Protein AF-A0A8H7GRZ1-F1 (afdb_monomer_lite)

Foldseek 3Di:
DDDDDDDDDDDDDDDDDDDDDDDDDDDDDDDDDDDDFWFAWDFPVPDDPPVQDPDPDDDPPDQDADDDDDDDDDDDDDDDDDDDDDDDDDDDDDDDPDDPVVVVVVLVPDDPDDDDDPDDDQQADQQQRDSDHPDPVCCVQANDFAQAADRQVNHQKWKWKAFLVLQTQAISHYHRVVCSVVSVVVSVVQVCCCVVVVDGDQWDADPQKIKGWDDPPRMIMIMIGRGVCQRPQDPPVDDGLVNLLSVLLVQLVLFTQFPQRVVVQCVVDSPGHCNVRDDPLSRVLSNQSSSCCPFQWDDDPHDTDRDCPSNVCSVVVLPAAADDWDPVLQVVLQVLLVCLQVDFDPPDPDDPVNVVVCVVPDPVLPGRLPSQWAKKFKDFQRHTSYIDHDPVDDADSSQSSSVSSSVNSSVVPDPPPDFTWIWTFTARCNSHRHGTWIWTWTWDDAPQAPTTMIMIITGPDPNSSVSVVVSVVSSVVVCNPDPVNSVGRND

InterPro domains:
  IPR004353 Vacuolar fusion protein Mon1 [PR01546] (157-174)
  IPR004353 Vacuolar fusion protein Mon1 [PR01546] (175-195)
  IPR004353 Vacuolar fusion protein Mon1 [PR01546] (421-444)
  IPR004353 Vacuolar fusion protein Mon1 [PR01546] (454-480)
  IPR004353 Vacuolar fusion protein Mon1 [PTHR13027] (32-487)
  IPR043971 FUZ/MON1/HPS1, second Longin domain [PF19037] (372-475)
  IPR043972 FUZ/MON1/HPS1, first Longin domain [PF19036] (157-286)

Structure (mmCIF, N/CA/C/O backbone):
data_AF-A0A8H7GRZ1-F1
#
_entry.id   AF-A0A8H7GRZ1-F1
#
loop_
_atom_site.group_PDB
_atom_site.id
_atom_site.type_symbol
_atom_site.label_atom_id
_atom_site.label_alt_id
_atom_site.label_comp_id
_atom_site.label_asym_id
_atom_site.label_entity_id
_atom_site.label_seq_id
_atom_site.pdbx_PDB_ins_code
_atom_site.Cartn_x
_atom_site.Cartn_y
_atom_site.Cartn_z
_atom_site.occupancy
_atom_site.B_iso_or_equiv
_atom_site.auth_seq_id
_atom_site.auth_comp_id
_atom_site.auth_asym_id
_atom_site.auth_atom_id
_atom_site.pdbx_PDB_model_num
ATOM 1 N N . MET A 1 1 ? -15.202 -4.395 -78.700 1.00 39.44 1 MET A N 1
ATOM 2 C CA . MET A 1 1 ? -15.395 -5.589 -77.852 1.00 39.44 1 MET A CA 1
ATOM 3 C C . MET A 1 1 ? -14.775 -5.295 -76.503 1.00 39.44 1 MET A C 1
ATOM 5 O O . MET A 1 1 ? -13.568 -5.415 -76.379 1.00 39.44 1 MET A O 1
ATOM 9 N N . THR A 1 2 ? -15.582 -4.868 -75.538 1.00 31.09 2 THR A N 1
ATOM 10 C CA . THR A 1 2 ? -15.245 -4.878 -74.109 1.00 31.09 2 THR A CA 1
ATOM 11 C C . THR A 1 2 ? -16.559 -4.753 -73.349 1.00 31.09 2 THR A C 1
ATOM 13 O O . THR A 1 2 ? -17.397 -3.917 -73.677 1.00 31.09 2 THR A O 1
ATOM 16 N N . ILE A 1 3 ? -16.758 -5.699 -72.442 1.00 31.58 3 ILE A N 1
ATOM 17 C CA . ILE A 1 3 ? -18.006 -6.040 -71.764 1.00 31.58 3 ILE A CA 1
ATOM 18 C C . ILE A 1 3 ? -18.163 -5.160 -70.519 1.00 31.58 3 ILE A C 1
ATOM 20 O O . ILE A 1 3 ? -17.206 -4.952 -69.777 1.00 31.58 3 ILE A O 1
ATOM 24 N N . SER A 1 4 ? -19.376 -4.652 -70.334 1.00 29.25 4 SER A N 1
ATOM 25 C CA . SER A 1 4 ? -19.936 -4.067 -69.116 1.00 29.25 4 SER A CA 1
ATOM 26 C C . SER A 1 4 ? -20.280 -5.154 -68.095 1.00 29.25 4 SER A C 1
ATOM 28 O O . SER A 1 4 ? -20.847 -6.162 -68.508 1.00 29.25 4 SER A O 1
ATOM 30 N N . ASP A 1 5 ? -20.064 -4.919 -66.797 1.00 27.44 5 ASP A N 1
ATOM 31 C CA . ASP A 1 5 ? -21.145 -5.149 -65.829 1.00 27.44 5 ASP A CA 1
ATOM 32 C C . ASP A 1 5 ? -20.935 -4.460 -64.473 1.00 27.44 5 ASP A C 1
ATOM 34 O O . ASP A 1 5 ? -19.825 -4.117 -64.065 1.00 27.44 5 ASP A O 1
ATOM 38 N N . GLU A 1 6 ? -22.070 -4.221 -63.833 1.00 29.28 6 GLU A N 1
ATOM 39 C CA . GLU A 1 6 ? -22.369 -3.256 -62.783 1.00 29.28 6 GLU A CA 1
ATOM 40 C C . GLU A 1 6 ? -22.522 -3.925 -61.390 1.00 29.28 6 GLU A C 1
ATOM 42 O O . GLU A 1 6 ? -22.951 -5.072 -61.295 1.00 29.28 6 GLU A O 1
ATOM 47 N N . THR A 1 7 ? -22.316 -3.140 -60.313 1.00 29.12 7 THR A N 1
ATOM 48 C CA . THR A 1 7 ? -22.871 -3.274 -58.926 1.00 29.12 7 THR A CA 1
ATOM 49 C C . THR A 1 7 ? -22.263 -4.291 -57.920 1.00 29.12 7 THR A C 1
ATOM 51 O O . THR A 1 7 ? -21.596 -5.238 -58.317 1.00 29.12 7 THR A O 1
ATOM 54 N N . PRO A 1 8 ? -22.569 -4.205 -56.595 1.00 34.69 8 PRO A N 1
ATOM 55 C CA . PRO A 1 8 ? -22.590 -3.043 -55.682 1.00 34.69 8 PRO A CA 1
ATOM 56 C C . PRO A 1 8 ? -21.902 -3.313 -54.308 1.00 34.69 8 PRO A C 1
ATOM 58 O O . PRO A 1 8 ? -21.473 -4.417 -53.983 1.00 34.69 8 PRO A O 1
ATOM 61 N N . SER A 1 9 ? -21.836 -2.279 -53.461 1.00 28.92 9 SER A N 1
ATOM 62 C CA . SER A 1 9 ? -21.336 -2.302 -52.075 1.00 28.92 9 SER A CA 1
ATOM 63 C C . SER A 1 9 ? -22.240 -3.061 -51.082 1.00 28.92 9 SER A C 1
ATOM 65 O O . SER A 1 9 ? -23.467 -2.958 -51.174 1.00 28.92 9 SER A O 1
ATOM 67 N N . PRO A 1 10 ? -21.681 -3.723 -50.044 1.00 29.52 10 PRO A N 1
ATOM 68 C CA . PRO A 1 10 ? -22.465 -4.182 -48.906 1.00 29.52 10 PRO A CA 1
ATOM 69 C C . PRO A 1 10 ? -22.282 -3.281 -47.674 1.00 29.52 10 PRO A C 1
ATOM 71 O O . PRO A 1 10 ? -21.175 -2.982 -47.225 1.00 29.52 10 PRO A O 1
ATOM 74 N N . LYS A 1 11 ? -23.424 -2.882 -47.109 1.00 27.06 11 LYS A N 1
ATOM 75 C CA . LYS A 1 11 ? -23.592 -2.322 -45.761 1.00 27.06 11 LYS A CA 1
ATOM 76 C C . LYS A 1 11 ? -23.316 -3.407 -44.710 1.00 27.06 11 LYS A C 1
ATOM 78 O O . LYS A 1 11 ? -23.777 -4.533 -44.880 1.00 27.06 11 LYS A O 1
ATOM 83 N N . ALA A 1 12 ? -22.660 -3.057 -43.604 1.00 27.09 12 ALA A N 1
ATOM 84 C CA . ALA A 1 12 ? -22.564 -3.912 -42.415 1.00 27.09 12 ALA A CA 1
ATOM 85 C C . ALA A 1 12 ? -23.605 -3.497 -41.342 1.00 27.09 12 ALA A C 1
ATOM 87 O O . ALA A 1 12 ? -23.917 -2.307 -41.241 1.00 27.09 12 ALA A O 1
ATOM 88 N N . PRO A 1 13 ? -24.172 -4.450 -40.572 1.00 27.66 13 PRO A N 1
ATOM 89 C CA . PRO A 1 13 ? -25.360 -4.257 -39.737 1.00 27.66 13 PRO A CA 1
ATOM 90 C C . PRO A 1 13 ? -25.049 -3.874 -38.278 1.00 27.66 13 PRO A C 1
ATOM 92 O O . PRO A 1 13 ? -23.934 -4.027 -37.786 1.00 27.66 13 PRO A O 1
ATOM 95 N N . SER A 1 14 ? -26.081 -3.412 -37.568 1.00 24.38 14 SER A N 1
ATOM 96 C CA . SER A 1 14 ? -26.072 -3.054 -36.147 1.00 24.38 14 SER A CA 1
ATOM 97 C C . SER A 1 14 ? -26.458 -4.209 -35.204 1.00 24.38 14 SER A C 1
ATOM 99 O O . SER A 1 14 ? -27.425 -4.913 -35.477 1.00 24.38 14 SER A O 1
ATOM 101 N N . LEU A 1 15 ? -25.811 -4.218 -34.027 1.00 25.67 15 LEU A N 1
ATOM 102 C CA . LEU A 1 15 ? -26.241 -4.694 -32.693 1.00 25.67 15 LEU A CA 1
ATOM 103 C C . LEU A 1 15 ? -26.447 -6.205 -32.398 1.00 25.67 15 LEU A C 1
ATOM 105 O O . LEU A 1 15 ? -27.285 -6.872 -32.989 1.00 25.67 15 LEU A O 1
ATOM 109 N N . ARG A 1 16 ? -25.831 -6.599 -31.261 1.00 23.64 16 ARG A N 1
ATOM 110 C CA . ARG A 1 16 ? -26.192 -7.646 -30.268 1.00 23.64 16 ARG A CA 1
ATOM 111 C C . ARG A 1 16 ? -25.650 -9.088 -30.422 1.00 23.64 16 ARG A C 1
ATOM 113 O O . ARG A 1 16 ? -26.017 -9.830 -31.318 1.00 23.64 16 ARG A O 1
ATOM 120 N N . THR A 1 17 ? -24.920 -9.478 -29.365 1.00 25.34 17 THR A N 1
ATOM 121 C CA . THR A 1 17 ? -24.848 -10.807 -28.713 1.00 25.34 17 THR A CA 1
ATOM 122 C C . THR A 1 17 ? -24.074 -11.950 -29.391 1.00 25.34 17 THR A C 1
ATOM 124 O O . THR A 1 17 ? -24.615 -12.651 -30.233 1.00 25.34 17 THR A O 1
ATOM 127 N N . ALA A 1 18 ? -22.874 -12.248 -28.871 1.00 24.03 18 ALA A N 1
ATOM 128 C CA . ALA A 1 18 ? -22.251 -13.588 -28.785 1.00 24.03 18 ALA A CA 1
ATOM 129 C C . ALA A 1 18 ? -21.009 -13.454 -27.870 1.00 24.03 18 ALA A C 1
ATOM 131 O O . ALA A 1 18 ? -20.105 -12.701 -28.197 1.00 24.03 18 ALA A O 1
ATOM 132 N N . ARG A 1 19 ? -20.962 -13.916 -26.609 1.00 26.14 19 ARG A N 1
ATOM 133 C CA . ARG A 1 19 ? -20.811 -15.307 -26.125 1.00 26.14 19 ARG A CA 1
ATOM 134 C C . ARG A 1 19 ? -19.959 -16.200 -27.043 1.00 26.14 19 ARG A C 1
ATOM 136 O O . ARG A 1 19 ? -20.485 -16.791 -27.976 1.00 26.14 19 ARG A O 1
ATOM 143 N N . SER A 1 20 ? -18.683 -16.374 -26.693 1.00 25.20 20 SER A N 1
ATOM 144 C CA . SER A 1 20 ? -17.828 -17.497 -27.116 1.00 25.20 20 SER A CA 1
ATOM 145 C C . SER A 1 20 ? -17.111 -18.040 -25.873 1.00 25.20 20 SER A C 1
ATOM 147 O O . SER A 1 20 ? -16.237 -17.382 -25.321 1.00 25.20 20 SER A O 1
ATOM 149 N N . PHE A 1 21 ? -17.689 -19.030 -25.195 1.00 24.17 21 PHE A N 1
ATOM 150 C CA . PHE A 1 21 ? -17.457 -20.468 -25.396 1.00 24.17 21 PHE A CA 1
ATOM 151 C C . PHE A 1 21 ? -16.029 -20.909 -25.050 1.00 24.17 21 PHE A C 1
ATOM 153 O O . PHE A 1 21 ? -15.115 -20.897 -25.866 1.00 24.17 21 PHE A O 1
ATOM 160 N N . ILE A 1 22 ? -15.917 -21.321 -23.787 1.00 24.23 22 ILE A N 1
ATOM 161 C CA . ILE A 1 22 ? -14.850 -22.106 -23.173 1.00 24.23 22 ILE A CA 1
ATOM 162 C C . ILE A 1 22 ? -14.864 -23.504 -23.803 1.00 24.23 22 ILE A C 1
ATOM 164 O O . ILE A 1 22 ? -15.886 -24.191 -23.765 1.00 24.23 22 ILE A O 1
ATOM 168 N N . SER A 1 23 ? -13.736 -23.941 -24.360 1.00 25.61 23 SER A N 1
ATOM 169 C CA . SER A 1 23 ? -13.524 -25.338 -24.737 1.00 25.61 23 SER A CA 1
ATOM 170 C C . SER A 1 23 ? -13.097 -26.140 -23.506 1.00 25.61 23 SER A C 1
ATOM 172 O O . SER A 1 23 ? -11.990 -25.974 -22.994 1.00 25.61 23 SER A O 1
ATOM 174 N N . HIS A 1 24 ? -13.983 -27.018 -23.042 1.00 24.20 24 HIS A N 1
ATOM 175 C CA . HIS A 1 24 ? -13.659 -28.087 -22.105 1.00 24.20 24 HIS A CA 1
ATOM 176 C C . HIS A 1 24 ? -12.861 -29.188 -22.815 1.00 24.20 24 HIS A C 1
ATOM 178 O O . HIS A 1 24 ? -13.354 -29.810 -23.752 1.00 24.20 24 HIS A O 1
ATOM 184 N N . SER A 1 25 ? -11.680 -29.503 -22.295 1.00 24.47 25 SER A N 1
ATOM 185 C CA . SER A 1 25 ? -11.101 -30.845 -22.383 1.00 24.47 25 SER A CA 1
ATOM 186 C C . SER A 1 25 ? -10.641 -31.230 -20.983 1.00 24.47 25 SER A C 1
ATOM 188 O O . SER A 1 25 ? -9.669 -30.682 -20.465 1.00 24.47 25 SER A O 1
ATOM 190 N N . GLY A 1 26 ? -11.415 -32.105 -20.342 1.00 21.44 26 GLY A N 1
ATOM 191 C CA . GLY A 1 26 ? -11.150 -32.604 -19.002 1.00 21.44 26 GLY A CA 1
ATOM 192 C C . GLY A 1 26 ? -10.045 -33.655 -18.994 1.00 21.44 26 GLY A C 1
ATOM 193 O O . GLY A 1 26 ? -10.084 -34.605 -19.771 1.00 21.44 26 GLY A O 1
ATOM 194 N N . ILE A 1 27 ? -9.111 -33.493 -18.061 1.00 23.84 27 ILE A N 1
ATOM 195 C CA . ILE A 1 27 ? -8.325 -34.568 -17.454 1.00 23.84 27 ILE A CA 1
ATOM 196 C C . ILE A 1 27 ? -8.340 -34.282 -15.941 1.00 23.84 27 ILE A C 1
ATOM 198 O O . ILE A 1 27 ? -8.232 -33.131 -15.523 1.00 23.84 27 ILE A O 1
ATOM 202 N N . LEU A 1 28 ? -8.609 -35.329 -15.161 1.00 25.62 28 LEU A N 1
ATOM 203 C CA . LEU A 1 28 ? -8.894 -35.365 -13.718 1.00 25.62 28 LEU A CA 1
ATOM 204 C C . LEU A 1 28 ? -7.887 -34.571 -12.850 1.00 25.62 28 LEU A C 1
ATOM 206 O O . LEU A 1 28 ? -6.703 -34.555 -13.185 1.00 25.62 28 LEU A O 1
ATOM 210 N N . PRO A 1 29 ? -8.306 -33.959 -11.720 1.00 24.98 29 PRO A N 1
ATOM 211 C CA . PRO A 1 29 ? -7.385 -33.271 -10.824 1.00 24.98 29 PRO A CA 1
ATOM 212 C C . PRO A 1 29 ? -6.717 -34.255 -9.854 1.00 24.98 29 PRO A C 1
ATOM 214 O O . PRO A 1 29 ? -7.392 -34.923 -9.070 1.00 24.98 29 PRO A O 1
ATOM 217 N N . ASP A 1 30 ? -5.385 -34.288 -9.873 1.00 22.78 30 ASP A N 1
ATOM 218 C CA . ASP A 1 30 ? -4.588 -34.843 -8.782 1.00 22.78 30 ASP A CA 1
ATOM 219 C C . ASP A 1 30 ? -4.773 -33.980 -7.528 1.00 22.78 30 ASP A C 1
ATOM 221 O O . ASP A 1 30 ? -4.467 -32.785 -7.484 1.00 22.78 30 ASP A O 1
ATOM 225 N N . THR A 1 31 ? -5.294 -34.610 -6.482 1.00 27.02 31 THR A N 1
ATOM 226 C CA . THR A 1 31 ? -5.424 -34.055 -5.141 1.00 27.02 31 THR A CA 1
ATOM 227 C C . THR A 1 31 ? -4.053 -33.992 -4.469 1.00 27.02 31 THR A C 1
ATOM 229 O O . THR A 1 31 ? -3.626 -34.957 -3.835 1.00 27.02 31 THR A O 1
ATOM 232 N N . SER A 1 32 ? -3.363 -32.853 -4.554 1.00 23.22 32 SER A N 1
ATOM 233 C CA . SER A 1 32 ? -2.242 -32.557 -3.652 1.00 23.22 32 SER A CA 1
ATOM 234 C C . SER A 1 32 ? -2.032 -31.055 -3.425 1.00 23.22 32 SER A C 1
ATOM 236 O O . SER A 1 32 ? -1.647 -30.315 -4.326 1.00 23.22 32 SER A O 1
ATOM 238 N N . SER A 1 33 ? -2.225 -30.647 -2.167 1.00 25.53 33 SER A N 1
ATOM 239 C CA . SER A 1 33 ? -1.719 -29.428 -1.517 1.00 25.53 33 SER A CA 1
ATOM 240 C C . SER A 1 33 ? -2.093 -28.068 -2.128 1.00 25.53 33 SER A C 1
ATOM 242 O O . SER A 1 33 ? -1.277 -27.419 -2.782 1.00 25.53 33 SER A O 1
ATOM 244 N N . HIS A 1 34 ? -3.272 -27.548 -1.778 1.00 26.73 34 HIS A N 1
ATOM 245 C CA . HIS A 1 34 ? -3.481 -26.099 -1.782 1.00 26.73 34 HIS A CA 1
ATOM 246 C C . HIS A 1 34 ? -2.808 -25.496 -0.542 1.00 26.73 34 HIS A C 1
ATOM 248 O O . HIS A 1 34 ? -3.313 -25.564 0.575 1.00 26.73 34 HIS A O 1
ATOM 254 N N . ALA A 1 35 ? -1.604 -24.958 -0.748 1.00 29.56 35 ALA A N 1
ATOM 255 C CA . ALA A 1 35 ? -0.945 -24.063 0.192 1.00 29.56 35 ALA A CA 1
ATOM 256 C C . ALA A 1 35 ? -1.805 -22.804 0.397 1.00 29.56 35 ALA A C 1
ATOM 258 O O . ALA A 1 35 ? -2.451 -22.356 -0.547 1.00 29.56 35 ALA A O 1
ATOM 259 N N . ALA A 1 36 ? -1.792 -22.253 1.616 1.00 32.97 36 ALA A N 1
ATOM 260 C CA . ALA A 1 36 ? -2.460 -21.006 1.994 1.00 32.97 36 ALA A CA 1
ATOM 261 C C . ALA A 1 36 ? -2.359 -19.950 0.874 1.00 32.97 36 ALA A C 1
ATOM 263 O O . ALA A 1 36 ? -1.261 -19.495 0.550 1.00 32.97 36 ALA A O 1
ATOM 264 N N . GLY A 1 37 ? -3.501 -19.660 0.244 1.00 40.12 37 GLY A N 1
ATOM 265 C CA . GLY A 1 37 ? -3.616 -18.766 -0.906 1.00 40.12 37 GLY A CA 1
ATOM 266 C C . GLY A 1 37 ? -3.451 -17.289 -0.544 1.00 40.12 37 GLY A C 1
ATOM 267 O O . GLY A 1 37 ? -3.333 -16.938 0.630 1.00 40.12 37 GLY A O 1
ATOM 268 N N . ALA A 1 38 ? -3.430 -16.454 -1.587 1.00 45.31 38 ALA A N 1
ATOM 269 C CA . ALA A 1 38 ? -3.331 -14.995 -1.548 1.00 45.31 38 ALA A CA 1
ATOM 270 C C . ALA A 1 38 ? -4.252 -14.345 -0.502 1.00 45.31 38 ALA A C 1
ATOM 272 O O . ALA A 1 38 ? -5.302 -14.900 -0.174 1.00 45.31 38 ALA A O 1
ATOM 273 N N . THR A 1 39 ? -3.885 -13.149 -0.029 1.00 52.19 39 THR A N 1
ATOM 274 C CA . THR A 1 39 ? -4.663 -12.269 0.867 1.00 52.19 39 THR A CA 1
ATOM 275 C C . THR A 1 39 ? -6.010 -11.845 0.264 1.00 52.19 39 THR A C 1
ATOM 277 O O . THR A 1 39 ? -6.251 -10.681 -0.019 1.00 52.19 39 THR A O 1
ATOM 280 N N . THR A 1 40 ? -6.917 -12.798 0.071 1.00 56.41 40 THR A N 1
ATOM 281 C CA . THR A 1 40 ? -8.304 -12.543 -0.314 1.00 56.41 40 THR A CA 1
ATOM 282 C C . THR A 1 40 ? -9.112 -12.372 0.964 1.00 56.41 40 THR A C 1
ATOM 284 O O . THR A 1 40 ? -9.070 -13.228 1.851 1.00 56.41 40 THR A O 1
ATOM 287 N N . ALA A 1 41 ? -9.826 -11.255 1.085 1.00 56.84 41 ALA A N 1
ATOM 288 C CA . ALA A 1 41 ? -10.724 -11.033 2.207 1.00 56.84 41 ALA A CA 1
ATOM 289 C C . ALA A 1 41 ? -11.835 -12.095 2.207 1.00 56.84 41 ALA A C 1
ATOM 291 O O . ALA A 1 41 ? -12.564 -12.239 1.228 1.00 56.84 41 ALA A O 1
ATOM 292 N N . VAL A 1 42 ? -11.973 -12.835 3.309 1.00 65.56 42 VAL A N 1
ATOM 293 C CA . VAL A 1 42 ? -13.021 -13.856 3.440 1.00 65.56 42 VAL A CA 1
ATOM 294 C C . VAL A 1 42 ? -14.197 -13.271 4.213 1.00 65.56 42 VAL A C 1
ATOM 296 O O . VAL A 1 42 ? -14.034 -12.804 5.345 1.00 65.56 42 VAL A O 1
ATOM 299 N N . THR A 1 43 ? -15.387 -13.311 3.610 1.00 57.25 43 THR A N 1
ATOM 300 C CA . THR A 1 43 ? -16.661 -13.057 4.294 1.00 57.25 43 THR A CA 1
ATOM 301 C C . THR A 1 43 ? -17.198 -14.380 4.833 1.00 57.25 43 THR A C 1
ATOM 303 O O . THR A 1 43 ? -17.132 -15.411 4.162 1.00 57.25 43 THR A O 1
ATOM 306 N N . LEU A 1 44 ? -17.743 -14.382 6.053 1.00 46.78 44 LEU A N 1
ATOM 307 C CA . LEU A 1 44 ? -18.203 -15.617 6.706 1.00 46.78 44 LEU A CA 1
ATOM 308 C C . LEU A 1 44 ? -19.293 -16.359 5.901 1.00 46.78 44 LEU A C 1
ATOM 310 O O . LEU A 1 44 ? -19.426 -17.567 6.034 1.00 46.78 44 LEU A O 1
ATOM 314 N N . GLU A 1 45 ? -20.038 -15.661 5.039 1.00 40.59 45 GLU A N 1
ATOM 315 C CA . GLU A 1 45 ? -21.065 -16.260 4.170 1.00 40.59 45 GLU A CA 1
ATOM 316 C C . GLU A 1 45 ? -20.480 -17.174 3.074 1.00 40.59 45 GLU A C 1
ATOM 318 O O . GLU A 1 45 ? -21.188 -18.028 2.548 1.00 40.59 45 GLU A O 1
ATOM 323 N N . SER A 1 46 ? -19.183 -17.045 2.770 1.00 36.72 46 SER A N 1
ATOM 324 C CA . SER A 1 46 ? -18.460 -17.873 1.789 1.00 36.72 46 SER A CA 1
ATOM 325 C C . SER A 1 46 ? -17.600 -18.981 2.417 1.00 36.72 46 SER A C 1
ATOM 327 O O . SER A 1 46 ? -17.147 -19.885 1.716 1.00 36.72 46 SER A O 1
ATOM 329 N N . ALA A 1 47 ? -17.404 -18.955 3.740 1.00 33.38 47 ALA A N 1
ATOM 330 C CA . ALA A 1 47 ? -16.562 -19.910 4.453 1.00 33.38 47 ALA A CA 1
ATOM 331 C C . ALA A 1 47 ? -17.378 -21.144 4.871 1.00 33.38 47 ALA A C 1
ATOM 333 O O . ALA A 1 47 ? -18.102 -21.128 5.868 1.00 33.38 47 ALA A O 1
ATOM 334 N N . THR A 1 48 ? -17.267 -22.247 4.125 1.00 26.38 48 THR A N 1
ATOM 335 C CA . THR A 1 48 ? -17.847 -23.522 4.575 1.00 26.38 48 THR A CA 1
ATOM 336 C C . THR A 1 48 ? -17.098 -24.035 5.810 1.00 26.38 48 THR A C 1
ATOM 338 O O . THR A 1 48 ? -15.873 -23.967 5.901 1.00 26.38 48 THR A O 1
ATOM 341 N N . HIS A 1 49 ? -17.843 -24.580 6.778 1.00 32.41 49 HIS A N 1
ATOM 342 C CA . HIS A 1 49 ? -17.355 -25.054 8.084 1.00 32.41 49 HIS A CA 1
ATOM 343 C C . HIS A 1 49 ? -16.215 -26.103 8.038 1.00 32.41 49 HIS A C 1
ATOM 345 O O . HIS A 1 49 ? -15.674 -26.452 9.086 1.00 32.41 49 HIS A O 1
ATOM 351 N N . ALA A 1 50 ? -15.823 -26.591 6.857 1.00 29.16 50 ALA A N 1
ATOM 352 C CA . ALA A 1 50 ? -14.728 -27.540 6.667 1.00 29.16 50 ALA A CA 1
ATOM 353 C C . ALA A 1 50 ? -13.330 -26.884 6.588 1.00 29.16 50 ALA A C 1
ATOM 355 O O . ALA A 1 50 ? -12.347 -27.534 6.934 1.00 29.16 50 ALA A O 1
ATOM 356 N N . GLU A 1 51 ? -13.209 -25.602 6.216 1.00 32.62 51 GLU A N 1
ATOM 357 C CA . GLU A 1 51 ? -11.898 -24.927 6.068 1.00 32.62 51 GLU A CA 1
ATOM 358 C C . GLU A 1 51 ? -11.292 -24.421 7.394 1.00 32.62 51 GLU A C 1
ATOM 360 O O . GLU A 1 51 ? -10.125 -24.022 7.458 1.00 32.62 51 GLU A O 1
ATOM 365 N N . LEU A 1 52 ? -12.075 -24.452 8.477 1.00 34.94 52 LEU A N 1
ATOM 366 C CA . LEU A 1 52 ? -11.687 -23.959 9.803 1.00 34.94 52 LEU A CA 1
ATOM 367 C C . LEU A 1 52 ? -11.142 -25.052 10.740 1.00 34.94 52 LEU A C 1
ATOM 369 O O . LEU A 1 52 ? -10.661 -24.718 11.821 1.00 34.94 52 LEU A O 1
ATOM 373 N N . ALA A 1 53 ? -11.204 -26.333 10.356 1.00 26.80 53 ALA A N 1
ATOM 374 C CA . ALA A 1 53 ? -11.005 -27.445 11.293 1.00 26.80 53 ALA A CA 1
ATOM 375 C C . ALA A 1 53 ? -9.947 -28.498 10.903 1.00 26.80 53 ALA A C 1
ATOM 377 O O . ALA A 1 53 ? -9.791 -29.473 11.637 1.00 26.80 53 ALA A O 1
ATOM 378 N N . SER A 1 54 ? -9.186 -28.338 9.815 1.00 27.48 54 SER A N 1
ATOM 379 C CA . SER A 1 54 ? -8.106 -29.283 9.481 1.00 27.48 54 SER A CA 1
ATOM 380 C C . SER A 1 54 ? -6.716 -28.711 9.775 1.00 27.48 54 SER A C 1
ATOM 382 O O . SER A 1 54 ? -6.391 -27.616 9.328 1.00 27.48 54 SER A O 1
ATOM 384 N N . GLU A 1 55 ? -5.901 -29.521 10.461 1.00 29.11 55 GLU A N 1
ATOM 385 C CA . GLU A 1 55 ? -4.502 -29.311 10.890 1.00 29.11 55 GLU A CA 1
ATOM 386 C C . GLU A 1 55 ? -4.285 -28.700 12.287 1.00 29.11 55 GLU A C 1
ATOM 388 O O . GLU A 1 55 ? -3.547 -27.737 12.491 1.00 29.11 55 GLU A O 1
ATOM 393 N N . ALA A 1 56 ? -4.840 -29.362 13.306 1.00 25.80 56 ALA A N 1
ATOM 394 C CA . ALA A 1 56 ? -4.254 -29.343 14.643 1.00 25.80 56 ALA A CA 1
ATOM 395 C C . ALA A 1 56 ? -3.042 -30.298 14.698 1.00 25.80 56 ALA A C 1
ATOM 397 O O . ALA A 1 56 ? -3.153 -31.448 15.112 1.00 25.80 56 ALA A O 1
ATOM 398 N N . THR A 1 57 ? -1.863 -29.815 14.304 1.00 24.55 57 THR A N 1
ATOM 399 C CA . THR A 1 57 ? -0.588 -30.392 14.761 1.00 24.55 57 THR A CA 1
ATOM 400 C C . THR A 1 57 ? 0.187 -29.325 15.515 1.00 24.55 57 THR A C 1
ATOM 402 O O . THR A 1 57 ? 0.596 -28.316 14.943 1.00 24.55 57 THR A O 1
ATOM 405 N N . HIS A 1 58 ? 0.359 -29.540 16.820 1.00 26.45 58 HIS A N 1
ATOM 406 C CA . HIS A 1 58 ? 1.094 -28.670 17.733 1.00 26.45 58 HIS A CA 1
ATOM 407 C C . HIS A 1 58 ? 2.507 -28.353 17.211 1.00 26.45 58 HIS A C 1
ATOM 409 O O . HIS A 1 58 ? 3.434 -29.145 17.365 1.00 26.45 58 HIS A O 1
ATOM 415 N N . ARG A 1 59 ? 2.697 -27.148 16.668 1.00 23.69 59 ARG A N 1
ATOM 416 C CA . ARG A 1 59 ? 3.985 -26.445 16.678 1.00 23.69 59 ARG A CA 1
ATOM 417 C C . ARG A 1 59 ? 3.736 -25.013 17.139 1.00 23.69 59 ARG A C 1
ATOM 419 O O . ARG A 1 59 ? 3.087 -24.235 16.448 1.00 23.69 59 ARG A O 1
ATOM 426 N N . ARG A 1 60 ? 4.221 -24.681 18.340 1.00 24.64 60 ARG A N 1
ATOM 427 C CA . ARG A 1 60 ? 4.332 -23.294 18.814 1.00 24.64 60 ARG A CA 1
ATOM 428 C C . ARG A 1 60 ? 5.270 -22.556 17.854 1.00 24.64 60 ARG A C 1
ATOM 430 O O . ARG A 1 60 ? 6.467 -22.815 17.867 1.00 24.64 60 ARG A O 1
ATOM 437 N N . ASN A 1 61 ? 4.729 -21.673 17.017 1.00 29.02 61 ASN A N 1
ATOM 438 C CA . ASN A 1 61 ? 5.529 -20.681 16.303 1.00 29.02 61 ASN A CA 1
ATOM 439 C C . ASN A 1 61 ? 5.810 -19.535 17.274 1.00 29.02 61 ASN A C 1
ATOM 441 O O . ASN A 1 61 ? 4.957 -18.679 17.503 1.00 29.02 61 ASN A O 1
ATOM 445 N N . GLU A 1 62 ? 6.992 -19.546 17.879 1.00 29.05 62 GLU A N 1
ATOM 446 C CA . GLU A 1 62 ? 7.493 -18.404 18.635 1.00 29.05 62 GLU A CA 1
ATOM 447 C C . GLU A 1 62 ? 7.768 -17.247 17.660 1.00 29.05 62 GLU A C 1
ATOM 449 O O . GLU A 1 62 ? 8.587 -17.352 16.746 1.00 29.05 62 GLU A O 1
ATOM 454 N N . LEU A 1 63 ? 7.033 -16.145 17.829 1.00 33.91 63 LEU A N 1
ATOM 455 C CA . LEU A 1 63 ? 7.245 -14.885 17.118 1.00 33.91 63 LEU A CA 1
ATOM 456 C C . LEU A 1 63 ? 8.540 -14.243 17.641 1.00 33.91 63 LEU A C 1
ATOM 458 O O . LEU A 1 63 ? 8.511 -13.474 18.600 1.00 33.91 63 LEU A O 1
ATOM 462 N N . ALA A 1 64 ? 9.683 -14.573 17.042 1.00 28.55 64 ALA A N 1
ATOM 463 C CA . ALA A 1 64 ? 10.955 -13.926 17.357 1.00 28.55 64 ALA A CA 1
ATOM 464 C C . ALA A 1 64 ? 11.184 -12.708 16.432 1.00 28.55 64 ALA A C 1
ATOM 466 O O . ALA A 1 64 ? 11.181 -12.868 15.208 1.00 28.55 64 ALA A O 1
ATOM 467 N N . PRO A 1 65 ? 11.382 -11.490 16.972 1.00 29.42 65 PRO A N 1
ATOM 468 C CA . PRO A 1 65 ? 11.639 -10.298 16.170 1.00 29.42 65 PRO A CA 1
ATOM 469 C C . PRO A 1 65 ? 13.046 -10.313 15.557 1.00 29.42 65 PRO A C 1
ATOM 471 O O . PRO A 1 65 ? 14.016 -10.745 16.180 1.00 29.42 65 PRO A O 1
ATOM 474 N N . VAL A 1 66 ? 13.171 -9.759 14.350 1.00 29.30 66 VAL A N 1
ATOM 475 C CA . VAL A 1 66 ? 14.470 -9.458 13.735 1.00 29.30 66 VAL A CA 1
ATOM 476 C C . VAL A 1 66 ? 15.017 -8.181 14.380 1.00 29.30 66 VAL A C 1
ATOM 478 O O . VAL A 1 66 ? 14.461 -7.099 14.207 1.00 29.30 66 VAL A O 1
ATOM 481 N N . SER A 1 67 ? 16.100 -8.302 15.149 1.00 22.41 67 SER A N 1
ATOM 482 C CA . SER A 1 67 ? 16.801 -7.153 15.733 1.00 22.41 67 SER A CA 1
ATOM 483 C C . SER A 1 67 ? 17.641 -6.457 14.660 1.00 22.41 67 SER A C 1
ATOM 485 O O . SER A 1 67 ? 18.648 -7.000 14.206 1.00 22.41 67 SER A O 1
ATOM 487 N N . LEU A 1 68 ? 17.235 -5.253 14.255 1.00 26.42 68 LEU A N 1
ATOM 488 C CA . LEU A 1 68 ? 18.079 -4.334 13.496 1.00 26.42 68 LEU A CA 1
ATOM 489 C C . LEU A 1 68 ? 18.497 -3.188 14.418 1.00 26.42 68 LEU A C 1
ATOM 491 O O . LEU A 1 68 ? 17.671 -2.430 14.924 1.00 26.42 68 LEU A O 1
ATOM 495 N N . ARG A 1 69 ? 19.808 -3.098 14.649 1.00 21.84 69 ARG A N 1
ATOM 496 C CA . ARG A 1 69 ? 20.471 -2.017 15.383 1.00 21.84 69 ARG A CA 1
ATOM 497 C C . ARG A 1 69 ? 20.266 -0.712 14.606 1.00 21.84 69 ARG A C 1
ATOM 499 O O . ARG A 1 69 ? 20.843 -0.544 13.537 1.00 21.84 69 ARG A O 1
ATOM 506 N N . ALA A 1 70 ? 19.452 0.195 15.135 1.00 23.89 70 ALA A N 1
ATOM 507 C CA . ALA A 1 70 ? 19.409 1.578 14.669 1.00 23.89 70 ALA A CA 1
ATOM 508 C C . ALA A 1 70 ? 20.539 2.375 15.350 1.00 23.89 70 ALA A C 1
ATOM 510 O O . ALA A 1 70 ? 20.749 2.190 16.554 1.00 23.89 70 ALA A O 1
ATOM 511 N N . PRO A 1 71 ? 21.272 3.247 14.636 1.00 24.80 71 PRO A N 1
ATOM 512 C CA . PRO A 1 71 ? 22.166 4.200 15.276 1.00 24.80 71 PRO A CA 1
ATOM 513 C C . PRO A 1 71 ? 21.337 5.243 16.037 1.00 24.80 71 PRO A C 1
ATOM 515 O O . PRO A 1 71 ? 20.396 5.831 15.507 1.00 24.80 71 PRO A O 1
ATOM 518 N N . SER A 1 72 ? 21.673 5.435 17.308 1.00 23.11 72 SER A N 1
ATOM 519 C CA . SER A 1 72 ? 21.121 6.468 18.178 1.00 23.11 72 SER A CA 1
ATOM 520 C C . SER A 1 72 ? 21.713 7.829 17.814 1.00 23.11 72 SER A C 1
ATOM 522 O O . SER A 1 72 ? 22.919 8.016 17.967 1.00 23.11 72 SER A O 1
ATOM 524 N N . PHE A 1 73 ? 20.877 8.780 17.404 1.00 25.42 73 PHE A N 1
ATOM 525 C CA . PHE A 1 73 ? 21.240 10.195 17.389 1.00 25.42 73 PHE A CA 1
ATOM 526 C C . PHE A 1 73 ? 20.476 10.902 18.505 1.00 25.42 73 PHE A C 1
ATOM 528 O O . PHE A 1 73 ? 19.251 10.836 18.579 1.00 25.42 73 PHE A O 1
ATOM 535 N N . LEU A 1 74 ? 21.255 11.463 19.426 1.00 25.25 74 LEU A N 1
ATOM 536 C CA . LEU A 1 74 ? 20.826 12.236 20.581 1.00 25.25 74 LEU A CA 1
ATOM 537 C C . LEU A 1 74 ? 20.289 13.600 20.146 1.00 25.25 74 LEU A C 1
ATOM 539 O O . LEU A 1 74 ? 20.856 14.249 19.268 1.00 25.25 74 LEU A O 1
ATOM 543 N N . ASP A 1 75 ? 19.226 14.011 20.831 1.00 24.50 75 ASP A N 1
ATOM 544 C CA . ASP A 1 75 ? 18.679 15.360 20.860 1.00 24.50 75 ASP A CA 1
ATOM 545 C C . ASP A 1 75 ? 19.744 16.405 21.198 1.00 24.50 75 ASP A C 1
ATOM 547 O O . ASP A 1 75 ? 20.472 16.260 22.182 1.00 24.50 75 ASP A O 1
ATOM 551 N N . SER A 1 76 ? 19.753 17.497 20.437 1.00 23.81 76 SER A N 1
ATOM 552 C CA . SER A 1 76 ? 19.849 18.892 20.898 1.00 23.81 76 SER A CA 1
ATOM 553 C C . SER A 1 76 ? 19.964 19.770 19.660 1.00 23.81 76 SER A C 1
ATOM 555 O O . SER A 1 76 ? 20.781 19.456 18.814 1.00 23.81 76 SER A O 1
ATOM 557 N N . PHE A 1 77 ? 19.151 20.820 19.536 1.00 24.92 77 PHE A N 1
ATOM 558 C CA . PHE A 1 77 ? 19.584 22.188 19.206 1.00 24.92 77 PHE A CA 1
ATOM 559 C C . PHE A 1 77 ? 18.343 23.091 19.100 1.00 24.92 77 PHE A C 1
ATOM 561 O O . PHE A 1 77 ? 17.522 22.967 18.194 1.00 24.92 77 PHE A O 1
ATOM 568 N N . SER A 1 78 ? 18.213 23.988 20.082 1.00 26.38 78 SER A N 1
ATOM 569 C CA . SER A 1 78 ? 17.386 25.198 20.009 1.00 26.38 78 SER A CA 1
ATOM 570 C C . SER A 1 78 ? 18.034 26.229 19.074 1.00 26.38 78 SER A C 1
ATOM 572 O O . SER A 1 78 ? 19.257 26.205 18.914 1.00 26.38 78 SER A O 1
ATOM 574 N N . PRO A 1 79 ? 17.261 27.167 18.497 1.00 28.41 79 PRO A N 1
ATOM 575 C CA . PRO A 1 79 ? 17.779 28.152 17.562 1.00 28.41 79 PRO A CA 1
ATOM 576 C C . PRO A 1 79 ? 18.354 29.349 18.328 1.00 28.41 79 PRO A C 1
ATOM 578 O O . PRO A 1 79 ? 17.642 29.989 19.101 1.00 28.41 79 PRO A O 1
ATOM 581 N N . HIS A 1 80 ? 19.623 29.677 18.099 1.00 24.38 80 HIS A N 1
ATOM 582 C CA . HIS A 1 80 ? 20.169 30.986 18.447 1.00 24.38 80 HIS A CA 1
ATOM 583 C C . HIS A 1 80 ? 20.689 31.667 17.184 1.00 24.38 80 HIS A C 1
ATOM 585 O O . HIS A 1 80 ? 21.574 31.166 16.496 1.00 24.38 80 HIS A O 1
ATOM 591 N N . LEU A 1 81 ? 20.047 32.794 16.889 1.00 31.08 81 LEU A N 1
ATOM 592 C CA . LEU A 1 81 ? 20.420 33.794 15.903 1.00 31.08 81 LEU A CA 1
ATOM 593 C C . LEU A 1 81 ? 21.676 34.512 16.421 1.00 31.08 81 LEU A C 1
ATOM 595 O O . LEU A 1 81 ? 21.590 35.170 17.456 1.00 31.08 81 LEU A O 1
ATOM 599 N N . GLU A 1 82 ? 22.797 34.430 15.710 1.00 24.03 82 GLU A N 1
ATOM 600 C CA . GLU A 1 82 ? 23.885 35.401 15.847 1.00 24.03 82 GLU A CA 1
ATOM 601 C C . GLU A 1 82 ? 24.389 35.833 14.469 1.00 24.03 82 GLU A C 1
ATOM 603 O O . GLU A 1 82 ? 24.684 35.037 13.580 1.00 24.03 82 GLU A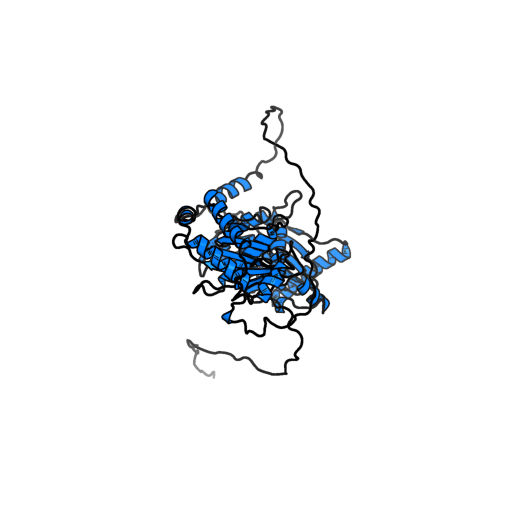 O 1
ATOM 608 N N . SER A 1 83 ? 24.401 37.151 14.328 1.00 26.61 83 SER A N 1
ATOM 609 C CA . SER A 1 83 ? 24.867 37.983 13.232 1.00 26.61 83 SER A CA 1
ATOM 610 C C . SER A 1 83 ? 26.382 37.920 13.057 1.00 26.61 83 SER A C 1
ATOM 612 O O . SER A 1 83 ? 27.105 38.144 14.028 1.00 26.61 83 SER A O 1
ATOM 614 N N . ILE A 1 84 ? 26.857 37.763 11.819 1.00 26.67 84 ILE A N 1
ATOM 615 C CA . ILE A 1 84 ? 28.213 38.161 11.420 1.00 26.67 84 ILE A CA 1
ATOM 616 C C . ILE A 1 84 ? 28.134 38.875 10.066 1.00 26.67 84 ILE A C 1
ATOM 618 O O . ILE A 1 84 ? 27.624 38.329 9.089 1.00 26.67 84 ILE A O 1
ATOM 622 N N . GLU A 1 85 ? 28.622 40.114 10.046 1.00 25.59 85 GLU A N 1
ATOM 623 C CA . GLU A 1 85 ? 28.808 40.955 8.865 1.00 25.59 85 GLU A CA 1
ATOM 624 C C . GLU A 1 85 ? 30.148 40.678 8.152 1.00 25.59 85 GLU A C 1
ATOM 626 O O . GLU A 1 85 ? 31.164 40.396 8.787 1.00 25.59 85 GLU A O 1
ATOM 631 N N . SER A 1 86 ? 30.129 40.949 6.840 1.00 26.41 86 SER A N 1
ATOM 632 C CA . SER A 1 86 ? 31.223 41.368 5.938 1.00 26.41 86 SER A CA 1
ATOM 633 C C . SER A 1 86 ? 32.205 40.328 5.366 1.00 26.41 86 SER A C 1
ATOM 635 O O . SER A 1 86 ? 33.022 39.744 6.070 1.00 26.41 86 SER A O 1
ATOM 637 N N . SER A 1 87 ? 32.193 40.179 4.033 1.00 27.28 87 SER A N 1
ATOM 638 C CA . SER A 1 87 ? 33.230 40.717 3.125 1.00 27.28 87 SER A CA 1
ATOM 639 C C . SER A 1 87 ? 32.976 40.267 1.674 1.00 27.28 87 SER A C 1
ATOM 641 O O . SER A 1 87 ? 32.568 39.138 1.425 1.00 27.28 87 SER A O 1
ATOM 643 N N . ASP A 1 88 ? 33.239 41.179 0.741 1.00 28.36 88 ASP A N 1
ATOM 644 C CA . ASP A 1 88 ? 32.893 41.190 -0.686 1.00 28.36 88 ASP A CA 1
ATOM 645 C C . ASP A 1 88 ? 33.484 40.075 -1.578 1.00 28.36 88 ASP A C 1
ATOM 647 O O . ASP A 1 88 ? 34.602 39.615 -1.346 1.00 28.36 88 ASP A O 1
ATOM 651 N N . GLY A 1 89 ? 32.793 39.786 -2.699 1.00 26.25 89 GLY A N 1
ATOM 652 C CA . GLY A 1 89 ? 33.448 39.486 -3.986 1.00 26.25 89 GLY A CA 1
ATOM 653 C C . GLY A 1 89 ? 32.964 38.278 -4.809 1.00 26.25 89 GLY A C 1
ATOM 654 O O . GLY A 1 89 ? 33.395 37.161 -4.567 1.0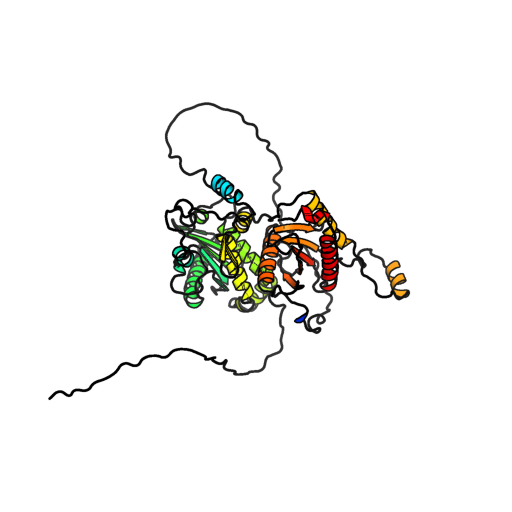0 26.25 89 GLY A O 1
ATOM 655 N N . GLU A 1 90 ? 32.213 38.576 -5.879 1.00 26.45 90 GLU A N 1
ATOM 656 C CA . GLU A 1 90 ? 32.120 37.861 -7.178 1.00 26.45 90 GLU A CA 1
ATOM 657 C C . GLU A 1 90 ? 31.110 36.702 -7.397 1.00 26.45 90 GLU A C 1
ATOM 659 O O . GLU A 1 90 ? 31.336 35.533 -7.109 1.00 26.45 90 GLU A O 1
ATOM 664 N N . ALA A 1 91 ? 29.997 37.102 -8.033 1.00 31.08 91 ALA A N 1
ATOM 665 C CA . ALA A 1 91 ? 29.147 36.434 -9.028 1.00 31.08 91 ALA A CA 1
ATOM 666 C C . ALA A 1 91 ? 29.164 34.893 -9.157 1.00 31.08 91 ALA A C 1
ATOM 668 O O . ALA A 1 91 ? 30.003 34.311 -9.846 1.00 31.08 91 ALA A O 1
ATOM 669 N N . CYS A 1 92 ? 28.078 34.259 -8.703 1.00 23.41 92 CYS A N 1
ATOM 670 C CA . CYS A 1 92 ? 27.557 33.044 -9.328 1.00 23.41 92 CYS A CA 1
ATOM 671 C C . CYS A 1 92 ? 26.023 33.042 -9.282 1.00 23.41 92 CYS A C 1
ATOM 673 O O . CYS A 1 92 ? 25.422 33.562 -8.351 1.00 23.41 92 CYS A O 1
ATOM 675 N N . SER A 1 93 ? 25.404 32.532 -10.342 1.00 27.92 93 SER A N 1
ATOM 676 C CA . SER A 1 93 ? 23.974 32.619 -10.641 1.00 27.92 93 SER A CA 1
ATOM 677 C C . SER A 1 93 ? 23.087 31.920 -9.604 1.00 27.92 93 SER A C 1
ATOM 679 O O . SER A 1 93 ? 23.034 30.690 -9.562 1.00 27.92 93 SER A O 1
ATOM 681 N N . ASP A 1 94 ? 22.335 32.709 -8.843 1.00 29.09 94 ASP A N 1
ATOM 682 C CA . ASP A 1 94 ? 21.208 32.259 -8.028 1.00 29.09 94 ASP A CA 1
ATOM 683 C C . ASP A 1 94 ? 20.028 31.887 -8.926 1.00 29.09 94 ASP A C 1
ATOM 685 O O . ASP A 1 94 ? 19.492 32.767 -9.584 1.00 29.09 94 ASP A O 1
ATOM 689 N N . HIS A 1 95 ? 19.628 30.612 -8.946 1.00 34.72 95 HIS A N 1
ATOM 690 C CA . HIS A 1 95 ? 18.239 30.144 -9.113 1.00 34.72 95 HIS A CA 1
ATOM 691 C C . HIS A 1 95 ? 18.201 28.611 -8.961 1.00 34.72 95 HIS A C 1
ATOM 693 O O . HIS A 1 95 ? 18.120 27.890 -9.952 1.00 34.72 95 HIS A O 1
ATOM 699 N N . ALA A 1 96 ? 18.278 28.084 -7.732 1.00 37.88 96 ALA A N 1
ATOM 700 C CA . ALA A 1 96 ? 17.985 26.659 -7.488 1.00 37.88 96 ALA A CA 1
ATOM 701 C C . ALA A 1 96 ? 17.561 26.296 -6.054 1.00 37.88 96 ALA A C 1
ATOM 703 O O . ALA A 1 96 ? 17.300 25.128 -5.776 1.00 37.88 96 ALA A O 1
ATOM 704 N N . GLU A 1 97 ? 17.440 27.249 -5.136 1.00 42.50 97 GLU A N 1
ATOM 705 C CA . GLU A 1 97 ? 16.947 26.973 -3.789 1.00 42.50 97 GLU A CA 1
ATOM 706 C C . GLU A 1 97 ? 15.722 27.845 -3.563 1.00 42.50 97 GLU A C 1
ATOM 708 O O . GLU A 1 97 ? 15.851 29.059 -3.649 1.00 42.50 97 GLU A O 1
ATOM 713 N N . LEU A 1 98 ? 14.546 27.217 -3.381 1.00 39.28 98 LEU A N 1
ATOM 714 C CA . LEU A 1 98 ? 13.358 27.698 -2.630 1.00 39.28 98 LEU A CA 1
ATOM 715 C C . LEU A 1 98 ? 12.006 27.074 -3.063 1.00 39.28 98 LEU A C 1
ATOM 717 O O . LEU A 1 98 ? 10.982 27.407 -2.481 1.00 39.28 98 LEU A O 1
ATOM 721 N N . GLN A 1 99 ? 11.947 26.106 -3.987 1.00 49.25 99 GLN A N 1
ATOM 722 C CA . GLN A 1 99 ? 10.643 25.606 -4.481 1.00 49.25 99 GLN A CA 1
ATOM 723 C C . GLN A 1 99 ? 9.935 24.559 -3.594 1.00 49.25 99 GLN A C 1
ATOM 725 O O . GLN A 1 99 ? 8.713 24.429 -3.650 1.00 49.25 99 GLN A O 1
ATOM 730 N N . LEU A 1 100 ? 10.651 23.808 -2.750 1.00 42.72 100 LEU A N 1
ATOM 731 C CA . LEU A 1 100 ? 10.027 22.756 -1.929 1.00 42.72 100 LEU A CA 1
ATOM 732 C C . LEU A 1 100 ? 9.153 23.304 -0.779 1.00 42.72 100 LEU A C 1
ATOM 734 O O . LEU A 1 100 ? 8.069 22.761 -0.563 1.00 42.72 100 LEU A O 1
ATOM 738 N N . PRO A 1 101 ? 9.569 24.354 -0.038 1.00 42.28 101 PRO A N 1
ATOM 739 C CA . PRO A 1 101 ? 8.760 24.921 1.043 1.00 42.28 101 PRO A CA 1
ATOM 740 C C . PRO A 1 101 ? 7.487 25.616 0.548 1.00 42.28 101 PRO A C 1
ATOM 742 O O . PRO A 1 101 ? 6.456 25.513 1.207 1.00 42.28 101 PRO A O 1
ATOM 745 N N . GLU A 1 102 ? 7.540 26.280 -0.610 1.00 42.00 102 GLU A N 1
ATOM 746 C CA . GLU A 1 102 ? 6.383 26.942 -1.230 1.00 42.00 102 GLU A CA 1
ATOM 747 C C . GLU A 1 102 ? 5.357 25.917 -1.723 1.00 42.00 102 GLU A C 1
ATOM 749 O O . GLU A 1 102 ? 4.186 26.003 -1.355 1.00 42.00 102 GLU A O 1
ATOM 754 N N . LEU A 1 103 ? 5.813 24.866 -2.415 1.00 45.88 103 LEU A N 1
ATOM 755 C CA . LEU A 1 103 ? 4.964 23.754 -2.850 1.00 45.88 103 LEU A CA 1
ATOM 756 C C . LEU A 1 103 ? 4.318 23.022 -1.658 1.00 45.88 103 LEU A C 1
ATOM 758 O O . LEU A 1 103 ? 3.138 22.677 -1.695 1.00 45.88 103 LEU A O 1
ATOM 762 N N . LEU A 1 104 ? 5.072 22.796 -0.574 1.00 44.12 104 LEU A N 1
ATOM 763 C CA . LEU A 1 104 ? 4.545 22.204 0.662 1.00 44.12 104 LEU A CA 1
ATOM 764 C C . LEU A 1 104 ? 3.537 23.123 1.352 1.00 44.12 104 LEU A C 1
ATOM 766 O O . LEU A 1 104 ? 2.515 22.634 1.824 1.00 44.12 104 LEU A O 1
ATOM 770 N N . SER A 1 105 ? 3.804 24.430 1.406 1.00 42.81 105 SER A N 1
ATOM 771 C CA . SER A 1 105 ? 2.887 25.430 1.963 1.00 42.81 105 SER A CA 1
ATOM 772 C C . SER A 1 105 ? 1.567 25.453 1.191 1.00 42.81 105 SER A C 1
ATOM 774 O O . SER A 1 105 ? 0.494 25.415 1.790 1.00 42.81 105 SER A O 1
ATOM 776 N N . GLU A 1 106 ? 1.634 25.406 -0.137 1.00 48.28 106 GLU A N 1
ATOM 777 C CA . GLU A 1 106 ? 0.469 25.439 -1.018 1.00 48.28 106 GLU A CA 1
ATOM 778 C C . GLU A 1 106 ? -0.346 24.133 -0.957 1.00 48.28 106 GLU A C 1
ATOM 780 O O . GLU A 1 106 ? -1.571 24.166 -0.835 1.00 48.28 106 GLU A O 1
ATOM 785 N N . LEU A 1 107 ? 0.321 22.974 -0.892 1.00 42.09 107 LEU A N 1
ATOM 786 C CA . LEU A 1 107 ? -0.324 21.672 -0.667 1.00 42.09 107 LEU A CA 1
ATOM 787 C C . LEU A 1 107 ? -0.940 21.539 0.735 1.00 42.09 107 LEU A C 1
ATOM 789 O O . LEU A 1 107 ? -1.950 20.856 0.907 1.00 42.09 107 LEU A O 1
ATOM 793 N N . MET A 1 108 ? -0.359 22.196 1.741 1.00 41.47 108 MET A N 1
ATOM 794 C CA . MET A 1 108 ? -0.876 22.230 3.115 1.00 41.47 108 MET A CA 1
ATOM 795 C C . MET A 1 108 ? -2.070 23.185 3.289 1.00 41.47 108 MET A C 1
ATOM 797 O O . MET A 1 108 ? -2.751 23.116 4.316 1.00 41.47 108 MET A O 1
ATOM 801 N N . LEU A 1 109 ? -2.340 24.059 2.311 1.00 43.81 109 LEU A N 1
ATOM 802 C CA . LEU A 1 109 ? -3.448 25.021 2.322 1.00 43.81 109 LEU A CA 1
ATOM 803 C C . LEU A 1 109 ? -4.742 24.491 1.680 1.00 43.81 109 LEU A C 1
ATOM 805 O O . LEU A 1 109 ? -5.763 25.177 1.754 1.00 43.81 109 LEU A O 1
ATOM 809 N N . ALA A 1 110 ? -4.753 23.278 1.112 1.00 35.94 110 ALA A N 1
ATOM 810 C CA . ALA A 1 110 ? -5.976 22.649 0.609 1.00 35.94 110 ALA A CA 1
ATOM 811 C C . ALA A 1 110 ? -6.958 22.354 1.772 1.00 35.94 110 ALA A C 1
ATOM 813 O O . ALA A 1 110 ? -6.657 21.520 2.634 1.00 35.94 110 ALA A O 1
ATOM 814 N N . PRO A 1 111 ? -8.139 23.004 1.847 1.00 36.44 111 PRO A N 1
ATOM 815 C CA . PRO A 1 111 ? -9.067 22.777 2.944 1.00 36.44 111 PRO A CA 1
ATOM 816 C C . PRO A 1 111 ? -9.890 21.506 2.720 1.00 36.44 111 PRO A C 1
ATOM 818 O O . PRO A 1 111 ? -10.461 21.281 1.655 1.00 36.44 111 PRO A O 1
ATOM 821 N N . SER A 1 112 ? -10.055 20.739 3.794 1.00 40.56 112 SER A N 1
ATOM 822 C CA . SER A 1 112 ? -11.192 19.842 4.001 1.00 40.56 112 SER A CA 1
ATOM 823 C C . SER A 1 112 ? -12.466 20.680 4.149 1.00 40.56 112 SER A C 1
ATOM 825 O O . SER A 1 112 ? -12.810 21.118 5.241 1.00 40.56 112 SER A O 1
ATOM 827 N N . SER A 1 113 ? -13.101 21.028 3.031 1.00 37.94 113 SER A N 1
ATOM 828 C CA . SER A 1 113 ? -14.534 21.355 2.886 1.00 37.94 113 SER A CA 1
ATOM 829 C C . SER A 1 113 ? -14.766 22.055 1.546 1.00 37.94 113 SER A C 1
ATOM 831 O O . SER A 1 113 ? -14.009 22.936 1.143 1.00 37.94 113 SER A O 1
ATOM 833 N N . GLY A 1 114 ? -15.824 21.642 0.846 1.00 40.19 114 GLY A N 1
ATOM 834 C CA . GLY A 1 114 ? -16.128 22.043 -0.524 1.00 40.19 114 GLY A CA 1
ATOM 835 C C . GLY A 1 114 ? -16.099 23.553 -0.777 1.00 40.19 114 GLY A C 1
ATOM 836 O O . GLY A 1 114 ? -17.030 24.281 -0.433 1.00 40.19 114 GLY A O 1
ATOM 837 N N . ARG A 1 115 ? -15.074 24.001 -1.504 1.00 29.09 115 ARG A N 1
ATOM 838 C CA . ARG A 1 115 ? -15.135 25.197 -2.346 1.00 29.09 115 ARG A CA 1
ATOM 839 C C . ARG A 1 115 ? -14.867 24.778 -3.783 1.00 29.09 115 ARG A C 1
ATOM 841 O O . ARG A 1 115 ? -13.820 24.216 -4.083 1.00 29.09 115 ARG A O 1
ATOM 848 N N . LYS A 1 116 ? -15.827 25.063 -4.667 1.00 40.22 116 LYS A N 1
ATOM 849 C CA . LYS A 1 116 ? -15.608 25.058 -6.115 1.00 40.22 116 LYS A CA 1
ATOM 850 C C . LYS A 1 116 ? -14.523 26.098 -6.407 1.00 40.22 116 LYS A C 1
ATOM 852 O O . LYS A 1 116 ? -14.776 27.288 -6.247 1.00 40.22 116 LYS A O 1
ATOM 857 N N . SER A 1 117 ? -13.320 25.648 -6.745 1.00 36.19 117 SER A N 1
ATOM 858 C CA . SER A 1 117 ? -12.252 26.522 -7.226 1.00 36.19 117 SER A CA 1
ATOM 859 C C . SER A 1 117 ? -12.509 26.811 -8.702 1.00 36.19 117 SER A C 1
ATOM 861 O O . SER A 1 117 ? -12.285 25.950 -9.549 1.00 36.19 117 SER A O 1
ATOM 863 N N . GLU A 1 118 ? -13.034 27.996 -9.005 1.00 37.72 118 GLU A N 1
ATOM 864 C CA . GLU A 1 118 ? -13.001 28.559 -10.355 1.00 37.72 118 GLU A CA 1
ATOM 865 C C . GLU A 1 118 ? -11.633 29.221 -10.584 1.00 37.72 118 GLU A C 1
ATOM 867 O O . GLU A 1 118 ? -11.237 30.102 -9.822 1.00 37.72 118 GLU A O 1
ATOM 872 N N . GLY A 1 119 ? -10.927 28.787 -11.634 1.00 38.00 119 GLY A N 1
ATOM 873 C CA . GLY A 1 119 ? -9.674 29.369 -12.127 1.00 38.00 119 GLY A CA 1
ATOM 874 C C . GLY A 1 119 ? -8.599 28.309 -12.410 1.00 38.00 119 GLY A C 1
ATOM 875 O O . GLY A 1 119 ? -8.204 27.614 -11.474 1.00 38.00 119 GLY A O 1
ATOM 876 N N . PRO A 1 120 ? -8.107 28.155 -13.659 1.00 40.94 120 PRO A N 1
ATOM 877 C CA . PRO A 1 120 ? -6.947 27.318 -13.933 1.00 40.94 120 PRO A CA 1
ATOM 878 C C . PRO A 1 120 ? -5.745 27.921 -13.213 1.00 40.94 120 PRO A C 1
ATOM 880 O O . PRO A 1 120 ? -5.471 29.115 -13.359 1.00 40.94 120 PRO A O 1
ATOM 883 N N . LEU A 1 121 ? -5.026 27.093 -12.458 1.00 47.59 121 LEU A N 1
ATOM 884 C CA . LEU A 1 121 ? -3.660 27.398 -12.051 1.00 47.59 121 LEU A CA 1
ATOM 885 C C . LEU A 1 121 ? -2.914 27.884 -13.303 1.00 47.59 121 LEU A C 1
ATOM 887 O O . LEU A 1 121 ? -3.067 27.305 -14.382 1.00 47.59 121 LEU A O 1
ATOM 891 N N . THR A 1 122 ? -2.190 28.995 -13.174 1.00 54.97 122 THR A N 1
ATOM 892 C CA . THR A 1 122 ? -1.273 29.532 -14.191 1.00 54.97 122 THR A CA 1
ATOM 893 C C . THR A 1 122 ? -0.597 28.380 -14.928 1.00 54.97 122 THR A C 1
ATOM 895 O O . THR A 1 122 ? -0.159 27.467 -14.240 1.00 54.97 122 THR A O 1
ATOM 898 N N . GLY A 1 123 ? -0.545 28.402 -16.268 1.00 63.69 123 GLY A N 1
ATOM 899 C CA . GLY A 1 123 ? -0.306 27.256 -17.171 1.00 63.69 123 GLY A CA 1
ATOM 900 C C . GLY A 1 123 ? 0.975 26.416 -17.021 1.00 63.69 123 GLY A C 1
ATOM 901 O O . GLY A 1 123 ? 1.351 25.749 -17.974 1.00 63.69 123 GLY A O 1
ATOM 902 N N . TYR A 1 124 ? 1.626 26.441 -15.865 1.00 77.12 124 TYR A N 1
ATOM 903 C CA . TYR A 1 124 ? 2.708 25.586 -15.420 1.00 77.12 124 TYR A CA 1
ATOM 904 C C . TYR A 1 124 ? 2.220 24.180 -15.047 1.00 77.12 124 TYR A C 1
ATOM 906 O O . TYR A 1 124 ? 1.276 23.998 -14.274 1.00 77.12 124 TYR A O 1
ATOM 914 N N . ASN A 1 125 ? 2.916 23.175 -15.562 1.00 83.06 125 ASN A N 1
ATOM 915 C CA . ASN A 1 125 ? 2.654 21.771 -15.319 1.00 83.06 125 ASN A CA 1
ATOM 916 C C . ASN A 1 125 ? 3.715 21.181 -14.382 1.00 83.06 125 ASN A C 1
ATOM 918 O O . ASN A 1 125 ? 4.838 20.933 -14.816 1.00 83.06 125 ASN A O 1
ATOM 922 N N . PRO A 1 126 ? 3.386 20.875 -13.116 1.00 81.25 126 PRO A N 1
ATOM 923 C CA . PRO A 1 126 ? 4.348 20.333 -12.155 1.00 81.25 126 PRO A CA 1
ATOM 924 C C . PRO A 1 126 ?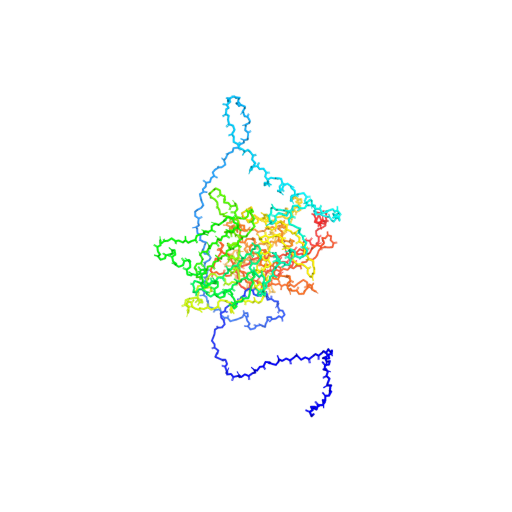 4.865 18.923 -12.497 1.00 81.25 126 PRO A C 1
ATOM 926 O O . PRO A 1 126 ? 5.818 18.455 -11.876 1.00 81.25 126 PRO A O 1
ATOM 929 N N . LEU A 1 127 ? 4.247 18.212 -13.451 1.00 85.62 127 LEU A N 1
ATOM 930 C CA . LEU A 1 127 ? 4.691 16.878 -13.874 1.00 85.62 127 LEU A CA 1
ATOM 931 C C . LEU A 1 127 ? 5.757 16.922 -14.974 1.00 85.62 127 LEU A C 1
ATOM 933 O O . LEU A 1 127 ? 6.438 15.918 -15.194 1.00 85.62 127 LEU A O 1
ATOM 937 N N . THR A 1 128 ? 5.883 18.056 -15.662 1.00 85.88 128 THR A N 1
ATOM 938 C CA . THR A 1 128 ? 6.835 18.284 -16.760 1.00 85.88 128 THR A CA 1
ATOM 939 C C . THR A 1 128 ? 7.703 19.529 -16.567 1.00 85.88 128 THR A C 1
ATOM 941 O O . THR A 1 128 ? 8.650 19.699 -17.323 1.00 85.88 128 THR A O 1
ATOM 944 N N . GLU A 1 129 ? 7.420 20.348 -15.548 1.00 84.81 129 GLU A N 1
ATOM 945 C CA . GLU A 1 129 ? 8.078 21.630 -15.240 1.00 84.81 129 GLU A CA 1
ATOM 946 C C . GLU A 1 129 ? 8.100 22.604 -16.432 1.00 84.81 129 GLU A C 1
ATOM 948 O O . GLU A 1 129 ? 9.042 23.365 -16.640 1.00 84.81 129 GLU A O 1
ATOM 953 N N . ASP A 1 130 ? 7.037 22.583 -17.235 1.00 85.19 130 ASP A N 1
ATOM 954 C CA . ASP A 1 130 ? 6.881 23.399 -18.438 1.00 85.19 130 ASP A CA 1
ATOM 955 C C . ASP A 1 130 ? 5.447 23.941 -18.568 1.00 85.19 130 ASP A C 1
ATOM 957 O O . ASP A 1 130 ? 4.615 23.764 -17.681 1.00 85.19 130 ASP A O 1
ATOM 961 N N . ASN A 1 131 ? 5.139 24.605 -19.687 1.00 85.94 131 ASN A N 1
ATOM 962 C CA . ASN A 1 131 ? 3.802 25.144 -19.954 1.00 85.94 131 ASN A CA 1
ATOM 963 C C . ASN A 1 131 ? 2.852 24.137 -20.643 1.00 85.94 131 ASN A C 1
ATOM 965 O O . ASN A 1 131 ? 1.906 24.537 -21.327 1.00 85.94 131 ASN A O 1
ATOM 969 N N . THR A 1 132 ? 3.123 22.828 -20.552 1.00 86.81 132 THR A N 1
ATOM 970 C CA . THR A 1 132 ? 2.276 21.806 -21.182 1.00 86.81 132 THR A CA 1
ATOM 971 C C . THR A 1 132 ? 0.923 21.741 -20.480 1.00 86.81 132 THR A C 1
ATOM 973 O O . THR A 1 132 ? 0.856 21.448 -19.293 1.00 86.81 132 THR A O 1
ATOM 976 N N . ALA A 1 133 ? -0.180 21.939 -21.204 1.00 85.62 133 ALA A N 1
ATOM 977 C CA . ALA A 1 133 ? -1.514 21.901 -20.606 1.00 85.62 133 ALA A CA 1
ATOM 978 C C . ALA A 1 133 ? -1.798 20.566 -19.881 1.00 85.62 133 ALA A C 1
ATOM 980 O O . ALA A 1 133 ? -1.628 19.487 -20.448 1.00 85.62 133 ALA A O 1
ATOM 981 N N . LEU A 1 134 ? -2.266 20.650 -18.631 1.00 82.81 134 LEU A N 1
ATOM 982 C CA . LEU A 1 134 ? -2.793 19.522 -17.855 1.00 82.81 134 LEU A CA 1
ATOM 983 C C . LEU A 1 134 ? -4.249 19.229 -18.252 1.00 82.81 134 LEU A C 1
ATOM 985 O O . LEU A 1 134 ? -5.167 19.370 -17.447 1.00 82.81 134 LEU A O 1
ATOM 989 N N . ASP A 1 135 ? -4.469 18.873 -19.515 1.00 84.38 135 ASP A N 1
ATOM 990 C CA . ASP A 1 135 ? -5.786 18.515 -20.038 1.00 84.38 135 ASP A CA 1
ATOM 991 C C . ASP A 1 135 ? -6.031 16.993 -20.022 1.00 84.38 135 ASP A C 1
ATOM 993 O O . ASP A 1 135 ? -5.138 16.181 -19.759 1.00 84.38 135 ASP A O 1
ATOM 997 N N . ASP A 1 136 ? -7.264 16.579 -20.325 1.00 84.38 136 ASP A N 1
ATOM 998 C CA . ASP A 1 136 ? -7.639 15.160 -20.386 1.00 84.38 136 ASP A CA 1
ATOM 999 C C . ASP A 1 136 ? -6.780 14.369 -21.385 1.00 84.38 136 ASP A C 1
ATOM 1001 O O . ASP A 1 136 ? -6.503 13.184 -21.177 1.00 84.38 136 ASP A O 1
ATOM 1005 N N . GLY A 1 137 ? -6.346 15.019 -22.471 1.00 86.81 137 GLY A N 1
ATOM 1006 C CA . GLY A 1 137 ? -5.455 14.434 -23.467 1.00 86.81 137 GLY A CA 1
ATOM 1007 C C . GLY A 1 137 ? -4.091 14.096 -22.871 1.00 86.81 137 GLY A C 1
ATOM 1008 O O . GLY A 1 137 ? -3.619 12.961 -23.002 1.00 86.81 137 GLY A O 1
ATOM 1009 N N . PHE A 1 138 ? -3.487 15.046 -22.156 1.00 88.94 138 PHE A N 1
ATOM 1010 C CA . PHE A 1 138 ? -2.248 14.853 -21.419 1.00 88.94 138 PHE A CA 1
ATOM 1011 C C . PHE A 1 138 ? -2.396 13.755 -20.369 1.00 88.94 138 PHE A C 1
ATOM 1013 O O . PHE A 1 138 ? -1.579 12.832 -20.339 1.00 88.94 138 PHE A O 1
ATOM 1020 N N . LEU A 1 139 ? -3.448 13.798 -19.544 1.00 87.12 139 LEU A N 1
ATOM 1021 C CA . LEU A 1 139 ? -3.666 12.801 -18.496 1.00 87.12 139 LEU A CA 1
ATOM 1022 C C . LEU A 1 139 ? -3.779 11.391 -19.086 1.00 87.12 139 LEU A C 1
ATOM 1024 O O . LEU A 1 139 ? -3.066 10.485 -18.650 1.00 87.12 139 LEU A O 1
ATOM 1028 N N . ARG A 1 140 ? -4.587 11.200 -20.135 1.00 87.44 140 ARG A N 1
ATOM 1029 C CA . ARG A 1 140 ? -4.720 9.904 -20.823 1.00 87.44 140 ARG A CA 1
ATOM 1030 C C . ARG A 1 140 ? -3.408 9.435 -21.437 1.00 87.44 140 ARG A C 1
ATOM 1032 O O . ARG A 1 140 ? -3.050 8.269 -21.288 1.00 87.44 140 ARG A O 1
ATOM 1039 N N . LEU A 1 141 ? -2.659 10.319 -22.089 1.00 89.19 141 LEU A N 1
ATOM 1040 C CA . LEU A 1 141 ? -1.438 9.943 -22.800 1.00 89.19 141 LEU A CA 1
ATOM 1041 C C . LEU A 1 141 ? -0.246 9.698 -21.862 1.00 89.19 141 LEU A C 1
ATOM 1043 O O . LEU A 1 141 ? 0.575 8.819 -22.121 1.00 89.19 141 LEU A O 1
ATOM 1047 N N . ARG A 1 142 ? -0.125 10.479 -20.784 1.00 90.38 142 ARG A N 1
ATOM 1048 C CA . ARG A 1 142 ? 1.110 10.606 -19.993 1.00 90.38 142 ARG A CA 1
ATOM 1049 C C . ARG A 1 142 ? 1.006 10.056 -18.572 1.00 90.38 142 ARG A C 1
ATOM 1051 O O . ARG A 1 142 ? 2.044 9.696 -18.019 1.00 90.38 142 ARG A O 1
ATOM 1058 N N . VAL A 1 143 ? -0.196 9.981 -18.003 1.00 89.31 143 VAL A N 1
ATOM 1059 C CA . VAL A 1 143 ? -0.400 9.773 -16.560 1.00 89.31 143 VAL A CA 1
ATOM 1060 C C . VAL A 1 143 ? -1.245 8.537 -16.259 1.00 89.31 143 VAL A C 1
ATOM 1062 O O . VAL A 1 143 ? -0.783 7.661 -15.537 1.00 89.31 143 VAL A O 1
ATOM 1065 N N . LEU A 1 144 ? -2.464 8.456 -16.801 1.00 88.44 144 LEU A N 1
ATOM 1066 C CA . LEU A 1 144 ? -3.409 7.378 -16.505 1.00 88.44 144 LEU A CA 1
ATOM 1067 C C . LEU A 1 144 ? -2.842 6.016 -16.902 1.00 88.44 144 LEU A C 1
ATOM 1069 O O . LEU A 1 144 ? -2.111 5.906 -17.888 1.00 88.44 144 LEU A O 1
ATOM 1073 N N . VAL A 1 145 ? -3.208 4.984 -16.146 1.00 89.25 145 VAL A N 1
ATOM 1074 C CA . VAL A 1 145 ? -2.774 3.609 -16.398 1.00 89.25 145 VAL A CA 1
ATOM 1075 C C . VAL A 1 145 ? -3.237 3.162 -17.780 1.00 89.25 145 VAL A C 1
ATOM 1077 O O . VAL A 1 145 ? -4.408 3.293 -18.126 1.00 89.25 145 VAL A O 1
ATOM 1080 N N . ASP A 1 146 ? -2.312 2.624 -18.568 1.00 87.25 146 ASP A N 1
ATOM 1081 C CA . ASP A 1 146 ? -2.614 2.045 -19.874 1.00 87.25 146 ASP A CA 1
ATOM 1082 C C . ASP A 1 146 ? -1.947 0.680 -20.005 1.00 87.25 146 ASP A C 1
ATOM 1084 O O . ASP A 1 146 ? -0.723 0.577 -20.102 1.00 87.25 146 ASP A O 1
ATOM 1088 N N . LYS A 1 147 ? -2.759 -0.379 -19.991 1.00 86.88 147 LYS A N 1
ATOM 1089 C CA . LYS A 1 147 ? -2.303 -1.763 -20.178 1.00 86.88 147 LYS A CA 1
ATOM 1090 C C . LYS A 1 147 ? -2.204 -2.161 -21.657 1.00 86.88 147 LYS A C 1
ATOM 1092 O O . LYS A 1 147 ? -1.874 -3.307 -21.944 1.00 86.88 147 LYS A O 1
ATOM 1097 N N . LEU A 1 148 ? -2.500 -1.254 -22.591 1.00 79.62 148 LEU A N 1
ATOM 1098 C CA . LEU A 1 148 ? -2.447 -1.498 -24.030 1.00 79.62 148 LEU A CA 1
ATOM 1099 C C . LEU A 1 148 ? -1.118 -1.023 -24.642 1.00 79.62 148 LEU A C 1
ATOM 1101 O O . LEU A 1 148 ? -0.304 -0.338 -24.023 1.00 79.62 148 LEU A O 1
ATOM 1105 N N . GLU A 1 149 ? -0.876 -1.458 -25.878 1.00 68.06 149 GLU A N 1
ATOM 1106 C CA . GLU A 1 149 ? 0.427 -1.378 -26.546 1.00 68.06 149 GLU A CA 1
ATOM 1107 C C . GLU A 1 149 ? 0.804 0.024 -27.058 1.00 68.06 149 GLU A C 1
ATOM 1109 O O . GLU A 1 149 ? 1.977 0.400 -27.000 1.00 68.06 149 GLU A O 1
ATOM 1114 N N . LEU A 1 150 ? -0.159 0.795 -27.576 1.00 65.81 150 LEU A N 1
ATOM 1115 C CA . LEU A 1 150 ? 0.141 1.838 -28.568 1.00 65.81 150 LEU A CA 1
ATOM 1116 C C . LEU A 1 150 ? 1.010 2.989 -28.032 1.00 65.81 150 LEU A C 1
ATOM 1118 O O . LEU A 1 150 ? 1.831 3.511 -28.783 1.00 65.81 150 LEU A O 1
ATOM 1122 N N . ASP A 1 151 ? 0.903 3.343 -26.744 1.00 75.81 151 ASP A N 1
ATOM 1123 C CA . ASP A 1 151 ? 1.534 4.558 -26.211 1.00 75.81 151 ASP A CA 1
ATOM 1124 C C . ASP A 1 151 ? 2.186 4.422 -24.826 1.00 75.81 151 ASP A C 1
ATOM 1126 O O . ASP A 1 151 ? 2.617 5.427 -24.251 1.00 75.81 151 ASP A O 1
ATOM 1130 N N . PHE A 1 152 ? 2.366 3.207 -24.286 1.00 83.88 152 PHE A N 1
ATOM 1131 C CA . PHE A 1 152 ? 2.924 3.048 -22.931 1.00 83.88 152 PHE A CA 1
ATOM 1132 C C . PHE A 1 152 ? 4.298 3.734 -22.776 1.00 83.88 152 PHE A C 1
ATOM 1134 O O . PHE A 1 152 ? 4.598 4.321 -21.738 1.00 83.88 152 PHE A O 1
ATOM 1141 N N . LYS A 1 153 ? 5.116 3.775 -23.838 1.00 86.25 153 LYS A N 1
ATOM 1142 C CA . LYS A 1 153 ? 6.431 4.445 -23.846 1.00 86.25 153 LYS A CA 1
ATOM 1143 C C . LYS A 1 153 ? 6.354 5.954 -23.634 1.00 86.25 153 LYS A C 1
ATOM 1145 O O . LYS A 1 153 ? 7.379 6.543 -23.295 1.00 86.25 153 LYS A O 1
ATOM 1150 N N . LYS A 1 154 ? 5.196 6.586 -23.848 1.00 89.88 154 LYS A N 1
ATOM 1151 C CA . LYS A 1 154 ? 4.975 8.026 -23.646 1.00 89.88 154 LYS A CA 1
ATOM 1152 C C . LYS A 1 154 ? 4.615 8.367 -22.200 1.00 89.88 154 LYS A C 1
ATOM 1154 O O . LYS A 1 154 ? 4.723 9.531 -21.832 1.00 89.88 154 LYS A O 1
ATOM 1159 N N . LYS A 1 155 ? 4.259 7.387 -21.363 1.00 92.38 155 LYS A N 1
ATOM 1160 C CA . LYS A 1 155 ? 3.940 7.623 -19.946 1.00 92.38 155 LYS A CA 1
ATOM 1161 C C . LYS A 1 155 ? 5.125 8.240 -19.202 1.00 92.38 155 LYS A C 1
ATOM 1163 O O . LYS A 1 155 ? 6.288 7.974 -19.521 1.00 92.38 155 LYS A O 1
ATOM 1168 N N . LEU A 1 156 ? 4.828 9.078 -18.211 1.00 94.25 156 LEU A N 1
ATOM 1169 C CA . LEU A 1 156 ? 5.840 9.726 -17.373 1.00 94.25 156 LEU A CA 1
ATOM 1170 C C . LEU A 1 156 ? 6.450 8.767 -16.353 1.00 94.25 156 LEU A C 1
ATOM 1172 O O . LEU A 1 156 ? 7.598 8.958 -15.963 1.00 94.25 156 LEU A O 1
ATOM 1176 N N . LYS A 1 157 ? 5.705 7.733 -15.954 1.00 95.50 157 LYS A N 1
ATOM 1177 C CA . LYS A 1 157 ? 6.125 6.759 -14.952 1.00 95.50 157 LYS A CA 1
ATOM 1178 C C . LYS A 1 157 ? 5.922 5.334 -15.441 1.00 95.50 157 LYS A C 1
ATOM 1180 O O . LYS A 1 157 ? 4.892 5.010 -16.025 1.00 95.50 157 LYS A O 1
ATOM 1185 N N . GLN A 1 158 ? 6.895 4.477 -15.153 1.00 95.38 158 GLN A N 1
ATOM 1186 C CA . GLN A 1 158 ? 6.777 3.029 -15.256 1.00 95.38 158 GLN A CA 1
ATOM 1187 C C . GLN A 1 158 ? 7.204 2.380 -13.950 1.00 95.38 158 GLN A C 1
ATOM 1189 O O . GLN A 1 158 ? 8.209 2.773 -13.354 1.00 95.38 158 GLN A O 1
ATOM 1194 N N . PHE A 1 159 ? 6.478 1.336 -13.568 1.00 97.12 159 PHE A N 1
ATOM 1195 C CA . PHE A 1 159 ? 6.920 0.372 -12.574 1.00 97.12 159 PHE A CA 1
ATOM 1196 C C . PHE A 1 159 ? 6.884 -1.015 -13.182 1.00 97.12 159 PHE A C 1
ATOM 1198 O O . PHE A 1 159 ? 5.907 -1.376 -13.837 1.00 97.12 159 PHE A O 1
ATOM 1205 N N . PHE A 1 160 ? 7.929 -1.786 -12.917 1.00 96.12 160 PHE A N 1
ATOM 1206 C CA . PHE A 1 160 ? 8.030 -3.183 -13.290 1.00 96.12 160 PHE A CA 1
ATOM 1207 C C . PHE A 1 160 ? 8.443 -4.006 -12.075 1.00 96.12 160 PHE A C 1
ATOM 1209 O O . PHE A 1 160 ? 9.335 -3.620 -11.319 1.00 96.12 160 PHE A O 1
ATOM 1216 N N . ILE A 1 161 ? 7.807 -5.158 -11.905 1.00 96.38 161 ILE A N 1
ATOM 1217 C CA . ILE A 1 161 ? 8.253 -6.217 -11.005 1.00 96.38 161 ILE A CA 1
ATOM 1218 C C . ILE A 1 161 ? 8.464 -7.439 -11.880 1.00 96.38 161 ILE A C 1
ATOM 1220 O O . ILE A 1 161 ? 7.569 -7.842 -12.622 1.00 96.38 161 ILE A O 1
ATOM 1224 N N . LEU A 1 162 ? 9.647 -8.023 -11.796 1.00 94.50 162 LEU A N 1
ATOM 1225 C CA . LEU A 1 162 ? 10.031 -9.194 -12.562 1.00 94.50 162 LEU A CA 1
ATOM 1226 C C . LEU A 1 162 ? 10.811 -10.158 -11.671 1.00 94.50 162 LEU A C 1
ATOM 1228 O O . LEU A 1 162 ? 11.382 -9.783 -10.647 1.00 94.50 162 LEU A O 1
ATOM 1232 N N . SER A 1 163 ? 10.815 -11.428 -12.046 1.00 93.06 163 SER A N 1
ATOM 1233 C CA . SER A 1 163 ? 11.726 -12.398 -11.436 1.00 93.06 163 SER A CA 1
ATOM 1234 C C . SER A 1 163 ? 13.162 -12.148 -11.902 1.00 93.06 163 SER A C 1
ATOM 1236 O O . SER A 1 163 ? 13.386 -11.594 -12.977 1.00 93.06 163 SER A O 1
ATOM 1238 N N . VAL A 1 164 ? 14.143 -12.650 -11.151 1.00 89.94 164 VAL A N 1
ATOM 1239 C CA . VAL A 1 164 ? 15.552 -12.677 -11.598 1.00 89.94 164 VAL A CA 1
ATOM 1240 C C . VAL A 1 164 ? 15.771 -13.445 -12.911 1.00 89.94 164 VAL A C 1
ATOM 1242 O O . VAL A 1 164 ? 16.779 -13.239 -13.572 1.00 89.94 164 VAL A O 1
ATOM 1245 N N . ALA A 1 165 ? 14.828 -14.305 -13.314 1.00 88.12 165 ALA A N 1
ATOM 1246 C CA . ALA A 1 165 ? 14.842 -14.996 -14.605 1.00 88.12 165 ALA A CA 1
ATOM 1247 C C . ALA A 1 165 ? 14.282 -14.141 -15.763 1.00 88.12 165 ALA A C 1
ATOM 1249 O O . ALA A 1 165 ? 14.114 -14.641 -16.872 1.00 88.12 165 ALA A O 1
ATOM 1250 N N . GLY A 1 166 ? 13.923 -12.878 -15.513 1.00 89.38 166 GLY A N 1
ATOM 1251 C CA . GLY A 1 166 ? 13.386 -11.966 -16.522 1.00 89.38 166 GLY A CA 1
ATOM 1252 C C . GLY A 1 166 ? 11.889 -12.098 -16.791 1.00 89.38 166 GLY A C 1
ATOM 1253 O O . GLY A 1 166 ? 11.361 -11.408 -17.659 1.00 89.38 166 GLY A O 1
ATOM 1254 N N . LYS A 1 167 ? 11.1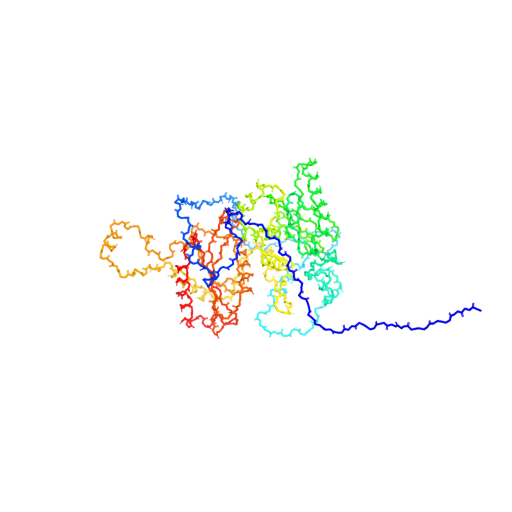68 -12.961 -16.061 1.00 90.19 167 LYS A N 1
ATOM 1255 C CA . LYS A 1 167 ? 9.713 -13.099 -16.240 1.00 90.19 167 LYS A CA 1
ATOM 1256 C C . LYS A 1 167 ? 8.966 -11.908 -15.633 1.00 90.19 167 LYS A C 1
ATOM 1258 O O . LYS A 1 167 ? 9.186 -11.661 -14.442 1.00 90.19 167 LYS A O 1
ATOM 1263 N N . PRO A 1 168 ? 8.078 -11.227 -16.384 1.00 92.19 168 PRO A N 1
ATOM 1264 C CA . PRO A 1 168 ? 7.250 -10.157 -15.839 1.00 92.19 168 PRO A CA 1
ATOM 1265 C C . PRO A 1 168 ? 6.280 -10.710 -14.791 1.00 92.19 168 PRO A C 1
ATOM 1267 O O . PRO A 1 168 ? 5.682 -11.769 -14.974 1.00 92.19 168 PRO A O 1
ATOM 1270 N N . ILE A 1 169 ? 6.145 -9.987 -13.682 1.00 93.81 169 ILE A N 1
ATOM 1271 C CA . ILE A 1 169 ? 5.186 -10.263 -12.605 1.00 93.81 169 ILE A CA 1
ATOM 1272 C C . ILE A 1 169 ? 4.152 -9.142 -12.541 1.00 93.81 169 ILE A C 1
ATOM 1274 O O . ILE A 1 169 ? 2.971 -9.421 -12.399 1.00 93.81 169 ILE A O 1
ATOM 1278 N N . TYR A 1 170 ? 4.580 -7.886 -12.665 1.00 95.31 170 TYR A N 1
ATOM 1279 C CA . TYR A 1 170 ? 3.695 -6.726 -12.706 1.00 95.31 170 TYR A CA 1
ATOM 1280 C C . TYR A 1 170 ? 4.302 -5.624 -13.574 1.00 95.31 170 TYR A C 1
ATOM 1282 O O . TYR A 1 170 ? 5.517 -5.406 -13.556 1.00 95.31 170 TYR A O 1
ATOM 1290 N N . SER A 1 171 ? 3.447 -4.902 -14.287 1.00 94.50 171 SER A N 1
ATOM 1291 C CA . SER A 1 171 ? 3.768 -3.668 -14.992 1.00 94.50 171 SER A CA 1
ATOM 1292 C C . SER A 1 171 ? 2.685 -2.636 -14.715 1.00 94.50 171 SER A C 1
ATOM 1294 O O . SER A 1 171 ? 1.503 -2.970 -14.752 1.00 94.50 171 SER A O 1
ATOM 1296 N N . LEU A 1 172 ? 3.061 -1.379 -14.457 1.00 94.25 172 LEU A N 1
ATOM 1297 C CA . LEU A 1 172 ? 2.072 -0.301 -14.353 1.00 94.25 172 LEU A CA 1
ATOM 1298 C C . LEU A 1 172 ? 1.425 -0.043 -15.718 1.00 94.25 172 LEU A C 1
ATOM 1300 O O . LEU A 1 172 ? 0.206 0.021 -15.801 1.00 94.25 172 LEU A O 1
ATOM 1304 N N . ASN A 1 173 ? 2.221 0.048 -16.787 1.00 92.88 173 ASN A N 1
ATOM 1305 C CA . ASN A 1 173 ? 1.725 0.251 -18.148 1.00 92.88 173 ASN A CA 1
ATOM 1306 C C . ASN A 1 173 ? 2.319 -0.770 -19.122 1.00 92.88 173 ASN A C 1
ATOM 1308 O O . ASN A 1 173 ? 3.413 -1.290 -18.893 1.00 92.88 173 ASN A O 1
ATOM 1312 N N . GLY A 1 174 ? 1.629 -0.968 -20.245 1.00 89.25 174 GLY A N 1
ATOM 1313 C CA . GLY A 1 174 ? 1.980 -1.914 -21.300 1.00 89.25 174 GLY A CA 1
ATOM 1314 C C . GLY A 1 174 ? 1.480 -3.334 -21.025 1.00 89.25 174 GLY A C 1
ATOM 1315 O O . GLY A 1 174 ? 1.267 -3.725 -19.875 1.00 89.25 174 GLY A O 1
ATOM 1316 N N . ASN A 1 175 ? 1.305 -4.102 -22.101 1.00 85.25 175 ASN A N 1
ATOM 1317 C CA . ASN A 1 175 ? 0.914 -5.509 -22.060 1.00 85.25 175 ASN A CA 1
ATOM 1318 C C . ASN A 1 175 ? 2.136 -6.436 -21.960 1.00 85.25 175 ASN A C 1
ATOM 1320 O O . ASN A 1 175 ? 3.262 -6.062 -22.288 1.00 85.25 175 ASN A O 1
ATOM 1324 N N . ASP A 1 176 ? 1.906 -7.679 -21.547 1.00 80.50 176 ASP A N 1
ATOM 1325 C CA . ASP A 1 176 ? 2.988 -8.636 -21.307 1.00 80.50 176 ASP A CA 1
ATOM 1326 C C . ASP A 1 176 ? 3.818 -8.946 -22.563 1.00 80.50 176 ASP A C 1
ATOM 1328 O O . ASP A 1 176 ? 5.042 -9.031 -22.465 1.00 80.50 176 ASP A O 1
ATOM 1332 N N . ASP A 1 177 ? 3.192 -9.050 -23.740 1.00 80.44 177 ASP A N 1
ATOM 1333 C CA . ASP A 1 177 ? 3.858 -9.487 -24.977 1.00 80.44 177 ASP A CA 1
ATOM 1334 C C . ASP A 1 177 ? 5.013 -8.565 -25.388 1.00 80.44 177 ASP A C 1
ATOM 1336 O O . ASP A 1 177 ? 6.127 -9.019 -25.659 1.00 80.44 177 ASP A O 1
ATOM 1340 N N . VAL A 1 178 ? 4.778 -7.249 -25.380 1.00 78.12 178 VAL A N 1
ATOM 1341 C CA . VAL A 1 178 ? 5.814 -6.262 -25.710 1.00 78.12 178 VAL A CA 1
ATOM 1342 C C . VAL A 1 178 ? 6.803 -6.122 -24.558 1.00 78.12 178 VAL A C 1
ATOM 1344 O O . VAL A 1 178 ? 8.013 -5.994 -24.776 1.00 78.12 178 VAL A O 1
ATOM 1347 N N . LEU A 1 179 ? 6.311 -6.173 -23.319 1.00 84.44 179 LEU A N 1
ATOM 1348 C CA . LEU A 1 179 ? 7.143 -6.010 -22.135 1.00 84.44 179 LEU A CA 1
ATOM 1349 C C . LEU A 1 179 ? 8.137 -7.154 -21.944 1.00 84.44 179 LEU A C 1
ATOM 1351 O O . LEU A 1 179 ? 9.221 -6.894 -21.431 1.00 84.44 179 LEU A O 1
ATOM 1355 N N . MET A 1 180 ? 7.850 -8.376 -22.402 1.00 85.44 180 MET A N 1
ATOM 1356 C CA . MET A 1 180 ? 8.788 -9.503 -22.315 1.00 85.44 180 MET A CA 1
ATOM 1357 C C . MET A 1 180 ? 10.168 -9.174 -22.906 1.00 85.44 180 MET A C 1
ATOM 1359 O O . MET A 1 180 ? 11.187 -9.493 -22.290 1.00 85.44 180 MET A O 1
ATOM 1363 N N . GLY A 1 181 ? 10.220 -8.475 -24.046 1.00 87.50 181 GLY A N 1
ATOM 1364 C CA . GLY A 1 181 ? 11.484 -8.022 -24.639 1.00 87.50 181 GLY A CA 1
ATOM 1365 C C . GLY A 1 181 ? 12.221 -7.004 -23.760 1.00 87.50 181 GLY A C 1
ATOM 1366 O O . GLY A 1 181 ? 13.429 -7.117 -23.546 1.00 87.50 181 GLY A O 1
ATOM 1367 N N . TYR A 1 182 ? 11.489 -6.045 -23.185 1.00 89.19 182 TYR A N 1
ATOM 1368 C CA . TYR A 1 182 ? 12.042 -5.050 -22.261 1.00 89.19 182 TYR A CA 1
ATOM 1369 C C . TYR A 1 182 ? 12.546 -5.677 -20.958 1.00 89.19 182 TYR A C 1
ATOM 1371 O O . TYR A 1 182 ? 13.625 -5.314 -20.494 1.00 89.19 182 TYR A O 1
ATOM 1379 N N . MET A 1 183 ? 11.820 -6.641 -20.386 1.00 90.06 183 MET A N 1
ATOM 1380 C CA . MET A 1 183 ? 12.251 -7.356 -19.181 1.00 90.06 183 MET A CA 1
ATOM 1381 C C . MET A 1 183 ? 13.525 -8.153 -19.437 1.00 90.06 183 MET A C 1
ATOM 1383 O O . MET A 1 183 ? 14.427 -8.137 -18.599 1.00 90.06 183 MET A O 1
ATOM 1387 N N . GLY A 1 184 ? 13.634 -8.792 -20.607 1.00 90.00 184 GLY A N 1
ATOM 1388 C CA . GLY A 1 184 ? 14.863 -9.450 -21.044 1.00 90.00 184 GLY A CA 1
ATOM 1389 C C . GLY A 1 184 ? 16.042 -8.478 -21.093 1.00 90.00 184 GLY A C 1
ATOM 1390 O O . GLY A 1 184 ? 17.079 -8.749 -20.496 1.00 90.00 184 GLY A O 1
ATOM 1391 N N . LEU A 1 185 ? 15.867 -7.307 -21.715 1.00 90.94 185 LEU A N 1
ATOM 1392 C CA . LEU A 1 185 ? 16.903 -6.267 -21.770 1.00 90.94 185 LEU A CA 1
ATOM 1393 C C . LEU A 1 185 ? 17.301 -5.753 -20.382 1.00 90.94 185 LEU A C 1
ATOM 1395 O O . LEU A 1 185 ? 18.488 -5.690 -20.075 1.00 90.94 185 LEU A O 1
ATOM 1399 N N . ILE A 1 186 ? 16.326 -5.419 -19.534 1.00 91.62 186 ILE A N 1
ATOM 1400 C CA . ILE A 1 186 ? 16.563 -4.965 -18.157 1.00 91.62 186 ILE A CA 1
ATOM 1401 C C . ILE A 1 186 ? 17.341 -6.027 -17.374 1.00 91.62 186 ILE A C 1
ATOM 1403 O O . ILE A 1 186 ? 18.318 -5.703 -16.702 1.00 91.62 186 ILE A O 1
ATOM 1407 N N . THR A 1 187 ? 16.948 -7.296 -17.496 1.00 91.06 187 THR A N 1
ATOM 1408 C CA . THR A 1 187 ? 17.616 -8.416 -16.821 1.00 91.06 187 THR A CA 1
ATOM 1409 C C . THR A 1 187 ? 19.053 -8.566 -17.304 1.00 91.06 187 THR A C 1
ATOM 1411 O O . THR A 1 187 ? 19.953 -8.677 -16.478 1.00 91.06 187 THR A O 1
ATOM 1414 N N . THR A 1 188 ? 19.292 -8.489 -18.616 1.00 91.94 188 THR A N 1
ATOM 1415 C CA . THR A 1 188 ? 20.641 -8.538 -19.197 1.00 91.94 188 THR A CA 1
ATOM 1416 C C . THR A 1 188 ? 21.513 -7.386 -18.707 1.00 91.94 188 THR A C 1
ATOM 1418 O O . THR A 1 188 ? 22.664 -7.609 -18.337 1.00 91.94 188 THR A O 1
ATOM 1421 N N . ILE A 1 189 ? 20.977 -6.162 -18.651 1.00 89.75 189 ILE A N 1
ATOM 1422 C CA . ILE A 1 189 ? 21.700 -5.002 -18.114 1.00 89.75 189 ILE A CA 1
ATOM 1423 C C . ILE A 1 189 ? 22.083 -5.272 -16.655 1.00 89.75 189 ILE A C 1
ATOM 1425 O O . ILE A 1 189 ? 23.257 -5.180 -16.312 1.00 89.75 189 ILE A O 1
ATOM 1429 N N . ILE A 1 190 ? 21.139 -5.682 -15.807 1.00 88.56 190 ILE A N 1
ATOM 1430 C CA . ILE A 1 190 ? 21.407 -5.948 -14.385 1.00 88.56 190 ILE A CA 1
ATOM 1431 C C . ILE A 1 190 ? 22.444 -7.069 -14.220 1.00 88.56 190 ILE A C 1
ATOM 1433 O O . ILE A 1 190 ? 23.419 -6.896 -13.486 1.00 88.56 190 ILE A O 1
ATOM 1437 N N . ALA A 1 191 ? 22.279 -8.178 -14.944 1.00 87.50 191 ALA A N 1
ATOM 1438 C CA . ALA A 1 191 ? 23.193 -9.315 -14.905 1.00 87.50 191 ALA A CA 1
ATOM 1439 C C . ALA A 1 191 ? 24.610 -8.929 -15.355 1.00 87.50 191 ALA A C 1
ATOM 1441 O O . ALA A 1 191 ? 25.578 -9.283 -14.686 1.00 87.50 191 ALA A O 1
ATOM 1442 N N . SER A 1 192 ? 24.752 -8.126 -16.417 1.00 87.56 192 SER A N 1
ATOM 1443 C CA . SER A 1 192 ? 26.074 -7.708 -16.900 1.00 87.56 192 SER A CA 1
ATOM 1444 C C . SER A 1 192 ? 26.865 -6.890 -15.872 1.00 87.56 192 SER A C 1
ATOM 1446 O O . SER A 1 192 ? 28.086 -7.016 -15.787 1.00 87.56 192 SER A O 1
ATOM 1448 N N . PHE A 1 193 ? 26.187 -6.087 -15.045 1.00 85.56 193 PHE A N 1
ATOM 1449 C CA . PHE A 1 193 ? 26.833 -5.316 -13.981 1.00 85.56 193 PHE A CA 1
ATOM 1450 C C . PHE A 1 193 ? 27.214 -6.221 -12.802 1.00 85.56 193 PHE A C 1
ATOM 1452 O O . PHE A 1 193 ? 28.305 -6.081 -12.241 1.00 85.56 193 PHE A O 1
ATOM 1459 N N . GLN A 1 194 ? 26.352 -7.181 -12.459 1.00 85.06 194 GLN A N 1
ATOM 1460 C CA . GLN A 1 194 ? 26.619 -8.147 -11.394 1.00 85.06 194 GLN A CA 1
ATOM 1461 C C . GLN A 1 194 ? 27.798 -9.064 -11.737 1.00 85.06 194 GLN A C 1
ATOM 1463 O O . GLN A 1 194 ? 28.685 -9.251 -10.905 1.00 85.06 194 GLN A O 1
ATOM 1468 N N . GLU A 1 195 ? 27.853 -9.588 -12.961 1.00 82.75 195 GLU A N 1
ATOM 1469 C CA . GLU A 1 195 ? 28.936 -10.463 -13.420 1.00 82.75 195 GLU A CA 1
ATOM 1470 C C . GLU A 1 195 ? 30.233 -9.688 -13.674 1.00 82.75 195 GLU A C 1
ATOM 1472 O O . GLU A 1 195 ? 31.299 -10.090 -13.204 1.00 82.75 195 GLU A O 1
ATOM 1477 N N . GLY A 1 196 ? 30.149 -8.556 -14.381 1.00 78.12 196 GLY A N 1
ATOM 1478 C CA . GLY A 1 196 ? 31.320 -7.789 -14.800 1.00 78.12 196 GLY A CA 1
ATOM 1479 C C . GLY A 1 196 ? 31.970 -6.980 -13.677 1.00 78.12 196 GLY A C 1
ATOM 1480 O O . GLY A 1 196 ? 33.194 -6.901 -13.604 1.00 78.12 196 GLY A O 1
ATOM 1481 N N . MET A 1 197 ? 31.172 -6.381 -12.785 1.00 78.69 197 MET A N 1
ATOM 1482 C CA . MET A 1 197 ? 31.663 -5.454 -11.755 1.00 78.69 197 MET A CA 1
ATOM 1483 C C . MET A 1 197 ? 31.471 -5.946 -10.320 1.00 78.69 197 MET A C 1
ATOM 1485 O O . MET A 1 197 ? 31.936 -5.276 -9.395 1.00 78.69 197 MET A O 1
ATOM 1489 N N . LYS A 1 198 ? 30.807 -7.095 -10.109 1.00 78.69 198 LYS A N 1
ATOM 1490 C CA . LYS A 1 198 ? 30.450 -7.620 -8.774 1.00 78.69 198 LYS A CA 1
ATOM 1491 C C . LYS A 1 198 ? 29.704 -6.594 -7.912 1.00 78.69 198 LYS A C 1
ATOM 1493 O O . LYS A 1 198 ? 29.861 -6.564 -6.692 1.00 78.69 198 LYS A O 1
ATOM 1498 N N . LYS A 1 199 ? 28.923 -5.724 -8.556 1.00 79.94 199 LYS A N 1
ATOM 1499 C CA . LYS A 1 199 ? 28.129 -4.665 -7.927 1.00 79.94 199 LYS A CA 1
ATOM 1500 C C . LYS A 1 199 ? 26.702 -4.718 -8.450 1.00 79.94 199 LYS A C 1
ATOM 1502 O O . LYS A 1 199 ? 26.482 -5.002 -9.624 1.00 79.94 199 LYS A O 1
ATOM 1507 N N . ASP A 1 200 ? 25.750 -4.399 -7.582 1.00 78.62 200 ASP A N 1
ATOM 1508 C CA . ASP A 1 200 ? 24.363 -4.199 -7.986 1.00 78.62 200 ASP A CA 1
ATOM 1509 C C . ASP A 1 200 ? 24.185 -2.846 -8.689 1.00 78.62 200 ASP A C 1
ATOM 1511 O O . ASP A 1 200 ? 24.818 -1.846 -8.334 1.00 78.62 200 ASP A O 1
ATOM 1515 N N . VAL A 1 201 ? 23.293 -2.815 -9.681 1.00 80.00 201 VAL A N 1
ATOM 1516 C CA . VAL A 1 201 ? 22.802 -1.568 -10.276 1.00 80.00 201 VAL A CA 1
ATOM 1517 C C . VAL A 1 201 ? 21.720 -1.009 -9.370 1.00 80.00 201 VAL A C 1
ATOM 1519 O O . VAL A 1 201 ? 20.700 -1.661 -9.163 1.00 80.00 201 VAL A O 1
ATOM 1522 N N . TYR A 1 202 ? 21.930 0.205 -8.872 1.00 84.19 202 TYR A N 1
ATOM 1523 C CA . TYR A 1 202 ? 20.944 0.908 -8.046 1.00 84.19 202 TYR A CA 1
ATOM 1524 C C . TYR A 1 202 ? 20.167 1.946 -8.855 1.00 84.19 202 TYR A C 1
ATOM 1526 O O . TYR A 1 202 ? 18.944 2.028 -8.767 1.00 84.19 202 TYR A O 1
ATOM 1534 N N . SER A 1 203 ? 20.859 2.726 -9.690 1.00 89.56 203 SER A N 1
ATOM 1535 C CA . SER A 1 203 ? 20.208 3.685 -10.579 1.00 89.56 203 SER A CA 1
ATOM 1536 C C . SER A 1 203 ? 21.039 4.003 -11.819 1.00 89.56 203 SER A C 1
ATOM 1538 O O . SER A 1 203 ? 22.261 3.865 -11.813 1.00 89.56 203 SER A O 1
ATOM 1540 N N . ILE A 1 204 ? 20.349 4.418 -12.878 1.00 89.75 204 ILE A N 1
ATOM 1541 C CA . ILE A 1 204 ? 20.901 4.954 -14.120 1.00 89.75 204 ILE A CA 1
ATOM 1542 C C . ILE A 1 204 ? 20.176 6.278 -14.366 1.00 89.75 204 ILE A C 1
ATOM 1544 O O . ILE A 1 204 ? 18.951 6.292 -14.510 1.00 89.75 204 ILE A O 1
ATOM 1548 N N . SER A 1 205 ? 20.918 7.380 -14.404 1.00 89.06 205 SER A N 1
ATOM 1549 C CA . SER A 1 205 ? 20.365 8.719 -14.622 1.00 89.06 205 SER A CA 1
ATOM 1550 C C . SER A 1 205 ? 20.809 9.254 -15.979 1.00 89.06 205 SER A C 1
ATOM 1552 O O . SER A 1 205 ? 21.997 9.252 -16.295 1.00 89.06 205 SER A O 1
ATOM 1554 N N . LEU A 1 206 ? 19.840 9.703 -16.768 1.00 88.31 206 LEU A N 1
ATOM 1555 C CA . LEU A 1 206 ? 20.005 10.480 -17.990 1.00 88.31 206 LEU A CA 1
ATOM 1556 C C . LEU A 1 206 ? 19.345 11.851 -17.775 1.00 88.31 206 LEU A C 1
ATOM 1558 O O . LEU A 1 206 ? 18.597 12.033 -16.819 1.00 88.31 206 LEU A O 1
ATOM 1562 N N . GLU A 1 207 ? 19.577 12.794 -18.687 1.00 84.44 207 GLU A N 1
ATOM 1563 C CA . GLU A 1 207 ? 19.086 14.178 -18.579 1.00 84.44 207 GLU A CA 1
ATOM 1564 C C . GLU A 1 207 ? 17.566 14.284 -18.348 1.00 84.44 207 GLU A C 1
ATOM 1566 O O . GLU A 1 207 ? 17.120 15.051 -17.506 1.00 84.44 207 GLU A O 1
ATOM 1571 N N . LEU A 1 208 ? 16.767 13.465 -19.042 1.00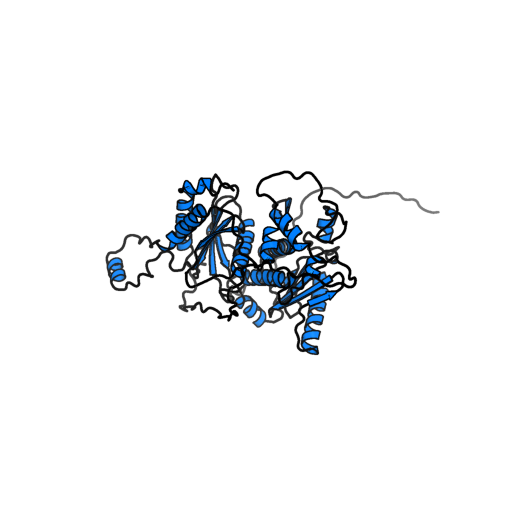 88.50 208 LEU A N 1
ATOM 1572 C CA . LEU A 1 208 ? 15.294 13.516 -19.001 1.00 88.50 208 LEU A CA 1
ATOM 1573 C C . LEU A 1 208 ? 14.651 12.221 -18.483 1.00 88.50 208 LEU A C 1
ATOM 1575 O O . LEU A 1 208 ? 13.449 11.994 -18.651 1.00 88.50 208 LEU A O 1
ATOM 1579 N N . LEU A 1 209 ? 15.454 11.305 -17.943 1.00 91.44 209 LEU A N 1
ATOM 1580 C CA . LEU A 1 209 ? 15.001 9.969 -17.573 1.00 91.44 209 LEU A CA 1
ATOM 1581 C C . LEU A 1 209 ? 15.847 9.422 -16.434 1.00 91.44 209 LEU A C 1
ATOM 1583 O O . LEU A 1 209 ? 17.070 9.371 -16.531 1.00 91.44 209 LEU A O 1
ATOM 1587 N N . ARG A 1 210 ? 15.194 8.886 -15.408 1.00 92.75 210 ARG A N 1
ATOM 1588 C CA . ARG A 1 210 ? 15.866 8.137 -14.350 1.00 92.75 210 ARG A CA 1
ATOM 1589 C C . ARG A 1 210 ? 15.311 6.728 -14.254 1.00 92.75 210 ARG A C 1
ATOM 1591 O O . ARG A 1 210 ? 14.098 6.528 -14.252 1.00 92.75 210 ARG A O 1
ATOM 1598 N N . ILE A 1 211 ? 16.210 5.757 -14.164 1.00 93.88 211 ILE A N 1
ATOM 1599 C CA . ILE A 1 211 ? 15.907 4.349 -13.923 1.00 93.88 211 ILE A CA 1
ATOM 1600 C C . ILE A 1 211 ? 16.454 4.006 -12.544 1.00 93.88 211 ILE A C 1
ATOM 1602 O O . ILE A 1 211 ? 17.625 4.237 -12.263 1.00 93.88 211 ILE A O 1
ATOM 1606 N N . VAL A 1 212 ? 15.617 3.442 -11.686 1.00 94.31 212 VAL A N 1
ATOM 1607 C CA . VAL A 1 212 ? 16.002 2.944 -10.365 1.00 94.31 212 VAL A CA 1
ATOM 1608 C C . VAL A 1 212 ? 15.678 1.465 -10.310 1.00 94.31 212 VAL A C 1
ATOM 1610 O O . VAL A 1 212 ? 14.577 1.052 -10.674 1.00 94.31 212 VAL A O 1
ATOM 1613 N N . VAL A 1 213 ? 16.644 0.672 -9.862 1.00 94.69 213 VAL A N 1
ATOM 1614 C CA . VAL A 1 213 ? 16.542 -0.780 -9.764 1.00 94.69 213 VAL A CA 1
ATOM 1615 C C . VAL A 1 213 ? 16.722 -1.180 -8.310 1.00 94.69 213 VAL A C 1
ATOM 1617 O O . VAL A 1 213 ? 17.643 -0.741 -7.627 1.00 94.69 213 VAL A O 1
ATOM 1620 N N . LYS A 1 214 ? 15.833 -2.047 -7.835 1.00 93.00 214 LYS A N 1
ATOM 1621 C CA . LYS A 1 214 ? 15.865 -2.591 -6.487 1.00 93.00 214 LYS A CA 1
ATOM 1622 C C . LYS A 1 214 ? 15.827 -4.107 -6.540 1.00 93.00 214 LYS A C 1
ATOM 1624 O O . LYS A 1 214 ? 14.795 -4.715 -6.823 1.00 93.00 214 LYS A O 1
ATOM 1629 N N . ASN A 1 215 ? 16.973 -4.714 -6.255 1.00 92.12 215 ASN A N 1
ATOM 1630 C CA . ASN A 1 215 ? 17.115 -6.160 -6.197 1.00 92.12 215 ASN A CA 1
ATOM 1631 C C . ASN A 1 215 ? 16.637 -6.684 -4.829 1.00 92.12 215 ASN A C 1
ATOM 1633 O O . ASN A 1 215 ? 17.241 -6.412 -3.791 1.00 92.12 215 ASN A O 1
ATOM 1637 N N . LYS A 1 216 ? 15.522 -7.418 -4.821 1.00 92.00 216 LYS A N 1
ATOM 1638 C CA . LYS A 1 216 ? 14.917 -8.072 -3.651 1.00 92.00 216 LYS A CA 1
ATOM 1639 C C . LYS A 1 216 ? 14.748 -9.553 -3.969 1.00 92.00 216 LYS A C 1
ATOM 1641 O O . LYS A 1 216 ? 13.627 -10.038 -4.117 1.00 92.00 216 LYS A O 1
ATOM 1646 N N . TYR A 1 217 ? 15.874 -10.258 -4.111 1.00 89.88 217 TYR A N 1
ATOM 1647 C CA . TYR A 1 217 ? 15.910 -11.665 -4.519 1.00 89.88 217 TYR A CA 1
ATOM 1648 C C . TYR A 1 217 ? 14.787 -12.501 -3.864 1.00 89.88 217 TYR A C 1
ATOM 1650 O O . TYR A 1 217 ? 14.649 -12.471 -2.634 1.00 89.88 217 TYR A O 1
ATOM 1658 N N . PRO A 1 218 ? 13.997 -13.267 -4.646 1.00 92.69 218 PRO A N 1
ATOM 1659 C CA . PRO A 1 218 ? 14.156 -13.586 -6.077 1.00 92.69 218 PRO A CA 1
ATOM 1660 C C . PRO A 1 218 ? 13.487 -12.588 -7.048 1.00 92.69 218 PRO A C 1
ATOM 1662 O O . PRO A 1 218 ? 13.267 -12.914 -8.217 1.00 92.69 218 PRO A O 1
ATOM 1665 N N . LEU A 1 219 ? 13.141 -11.390 -6.576 1.00 94.25 219 LEU A N 1
ATOM 1666 C CA . LEU A 1 219 ? 12.463 -10.351 -7.345 1.00 94.25 219 LEU A CA 1
ATOM 1667 C C . LEU A 1 219 ? 13.407 -9.200 -7.687 1.00 94.25 219 LEU A C 1
ATOM 1669 O O . LEU A 1 219 ? 14.269 -8.816 -6.899 1.00 94.25 219 LEU A O 1
ATOM 1673 N N . ILE A 1 220 ? 13.182 -8.602 -8.844 1.00 94.94 220 ILE A N 1
ATOM 1674 C CA . ILE A 1 220 ? 13.780 -7.342 -9.261 1.00 94.94 220 ILE A CA 1
ATOM 1675 C C . ILE A 1 220 ? 12.624 -6.366 -9.447 1.00 94.94 220 ILE A C 1
ATOM 1677 O O . ILE A 1 220 ? 11.638 -6.677 -10.114 1.00 94.94 220 ILE A O 1
ATOM 1681 N N . LEU A 1 221 ? 12.734 -5.193 -8.834 1.00 97.56 221 LEU A N 1
ATOM 1682 C CA . LEU A 1 221 ? 11.782 -4.109 -9.009 1.00 97.56 221 LEU A CA 1
ATOM 1683 C C . LEU A 1 221 ? 12.468 -2.954 -9.726 1.00 97.56 221 LEU A C 1
ATOM 1685 O O . LEU A 1 221 ? 13.612 -2.625 -9.415 1.00 97.56 221 LEU A O 1
ATOM 1689 N N . VAL A 1 222 ? 11.774 -2.339 -10.676 1.00 96.94 222 VAL A N 1
ATOM 1690 C CA . VAL A 1 222 ? 12.318 -1.264 -11.505 1.00 96.94 222 VAL A CA 1
ATOM 1691 C C . VAL A 1 222 ? 11.315 -0.129 -11.588 1.00 96.94 222 VAL A C 1
ATOM 1693 O O . VAL A 1 222 ? 10.141 -0.349 -11.877 1.00 96.94 222 VAL A O 1
ATOM 1696 N N . ALA A 1 223 ? 11.785 1.089 -11.348 1.00 97.00 223 ALA A N 1
ATOM 1697 C CA . ALA A 1 223 ? 11.042 2.312 -11.593 1.00 97.00 223 ALA A CA 1
ATOM 1698 C C . ALA A 1 223 ? 11.747 3.097 -12.698 1.00 97.00 223 ALA A C 1
ATOM 1700 O O . ALA A 1 223 ? 12.959 3.293 -12.641 1.00 97.00 223 ALA A O 1
ATOM 1701 N N . ILE A 1 224 ? 10.988 3.572 -13.681 1.00 95.44 224 ILE A N 1
ATOM 1702 C CA . ILE A 1 224 ? 11.478 4.481 -14.718 1.00 95.44 224 ILE A CA 1
ATOM 1703 C C . ILE A 1 224 ? 10.634 5.746 -14.648 1.00 95.44 224 ILE A C 1
ATOM 1705 O O . ILE A 1 224 ? 9.408 5.659 -14.692 1.00 95.44 224 ILE A O 1
ATOM 1709 N N . SER A 1 225 ? 11.271 6.907 -14.527 1.00 95.25 225 SER A N 1
ATOM 1710 C CA . SER A 1 225 ? 10.572 8.185 -14.411 1.00 95.25 225 SER A CA 1
ATOM 1711 C C . SER A 1 225 ? 11.129 9.243 -15.347 1.00 95.25 225 SER A C 1
ATOM 1713 O O . SER A 1 225 ? 12.341 9.344 -15.536 1.00 95.25 225 SER A O 1
ATOM 1715 N N . ARG A 1 226 ? 10.212 10.034 -15.907 1.00 94.44 226 ARG A N 1
ATOM 1716 C CA . ARG A 1 226 ? 10.460 11.296 -16.615 1.00 94.44 226 ARG A CA 1
ATOM 1717 C C . ARG A 1 226 ? 9.978 12.513 -15.820 1.00 94.44 226 ARG A C 1
ATOM 1719 O O . ARG A 1 226 ? 9.881 13.596 -16.380 1.00 94.44 226 ARG A O 1
ATOM 1726 N N . ILE A 1 227 ? 9.593 12.317 -14.560 1.00 92.12 227 ILE A N 1
ATOM 1727 C CA . ILE A 1 227 ? 9.066 13.377 -13.703 1.00 92.12 227 ILE A CA 1
ATOM 1728 C C . ILE A 1 227 ? 10.260 14.139 -13.107 1.00 92.12 227 ILE A C 1
ATOM 1730 O O . ILE A 1 227 ? 11.048 13.516 -12.387 1.00 92.12 227 ILE A O 1
ATOM 1734 N N . PRO A 1 228 ? 10.415 15.449 -13.371 1.00 89.19 228 PRO A N 1
ATOM 1735 C CA . PRO A 1 228 ? 11.635 16.187 -13.029 1.00 89.19 228 PRO A CA 1
ATOM 1736 C C . PRO A 1 228 ? 12.041 16.111 -11.552 1.00 89.19 228 PRO A C 1
ATOM 1738 O O . PRO A 1 228 ? 13.166 15.720 -11.240 1.00 89.19 228 PRO A O 1
ATOM 1741 N N . HIS A 1 229 ? 11.111 16.340 -10.621 1.00 85.38 229 HIS A N 1
ATOM 1742 C CA . HIS A 1 229 ? 11.413 16.262 -9.189 1.00 85.38 229 HIS A CA 1
ATOM 1743 C C . HIS A 1 229 ? 11.810 14.850 -8.716 1.00 85.38 229 HIS A C 1
ATOM 1745 O O . HIS A 1 229 ? 12.539 14.720 -7.738 1.00 85.38 229 HIS A O 1
ATOM 1751 N N . GLU A 1 230 ? 11.401 13.772 -9.397 1.00 89.44 230 GLU A N 1
ATOM 1752 C CA . GLU A 1 230 ? 11.884 12.416 -9.091 1.00 89.44 230 GLU A CA 1
ATOM 1753 C C . GLU A 1 230 ? 13.262 12.130 -9.706 1.00 89.44 230 GLU A C 1
ATOM 1755 O O . GLU A 1 230 ? 14.042 11.358 -9.141 1.00 89.44 230 GLU A O 1
ATOM 1760 N N . ILE A 1 231 ? 13.577 12.756 -10.846 1.00 88.56 231 ILE A N 1
ATOM 1761 C CA . ILE A 1 231 ? 14.898 12.680 -11.483 1.00 88.56 231 ILE A CA 1
ATOM 1762 C C . ILE A 1 231 ? 15.928 13.374 -10.587 1.00 88.56 231 ILE A C 1
ATOM 1764 O O . ILE A 1 231 ? 16.927 12.751 -10.220 1.00 88.56 231 ILE A O 1
ATOM 1768 N N . THR A 1 232 ? 15.643 14.612 -10.179 1.00 81.00 232 THR A N 1
ATOM 1769 C CA . THR A 1 232 ? 16.549 15.476 -9.407 1.00 81.00 232 THR A CA 1
ATOM 1770 C C . THR A 1 232 ? 16.606 15.112 -7.923 1.00 81.00 232 THR A C 1
ATOM 1772 O O . THR A 1 232 ? 17.586 15.434 -7.256 1.00 81.00 232 THR A O 1
ATOM 1775 N N . SER A 1 233 ? 15.609 14.392 -7.387 1.00 68.19 233 SER A N 1
ATOM 1776 C CA . SER A 1 233 ? 15.616 13.935 -5.991 1.00 68.19 233 SER A CA 1
ATOM 1777 C C . SER A 1 233 ? 16.722 12.898 -5.748 1.00 68.19 233 SER A C 1
ATOM 1779 O O . SER A 1 233 ? 16.546 11.679 -5.848 1.00 68.19 233 SER A O 1
ATOM 1781 N N . VAL A 1 234 ? 17.914 13.394 -5.437 1.00 61.78 234 VAL A N 1
ATOM 1782 C CA . VAL A 1 234 ? 19.004 12.658 -4.806 1.00 61.78 234 VAL A CA 1
ATOM 1783 C C . VAL A 1 234 ? 19.172 13.293 -3.435 1.00 61.78 234 VAL A C 1
ATOM 1785 O O . VAL A 1 234 ? 19.772 14.353 -3.299 1.00 61.78 234 VAL A O 1
ATOM 1788 N N . HIS A 1 235 ? 18.578 12.685 -2.410 1.00 52.12 235 HIS A N 1
ATOM 1789 C CA . HIS A 1 235 ? 18.767 13.168 -1.048 1.00 52.12 235 HIS A CA 1
ATOM 1790 C C . HIS A 1 235 ? 20.239 12.949 -0.652 1.00 52.12 235 HIS A C 1
ATOM 1792 O O . HIS A 1 235 ? 20.729 11.825 -0.822 1.00 52.12 235 HIS A O 1
ATOM 1798 N N . PRO A 1 236 ? 20.962 13.950 -0.118 1.00 42.56 236 PRO A N 1
ATOM 1799 C CA . PRO A 1 236 ? 22.321 13.743 0.371 1.00 42.56 236 PRO A CA 1
ATOM 1800 C C . PRO A 1 236 ? 22.287 12.729 1.528 1.00 42.56 236 PRO A C 1
ATOM 1802 O O . PRO A 1 236 ? 21.800 13.026 2.614 1.00 42.56 236 PRO A O 1
ATOM 1805 N N . GLY A 1 237 ? 22.735 11.494 1.278 1.00 54.06 237 GLY A N 1
ATOM 1806 C CA . GLY A 1 237 ? 22.780 10.415 2.276 1.00 54.06 237 GLY A CA 1
ATOM 1807 C C . GLY A 1 237 ? 21.466 9.657 2.538 1.00 54.06 237 GLY A C 1
ATOM 1808 O O . GLY A 1 237 ? 21.410 8.897 3.504 1.00 54.06 237 GLY A O 1
ATOM 1809 N N . GLY A 1 238 ? 20.425 9.832 1.710 1.00 67.19 238 GLY A N 1
ATOM 1810 C CA . GLY A 1 238 ? 19.098 9.227 1.919 1.00 67.19 238 GLY A CA 1
ATOM 1811 C C . GLY A 1 238 ? 18.597 8.329 0.779 1.00 67.19 238 GLY A C 1
ATOM 1812 O O . GLY A 1 238 ? 19.148 8.311 -0.317 1.00 67.19 238 GLY A O 1
ATOM 1813 N N . VAL A 1 239 ? 17.517 7.590 1.056 1.00 77.62 239 VAL A N 1
ATOM 1814 C CA . VAL A 1 239 ? 16.768 6.786 0.072 1.00 77.62 239 VAL A CA 1
ATOM 1815 C C . VAL A 1 239 ? 16.003 7.731 -0.859 1.00 77.62 239 VAL A C 1
ATOM 1817 O O . VAL A 1 239 ? 15.280 8.607 -0.387 1.00 77.62 239 VAL A O 1
ATOM 1820 N N . SER A 1 240 ? 16.149 7.568 -2.174 1.00 88.19 240 SER A N 1
ATOM 1821 C CA . SER A 1 240 ? 15.429 8.393 -3.155 1.00 88.19 240 SER A CA 1
ATOM 1822 C C . SER A 1 240 ? 13.918 8.124 -3.139 1.00 88.19 240 SER A C 1
ATOM 1824 O O . SER A 1 240 ? 13.465 7.043 -2.751 1.00 88.19 240 SER A O 1
ATOM 1826 N N . ILE A 1 241 ? 13.122 9.083 -3.631 1.00 90.25 241 ILE A N 1
ATOM 1827 C CA . ILE A 1 241 ? 11.658 8.935 -3.742 1.00 90.25 241 ILE A CA 1
ATOM 1828 C C . ILE A 1 241 ? 11.306 7.649 -4.502 1.00 90.25 241 ILE A C 1
ATOM 1830 O O . ILE A 1 241 ? 10.485 6.859 -4.041 1.00 90.25 241 ILE A O 1
ATOM 1834 N N . MET A 1 242 ? 11.981 7.387 -5.624 1.00 93.31 242 MET A N 1
ATOM 1835 C CA . MET A 1 242 ? 11.737 6.200 -6.446 1.00 93.31 242 MET A CA 1
ATOM 1836 C C . MET A 1 242 ? 12.097 4.894 -5.726 1.00 93.31 242 MET A C 1
ATOM 1838 O O . MET A 1 242 ? 11.351 3.921 -5.814 1.00 93.31 242 MET A O 1
ATOM 1842 N N . GLU A 1 243 ? 13.199 4.852 -4.973 1.00 92.12 243 GLU A N 1
ATOM 1843 C CA . GLU A 1 243 ? 13.558 3.672 -4.170 1.00 92.12 243 GLU A CA 1
ATOM 1844 C C . GLU A 1 243 ? 12.548 3.393 -3.055 1.00 92.12 243 GLU A C 1
ATOM 1846 O O . GLU A 1 243 ? 12.305 2.224 -2.729 1.00 92.12 243 GLU A O 1
ATOM 1851 N N . ASN A 1 244 ? 11.969 4.449 -2.477 1.00 91.88 244 ASN A N 1
ATOM 1852 C CA . ASN A 1 244 ? 10.903 4.336 -1.494 1.00 91.88 244 ASN A CA 1
ATOM 1853 C C . ASN A 1 244 ? 9.615 3.796 -2.130 1.00 91.88 244 ASN A C 1
ATOM 1855 O O . ASN A 1 244 ? 9.025 2.857 -1.608 1.00 91.88 244 ASN A O 1
ATOM 1859 N N . GLN A 1 245 ? 9.223 4.303 -3.303 1.00 95.06 245 GLN A N 1
ATOM 1860 C CA . GLN A 1 245 ? 8.072 3.779 -4.047 1.00 95.06 245 GLN A CA 1
ATOM 1861 C C . GLN A 1 245 ? 8.240 2.285 -4.369 1.00 95.06 245 GLN A C 1
ATOM 1863 O O . GLN A 1 245 ? 7.310 1.504 -4.169 1.00 95.06 245 GLN A O 1
ATOM 1868 N N . LEU A 1 246 ? 9.438 1.866 -4.798 1.00 96.06 246 LEU A N 1
ATOM 1869 C CA . LEU A 1 246 ? 9.746 0.450 -5.021 1.00 96.06 246 LEU A CA 1
ATOM 1870 C C . LEU A 1 246 ? 9.672 -0.375 -3.730 1.00 96.06 246 LEU A C 1
ATOM 1872 O O . LEU A 1 246 ? 9.187 -1.504 -3.757 1.00 96.06 246 LEU A O 1
ATOM 1876 N N . GLU A 1 247 ? 10.122 0.165 -2.594 1.00 94.50 247 GLU A N 1
ATOM 1877 C CA . GLU A 1 247 ? 9.973 -0.508 -1.296 1.00 94.50 247 GLU A CA 1
ATOM 1878 C C . GLU A 1 247 ? 8.495 -0.652 -0.903 1.00 94.50 247 GLU A C 1
ATOM 1880 O O . GLU A 1 247 ? 8.096 -1.721 -0.450 1.00 94.50 247 GLU A O 1
ATOM 1885 N N . CYS A 1 248 ? 7.661 0.367 -1.131 1.00 94.62 248 CYS A N 1
ATOM 1886 C CA . CYS A 1 248 ? 6.221 0.304 -0.875 1.00 94.62 248 CYS A CA 1
ATOM 1887 C C . CYS A 1 248 ? 5.529 -0.780 -1.715 1.00 94.62 248 CYS A C 1
ATOM 1889 O O . CYS A 1 248 ? 4.773 -1.582 -1.168 1.00 94.62 248 CYS A O 1
ATOM 1891 N N . LEU A 1 249 ? 5.819 -0.850 -3.020 1.00 96.31 249 LEU A N 1
ATOM 1892 C CA . LEU A 1 249 ? 5.268 -1.883 -3.910 1.00 96.31 249 LEU A CA 1
ATOM 1893 C C . LEU A 1 249 ? 5.734 -3.290 -3.506 1.00 96.31 249 LEU A C 1
ATOM 1895 O O . LEU A 1 249 ? 4.937 -4.228 -3.469 1.00 96.31 249 LEU A O 1
ATOM 1899 N N . HIS A 1 250 ? 7.011 -3.439 -3.142 1.00 96.12 250 HIS A N 1
ATOM 1900 C CA . HIS A 1 250 ? 7.541 -4.699 -2.623 1.00 96.12 250 HIS A CA 1
ATOM 1901 C C . HIS A 1 250 ? 6.860 -5.114 -1.311 1.00 96.12 250 HIS A C 1
ATOM 1903 O O . HIS A 1 250 ? 6.496 -6.277 -1.145 1.00 96.12 250 HIS A O 1
ATOM 1909 N N . ASN A 1 251 ? 6.657 -4.175 -0.385 1.00 95.06 251 ASN A N 1
ATOM 1910 C CA . ASN A 1 251 ? 6.002 -4.450 0.891 1.00 95.06 251 ASN A CA 1
ATOM 1911 C C . ASN A 1 251 ? 4.533 -4.824 0.716 1.00 95.06 251 ASN A C 1
ATOM 1913 O O . ASN A 1 251 ? 4.063 -5.705 1.430 1.00 95.06 251 ASN A O 1
ATOM 1917 N N . TYR A 1 252 ? 3.835 -4.240 -0.261 1.00 94.94 252 TYR A N 1
ATOM 1918 C CA . TYR A 1 252 ? 2.494 -4.690 -0.627 1.00 94.94 252 TYR A CA 1
ATOM 1919 C C . TYR A 1 252 ? 2.503 -6.140 -1.136 1.00 94.94 252 TYR A C 1
ATOM 1921 O O . TYR A 1 252 ? 1.729 -6.964 -0.658 1.00 94.94 252 TYR A O 1
ATOM 1929 N N . LEU A 1 253 ? 3.436 -6.505 -2.023 1.00 94.50 253 LEU A N 1
ATOM 1930 C CA . LEU A 1 253 ? 3.552 -7.889 -2.496 1.00 94.50 253 LEU A CA 1
ATOM 1931 C C . LEU A 1 253 ? 3.876 -8.871 -1.355 1.00 94.50 253 LEU A C 1
ATOM 1933 O O . LEU A 1 253 ? 3.333 -9.975 -1.300 1.00 94.50 253 LEU A O 1
ATOM 1937 N N . LEU A 1 254 ? 4.734 -8.461 -0.415 1.00 94.12 254 LEU A N 1
ATOM 1938 C CA . LEU A 1 254 ? 4.976 -9.220 0.808 1.00 94.12 254 LEU A CA 1
ATOM 1939 C C . LEU A 1 254 ? 3.730 -9.310 1.680 1.00 94.12 254 LEU A C 1
ATOM 1941 O O . LEU A 1 254 ? 3.533 -10.355 2.283 1.00 94.12 254 LEU A O 1
ATOM 1945 N N . ALA A 1 255 ? 2.901 -8.274 1.747 1.00 93.44 255 ALA A N 1
ATOM 1946 C CA . ALA A 1 255 ? 1.662 -8.305 2.508 1.00 93.44 255 ALA A CA 1
ATOM 1947 C C . ALA A 1 255 ? 0.677 -9.344 1.973 1.00 93.44 255 ALA A C 1
ATOM 1949 O O . ALA A 1 255 ? 0.066 -10.043 2.784 1.00 93.44 255 ALA A O 1
ATOM 1950 N N . VAL A 1 256 ? 0.617 -9.492 0.645 1.00 91.81 256 VAL A N 1
ATOM 1951 C CA . VAL A 1 256 ? -0.248 -10.451 -0.053 1.00 91.81 256 VAL A CA 1
ATOM 1952 C C . VAL A 1 256 ? 0.279 -11.889 0.009 1.00 91.81 256 VAL A C 1
ATOM 1954 O O . VAL A 1 256 ? -0.478 -12.826 0.247 1.00 91.81 256 VAL A O 1
ATOM 1957 N N . LEU A 1 257 ? 1.580 -12.095 -0.229 1.00 90.94 257 LEU A N 1
ATOM 1958 C CA . LEU A 1 257 ? 2.142 -13.444 -0.393 1.00 90.94 257 LEU A CA 1
ATOM 1959 C C . LEU A 1 257 ? 3.009 -13.906 0.778 1.00 90.94 257 LEU A C 1
ATOM 1961 O O . LEU A 1 257 ? 3.080 -15.099 1.036 1.00 90.94 257 LEU A O 1
ATOM 1965 N N . SER A 1 258 ? 3.647 -13.012 1.527 1.00 92.12 258 SER A N 1
ATOM 1966 C CA . SER A 1 258 ? 4.765 -13.273 2.452 1.00 92.12 258 SER A CA 1
ATOM 1967 C C . SER A 1 258 ? 6.072 -13.706 1.776 1.00 92.12 258 SER A C 1
ATOM 1969 O O . SER A 1 258 ? 6.108 -14.315 0.702 1.00 92.12 258 SER A O 1
ATOM 1971 N N . LYS A 1 259 ? 7.194 -13.454 2.460 1.00 91.94 259 LYS A N 1
ATOM 1972 C CA . LYS A 1 259 ? 8.530 -13.827 1.972 1.00 91.94 259 LYS A CA 1
ATOM 1973 C C . LYS A 1 259 ? 8.696 -15.341 1.860 1.00 91.94 259 LYS A C 1
ATOM 1975 O O . LYS A 1 259 ? 9.373 -15.823 0.948 1.00 91.94 259 LYS A O 1
ATOM 1980 N N . ALA A 1 260 ? 8.098 -16.093 2.784 1.00 89.94 260 ALA A N 1
ATOM 1981 C CA . ALA A 1 260 ? 8.211 -17.546 2.838 1.00 89.94 260 ALA A CA 1
ATOM 1982 C C . ALA A 1 260 ? 7.558 -18.209 1.616 1.00 89.94 260 ALA A C 1
ATOM 1984 O O . ALA A 1 260 ? 8.171 -19.084 1.002 1.00 89.94 260 ALA A O 1
ATOM 1985 N N . VAL A 1 261 ? 6.365 -17.754 1.219 1.00 89.62 261 VAL A N 1
ATOM 1986 C CA . VAL A 1 261 ? 5.657 -18.261 0.031 1.00 89.62 261 VAL A CA 1
ATOM 1987 C C . VAL A 1 261 ? 6.413 -17.906 -1.242 1.00 89.62 261 VAL A C 1
ATOM 1989 O O . VAL A 1 261 ? 6.636 -18.792 -2.066 1.00 89.62 261 VAL A O 1
ATOM 1992 N N . ILE A 1 262 ? 6.870 -16.656 -1.389 1.00 91.19 262 ILE A N 1
ATOM 1993 C CA . ILE A 1 262 ? 7.676 -16.243 -2.549 1.00 91.19 262 ILE A CA 1
ATOM 1994 C C . ILE A 1 262 ? 8.916 -17.141 -2.655 1.00 91.19 262 ILE A C 1
ATOM 1996 O O . ILE A 1 262 ? 9.130 -17.801 -3.670 1.00 91.19 262 ILE A O 1
ATOM 2000 N N . THR A 1 263 ? 9.690 -17.256 -1.574 1.00 90.19 263 THR A N 1
ATOM 2001 C CA . THR A 1 263 ? 10.920 -18.063 -1.554 1.00 90.19 263 THR A CA 1
ATOM 2002 C C . THR A 1 263 ? 10.645 -19.539 -1.864 1.00 90.19 263 THR A C 1
ATOM 2004 O O . THR A 1 263 ? 11.381 -20.154 -2.632 1.00 90.19 263 THR A O 1
ATOM 2007 N N . LYS A 1 264 ? 9.586 -20.127 -1.291 1.00 89.38 264 LYS A N 1
ATOM 2008 C CA . LYS A 1 264 ? 9.213 -21.533 -1.518 1.00 89.38 264 LYS A CA 1
ATOM 2009 C C . LYS A 1 264 ? 8.879 -21.808 -2.987 1.00 89.38 264 LYS A C 1
ATOM 2011 O O . LYS A 1 264 ? 9.317 -22.824 -3.526 1.00 89.38 264 LYS A O 1
ATOM 2016 N N . ASN A 1 265 ? 8.138 -20.912 -3.635 1.00 86.38 265 ASN A N 1
ATOM 2017 C CA . ASN A 1 265 ? 7.747 -21.088 -5.032 1.00 86.38 265 ASN A CA 1
ATOM 2018 C C . ASN A 1 265 ? 8.953 -20.997 -5.979 1.00 86.38 265 ASN A C 1
ATOM 2020 O O . ASN A 1 265 ? 9.118 -21.864 -6.833 1.00 86.38 265 ASN A O 1
ATOM 2024 N N . PHE A 1 266 ? 9.867 -20.046 -5.762 1.00 87.81 266 PHE A N 1
ATOM 2025 C CA . PHE A 1 266 ? 11.085 -19.945 -6.577 1.00 87.81 266 PHE A CA 1
ATOM 2026 C C . PHE A 1 266 ? 12.105 -21.068 -6.317 1.00 87.81 266 PHE A C 1
ATOM 2028 O O . PHE A 1 266 ? 12.860 -21.419 -7.219 1.00 87.81 266 PHE A O 1
ATOM 2035 N N . ARG A 1 267 ? 12.095 -21.710 -5.136 1.00 81.69 267 ARG A N 1
ATOM 2036 C CA . ARG A 1 267 ? 12.895 -22.929 -4.878 1.00 81.69 267 ARG A CA 1
ATOM 2037 C C . ARG A 1 267 ? 12.454 -24.128 -5.716 1.00 81.69 267 ARG A C 1
ATOM 2039 O O . ARG A 1 267 ? 13.286 -24.964 -6.045 1.00 81.69 267 ARG A O 1
ATOM 2046 N N . SER A 1 268 ? 11.165 -24.213 -6.044 1.00 72.31 268 SER A N 1
ATOM 2047 C CA . SER A 1 268 ? 10.614 -25.304 -6.864 1.00 72.31 268 SER A CA 1
ATOM 2048 C C . SER A 1 268 ? 10.970 -25.143 -8.351 1.00 72.31 268 SER A C 1
ATOM 2050 O O . SER A 1 268 ? 10.864 -26.087 -9.126 1.00 72.31 268 SER A O 1
ATOM 2052 N N . GLY A 1 269 ? 11.438 -23.953 -8.739 1.00 73.12 269 GLY A N 1
ATOM 2053 C CA . GLY A 1 269 ? 12.016 -23.651 -10.040 1.00 73.12 269 GLY A CA 1
ATOM 2054 C C . GLY A 1 269 ? 12.177 -22.143 -10.215 1.00 73.12 269 GLY A C 1
ATOM 2055 O O . GLY A 1 269 ? 11.218 -21.391 -10.056 1.00 73.12 269 GLY A O 1
ATOM 2056 N N . MET A 1 270 ? 13.368 -21.688 -10.615 1.00 73.75 270 MET A N 1
ATOM 2057 C CA . MET A 1 270 ? 13.647 -20.257 -10.840 1.00 73.75 270 MET A CA 1
ATOM 2058 C C . MET A 1 270 ? 12.784 -19.640 -11.956 1.00 73.75 270 MET A C 1
ATOM 2060 O O . MET A 1 270 ? 12.623 -18.426 -12.022 1.00 73.75 270 MET A O 1
ATOM 2064 N N . ASN A 1 271 ? 12.182 -20.491 -12.792 1.00 76.94 271 ASN A N 1
ATOM 2065 C CA . ASN A 1 271 ? 11.245 -20.136 -13.854 1.00 76.94 271 ASN A CA 1
ATOM 2066 C C . ASN A 1 271 ? 9.776 -20.120 -13.394 1.00 76.94 271 ASN A C 1
ATOM 2068 O O . ASN A 1 271 ? 8.879 -20.139 -14.239 1.00 76.94 271 ASN A O 1
ATOM 2072 N N . TYR A 1 272 ? 9.494 -20.130 -12.093 1.00 84.44 272 TYR A N 1
ATOM 2073 C CA . TYR A 1 272 ? 8.125 -20.044 -11.595 1.00 84.44 272 TYR A CA 1
ATOM 2074 C C . TYR A 1 272 ? 7.463 -18.711 -11.985 1.00 84.44 272 TYR A C 1
ATOM 2076 O O . TYR A 1 272 ? 8.101 -17.659 -11.987 1.00 84.44 272 TYR A O 1
ATOM 2084 N N . ASP A 1 273 ? 6.173 -18.758 -12.320 1.00 85.81 273 ASP A N 1
ATOM 2085 C CA . ASP A 1 273 ? 5.381 -17.577 -12.663 1.00 85.81 273 ASP A CA 1
ATOM 2086 C C . ASP A 1 273 ? 4.541 -17.135 -11.459 1.00 85.81 273 ASP A C 1
ATOM 2088 O O . ASP A 1 273 ? 3.486 -17.708 -11.178 1.00 85.81 273 ASP A O 1
ATOM 2092 N N . LEU A 1 274 ? 5.029 -16.118 -10.740 1.00 90.50 274 LEU A N 1
ATOM 2093 C CA . LEU A 1 274 ? 4.401 -15.627 -9.511 1.00 90.50 274 LEU A CA 1
ATOM 2094 C C . LEU A 1 274 ? 3.011 -15.021 -9.745 1.00 90.50 274 LEU A C 1
ATOM 2096 O O . LEU A 1 274 ? 2.211 -14.991 -8.813 1.00 90.50 274 LEU A O 1
ATOM 2100 N N . ARG A 1 275 ? 2.682 -14.613 -10.980 1.00 91.19 275 ARG A N 1
ATOM 2101 C CA . ARG A 1 275 ? 1.359 -14.065 -11.330 1.00 91.19 275 ARG A CA 1
ATOM 2102 C C . ARG A 1 275 ? 0.231 -15.038 -11.011 1.00 91.19 275 ARG A C 1
ATOM 2104 O O . ARG A 1 275 ? -0.858 -14.617 -10.660 1.00 91.19 275 ARG A O 1
ATOM 2111 N N . ARG A 1 276 ? 0.512 -16.344 -11.056 1.00 90.00 276 ARG A N 1
ATOM 2112 C CA . ARG A 1 276 ? -0.455 -17.407 -10.735 1.00 90.00 276 ARG A CA 1
ATOM 2113 C C . ARG A 1 276 ? -0.933 -17.382 -9.284 1.00 90.00 276 ARG A C 1
ATOM 2115 O O . ARG A 1 276 ? -1.941 -18.007 -8.981 1.00 90.00 276 ARG A O 1
ATOM 2122 N N . MET A 1 277 ? -0.191 -16.721 -8.397 1.00 89.31 277 MET A N 1
ATOM 2123 C CA . MET A 1 277 ? -0.526 -16.581 -6.979 1.00 89.31 277 MET A CA 1
ATOM 2124 C C . MET A 1 277 ? -1.189 -15.237 -6.663 1.00 89.31 277 MET A C 1
ATOM 2126 O O . MET A 1 277 ? -1.549 -15.020 -5.515 1.00 89.31 277 MET A O 1
ATOM 2130 N N . LEU A 1 278 ? -1.315 -14.336 -7.639 1.00 91.56 278 LEU A N 1
ATOM 2131 C CA . LEU A 1 278 ? -1.914 -13.017 -7.466 1.00 91.56 278 LEU A CA 1
ATOM 2132 C C . LEU A 1 278 ? -3.285 -12.988 -8.135 1.00 91.56 278 LEU A C 1
ATOM 2134 O O . LEU A 1 278 ? -3.464 -13.468 -9.254 1.00 91.56 278 LEU A O 1
ATOM 2138 N N . SER A 1 279 ? -4.260 -12.427 -7.435 1.00 90.25 279 SER A N 1
ATOM 2139 C CA . SER A 1 279 ? -5.601 -12.200 -7.953 1.00 90.25 279 SER A CA 1
ATOM 2140 C C . SER A 1 279 ? -5.656 -10.924 -8.802 1.00 90.25 279 SER A C 1
ATOM 2142 O O . SER A 1 279 ? -4.787 -10.055 -8.727 1.00 90.25 279 SER A O 1
ATOM 2144 N N . VAL A 1 280 ? -6.727 -10.768 -9.586 1.00 89.19 280 VAL A N 1
ATOM 2145 C CA . VAL A 1 280 ? -7.005 -9.524 -10.334 1.00 89.19 280 VAL A CA 1
ATOM 2146 C C . VAL A 1 280 ? -7.058 -8.313 -9.395 1.00 89.19 280 VAL A C 1
ATOM 2148 O O . VAL A 1 280 ? -6.602 -7.226 -9.747 1.00 89.19 280 VAL A O 1
ATOM 2151 N N . GLN A 1 281 ? -7.564 -8.513 -8.179 1.00 86.81 281 GLN A N 1
ATOM 2152 C CA . GLN A 1 281 ? -7.644 -7.476 -7.161 1.00 86.81 281 GLN A CA 1
ATOM 2153 C C . GLN A 1 281 ? -6.263 -7.025 -6.675 1.00 86.81 281 GLN A C 1
ATOM 2155 O O . GLN A 1 281 ? -6.054 -5.828 -6.489 1.00 86.81 281 GLN A O 1
ATOM 2160 N N . ASP A 1 282 ? -5.307 -7.947 -6.535 1.00 90.88 282 ASP A N 1
ATOM 2161 C CA . ASP A 1 282 ? -3.935 -7.610 -6.136 1.00 90.88 282 ASP A CA 1
ATOM 2162 C C . ASP A 1 282 ? -3.247 -6.732 -7.192 1.00 90.88 282 ASP A C 1
ATOM 2164 O O . ASP A 1 282 ? -2.527 -5.789 -6.859 1.00 90.88 282 ASP A O 1
ATOM 2168 N N . PHE A 1 283 ? -3.507 -6.992 -8.478 1.00 91.94 283 PHE A N 1
ATOM 2169 C CA . PHE A 1 283 ? -3.000 -6.158 -9.571 1.00 91.94 283 PHE A CA 1
ATOM 2170 C C . PHE A 1 283 ? -3.644 -4.769 -9.593 1.00 91.94 283 PHE A C 1
ATOM 2172 O O . PHE A 1 283 ? -2.932 -3.773 -9.703 1.00 91.94 283 PHE A O 1
ATOM 2179 N N . HIS A 1 284 ? -4.963 -4.681 -9.408 1.00 89.69 284 HIS A N 1
ATOM 2180 C CA . HIS A 1 284 ? -5.657 -3.394 -9.294 1.00 89.69 284 HIS A CA 1
ATOM 2181 C C . HIS A 1 284 ? -5.163 -2.575 -8.088 1.00 89.69 284 HIS A C 1
ATOM 2183 O O . HIS A 1 284 ? -5.002 -1.352 -8.151 1.00 89.69 284 HIS A O 1
ATOM 2189 N N . ALA A 1 285 ? -4.886 -3.251 -6.975 1.00 89.81 285 ALA A N 1
ATOM 2190 C CA . ALA A 1 285 ? -4.324 -2.639 -5.786 1.00 89.81 285 ALA A CA 1
ATOM 2191 C C . ALA A 1 285 ? -2.895 -2.121 -6.022 1.00 89.81 285 ALA A C 1
ATOM 2193 O O . ALA A 1 285 ? -2.580 -1.011 -5.590 1.00 89.81 285 ALA A O 1
ATOM 2194 N N . LEU A 1 286 ? -2.055 -2.866 -6.749 1.00 93.69 286 LEU A N 1
ATOM 2195 C CA . LEU A 1 286 ? -0.731 -2.404 -7.181 1.00 93.69 286 LEU A CA 1
ATOM 2196 C C . LEU A 1 286 ? -0.816 -1.177 -8.099 1.00 93.69 286 LEU A C 1
ATOM 2198 O O . LEU A 1 286 ? -0.061 -0.227 -7.886 1.00 93.69 286 LEU A O 1
ATOM 2202 N N . ASP A 1 287 ? -1.747 -1.166 -9.058 1.00 92.56 287 ASP A N 1
ATOM 2203 C CA . ASP A 1 287 ? -1.990 -0.020 -9.944 1.00 92.56 287 ASP A CA 1
ATOM 2204 C C . ASP A 1 287 ? -2.381 1.218 -9.131 1.00 92.56 287 ASP A C 1
ATOM 2206 O O . ASP A 1 287 ? -1.750 2.272 -9.233 1.00 92.56 287 ASP A O 1
ATOM 2210 N N . THR A 1 288 ? -3.370 1.071 -8.246 1.00 90.19 288 THR A N 1
ATOM 2211 C CA . THR A 1 288 ? -3.836 2.160 -7.378 1.00 90.19 288 THR A CA 1
ATOM 2212 C C . THR A 1 288 ? -2.718 2.662 -6.464 1.00 90.19 288 THR A C 1
ATOM 2214 O O . THR A 1 288 ? -2.522 3.869 -6.321 1.00 90.19 288 THR A O 1
ATOM 2217 N N . LEU A 1 289 ? -1.952 1.754 -5.852 1.00 92.12 289 LEU A N 1
ATOM 2218 C CA . LEU A 1 289 ? -0.836 2.102 -4.976 1.00 92.12 289 LEU A CA 1
ATOM 2219 C C . LEU A 1 289 ? 0.263 2.849 -5.741 1.00 92.12 289 LEU A C 1
ATOM 2221 O O . LEU A 1 289 ? 0.746 3.868 -5.254 1.00 92.12 289 LEU A O 1
ATOM 2225 N N . ALA A 1 290 ? 0.630 2.390 -6.938 1.00 94.06 290 ALA A N 1
ATOM 2226 C CA . ALA A 1 290 ? 1.602 3.060 -7.797 1.00 94.06 290 ALA A CA 1
ATOM 2227 C C . ALA A 1 290 ? 1.145 4.476 -8.182 1.00 94.06 290 ALA A C 1
ATOM 2229 O O . ALA A 1 290 ? 1.923 5.424 -8.071 1.00 94.06 290 ALA A O 1
ATOM 2230 N N . MET A 1 291 ? -0.127 4.642 -8.553 1.00 91.69 291 MET A N 1
ATOM 2231 C CA . MET A 1 291 ? -0.697 5.949 -8.891 1.00 91.69 291 MET A CA 1
ATOM 2232 C C . MET A 1 291 ? -0.736 6.897 -7.684 1.00 91.69 291 MET A C 1
ATOM 2234 O O . MET A 1 291 ? -0.323 8.052 -7.806 1.00 91.69 291 MET A O 1
ATOM 2238 N N . LYS A 1 292 ? -1.134 6.412 -6.500 1.00 89.31 292 LYS A N 1
ATOM 2239 C CA . LYS A 1 292 ? -1.084 7.181 -5.243 1.00 89.31 292 LYS A CA 1
ATOM 2240 C C . LYS A 1 292 ? 0.339 7.606 -4.877 1.00 89.31 292 LYS A C 1
ATOM 2242 O O . LYS A 1 292 ? 0.553 8.733 -4.444 1.00 89.31 292 LYS A O 1
ATOM 2247 N N . LEU A 1 293 ? 1.306 6.705 -5.046 1.00 90.88 293 LEU A N 1
ATOM 2248 C CA . LEU A 1 293 ? 2.717 6.920 -4.718 1.00 90.88 293 LEU A CA 1
ATOM 2249 C C . LEU A 1 293 ? 3.431 7.899 -5.655 1.00 90.88 293 LEU A C 1
ATOM 2251 O O . LEU A 1 293 ? 4.452 8.454 -5.256 1.00 90.88 293 LEU A O 1
ATOM 2255 N N . THR A 1 294 ? 2.955 8.065 -6.891 1.00 91.31 294 THR A N 1
ATOM 2256 C CA . THR A 1 294 ? 3.590 8.935 -7.895 1.00 91.31 294 THR A CA 1
ATOM 2257 C C . THR A 1 294 ? 2.850 10.252 -8.082 1.00 91.31 294 THR A C 1
ATOM 2259 O O . THR A 1 294 ? 3.489 11.294 -8.143 1.00 91.31 294 THR A O 1
ATOM 2262 N N . TYR A 1 295 ? 1.523 10.217 -8.166 1.00 87.06 295 TYR A N 1
ATOM 2263 C CA . TYR A 1 295 ? 0.725 11.383 -8.546 1.00 87.06 295 TYR A CA 1
ATOM 2264 C C . TYR A 1 295 ? -0.267 11.830 -7.468 1.00 87.06 295 TYR A C 1
ATOM 2266 O O . TYR A 1 295 ? -0.878 12.885 -7.600 1.00 87.06 295 TYR A O 1
ATOM 2274 N N . GLY A 1 296 ? -0.484 11.017 -6.428 1.00 81.81 296 GLY A N 1
ATOM 2275 C CA . GLY A 1 296 ? -1.551 11.258 -5.458 1.00 81.81 296 GLY A CA 1
ATOM 2276 C C . GLY A 1 296 ? -2.957 11.081 -6.041 1.00 81.81 296 GLY A C 1
ATOM 2277 O O . GLY A 1 296 ? -3.910 11.598 -5.476 1.00 81.81 296 GLY A O 1
ATOM 2278 N N . PHE A 1 297 ? -3.130 10.383 -7.169 1.00 72.62 297 PHE A N 1
ATOM 2279 C CA . PHE A 1 297 ? -4.469 10.167 -7.725 1.00 72.62 297 PHE A CA 1
ATOM 2280 C C . PHE A 1 297 ? -5.254 9.107 -6.946 1.00 72.62 297 PHE A C 1
ATOM 2282 O O . PHE A 1 297 ? -4.740 8.036 -6.612 1.00 72.62 297 PHE A O 1
ATOM 2289 N N . LEU A 1 298 ? -6.533 9.403 -6.735 1.00 63.22 298 LEU A N 1
ATOM 2290 C CA . LEU A 1 298 ? -7.584 8.470 -6.359 1.00 63.22 298 LEU A CA 1
ATOM 2291 C C . LEU A 1 298 ? -8.556 8.342 -7.532 1.00 63.22 298 LEU A C 1
ATOM 2293 O O . LEU A 1 298 ? -8.944 9.346 -8.134 1.00 63.22 298 LEU A O 1
ATOM 2297 N N . HIS A 1 299 ? -8.955 7.110 -7.832 1.00 53.97 299 HIS A N 1
ATOM 2298 C CA . HIS A 1 299 ? -10.029 6.837 -8.776 1.00 53.97 299 HIS A CA 1
ATOM 2299 C C . HIS A 1 299 ? -11.266 6.405 -7.989 1.00 53.97 299 HIS A C 1
ATOM 2301 O O . HIS A 1 299 ? -11.192 5.435 -7.235 1.00 53.97 299 HIS A O 1
ATOM 2307 N N . ASP A 1 300 ? -12.365 7.146 -8.128 1.00 54.31 300 ASP A N 1
ATOM 2308 C CA . ASP A 1 300 ? -13.665 6.787 -7.555 1.00 54.31 300 ASP A CA 1
ATOM 2309 C C . ASP A 1 300 ? -14.725 6.850 -8.655 1.00 54.31 300 ASP A C 1
ATOM 2311 O O . ASP A 1 300 ? -15.021 7.946 -9.131 1.00 54.31 300 ASP A O 1
ATOM 2315 N N . GLU A 1 301 ? -15.206 5.668 -9.060 1.00 52.59 301 GLU A N 1
ATOM 2316 C CA . GLU A 1 301 ? -16.328 5.303 -9.954 1.00 52.59 301 GLU A CA 1
ATOM 2317 C C . GLU A 1 301 ? -16.497 6.021 -11.311 1.00 52.59 301 GLU A C 1
ATOM 2319 O O . GLU A 1 301 ? -17.105 5.425 -12.181 1.00 52.59 301 GLU A O 1
ATOM 2324 N N . ASP A 1 302 ? -15.954 7.223 -11.530 1.00 51.50 302 ASP A N 1
ATOM 2325 C CA . ASP A 1 302 ? -15.865 7.972 -12.801 1.00 51.50 302 ASP A CA 1
ATOM 2326 C C . ASP A 1 302 ? -15.069 9.296 -12.667 1.00 51.50 302 ASP A C 1
ATOM 2328 O O . ASP A 1 302 ? -14.802 9.981 -13.657 1.00 51.50 302 ASP A O 1
ATOM 2332 N N . ALA A 1 303 ? -14.663 9.686 -11.452 1.00 56.41 303 ALA A N 1
ATOM 2333 C CA . ALA A 1 303 ? -13.927 10.917 -11.192 1.00 56.41 303 ALA A CA 1
ATOM 2334 C C . ALA A 1 303 ? -12.476 10.637 -10.772 1.00 56.41 303 ALA A C 1
ATOM 2336 O O . ALA A 1 303 ? -12.167 9.689 -10.041 1.00 56.41 303 ALA A O 1
ATOM 2337 N N . VAL A 1 304 ? -11.569 11.483 -11.262 1.00 61.59 304 VAL A N 1
ATOM 2338 C CA . VAL A 1 304 ? -10.157 11.500 -10.870 1.00 61.59 304 VAL A CA 1
ATOM 2339 C C . VAL A 1 304 ? -9.976 12.635 -9.873 1.00 61.59 304 VAL A C 1
ATOM 2341 O O . VAL A 1 304 ? -10.126 13.805 -10.225 1.00 61.59 304 VAL A O 1
ATOM 2344 N N . PHE A 1 305 ? -9.652 12.292 -8.630 1.00 67.31 305 PHE A N 1
ATOM 2345 C CA . PHE A 1 305 ? -9.341 13.270 -7.590 1.00 67.31 305 PHE A CA 1
ATOM 2346 C C . PHE A 1 305 ? -7.860 13.197 -7.232 1.00 67.31 305 PHE A C 1
ATOM 2348 O O . PHE A 1 305 ? -7.269 12.117 -7.206 1.00 67.31 305 PHE A O 1
ATOM 2355 N N . ILE A 1 306 ? -7.260 14.349 -6.938 1.00 69.44 306 ILE A N 1
ATOM 2356 C CA . ILE A 1 306 ? -5.889 14.429 -6.432 1.00 69.44 306 ILE A CA 1
ATOM 2357 C C . ILE A 1 306 ? -5.960 14.499 -4.907 1.00 69.44 306 ILE A C 1
ATOM 2359 O O . ILE A 1 306 ? -6.396 15.502 -4.347 1.00 69.44 306 ILE A O 1
ATOM 2363 N N . ASP A 1 307 ? -5.515 13.437 -4.243 1.00 74.50 307 ASP A N 1
ATOM 2364 C CA . ASP A 1 307 ? -5.185 13.415 -2.822 1.00 74.50 307 ASP A CA 1
ATOM 2365 C C . ASP A 1 307 ? -3.671 13.232 -2.643 1.00 74.50 307 ASP A C 1
ATOM 2367 O O . ASP A 1 307 ? -3.118 12.126 -2.620 1.00 74.50 307 ASP A O 1
ATOM 2371 N N . THR A 1 308 ? -2.981 14.355 -2.475 1.00 79.25 308 THR A N 1
ATOM 2372 C CA . THR A 1 308 ? -1.529 14.382 -2.280 1.00 79.25 308 THR A CA 1
ATOM 2373 C C . THR A 1 308 ? -1.097 13.882 -0.910 1.00 79.25 308 THR A C 1
ATOM 2375 O O . THR A 1 308 ? 0.089 13.636 -0.705 1.00 79.25 308 THR A O 1
ATOM 2378 N N . SER A 1 309 ? -2.010 13.684 0.042 1.00 80.69 309 SER A N 1
ATOM 2379 C CA . SER A 1 309 ? -1.627 13.329 1.408 1.00 80.69 309 SER A CA 1
ATOM 2380 C C . SER A 1 309 ? -0.959 11.951 1.497 1.00 80.69 309 SER A C 1
ATOM 2382 O O . SER A 1 309 ? -0.079 11.750 2.339 1.00 80.69 309 SER A O 1
ATOM 2384 N N . TYR A 1 310 ? -1.290 11.017 0.594 1.00 83.38 310 TYR A N 1
ATOM 2385 C CA . TYR A 1 310 ? -0.603 9.723 0.508 1.00 83.38 310 TYR A CA 1
ATOM 2386 C C . TYR A 1 310 ? 0.824 9.887 -0.008 1.00 83.38 310 TYR A C 1
ATOM 2388 O O . TYR A 1 310 ? 1.771 9.399 0.608 1.00 83.38 310 TYR A O 1
ATOM 2396 N N . TYR A 1 311 ? 0.966 10.618 -1.112 1.00 85.81 311 TYR A N 1
ATOM 2397 C CA . TYR A 1 311 ? 2.244 10.948 -1.731 1.00 85.81 311 TYR A CA 1
ATOM 2398 C C . TYR A 1 311 ? 3.177 11.683 -0.754 1.00 85.81 311 TYR A C 1
ATOM 2400 O O . TYR A 1 311 ? 4.317 11.268 -0.547 1.00 85.81 311 TYR A O 1
ATOM 2408 N N . LEU A 1 312 ? 2.666 12.708 -0.065 1.00 85.31 312 LEU A N 1
ATOM 2409 C CA . LEU A 1 312 ? 3.398 13.456 0.957 1.00 85.31 312 LEU A CA 1
ATOM 2410 C C . LEU A 1 312 ? 3.819 12.554 2.118 1.00 85.31 312 LEU A C 1
ATOM 2412 O O . LEU A 1 312 ? 4.976 12.584 2.534 1.00 85.31 312 LEU A O 1
ATOM 2416 N N . GLY A 1 313 ? 2.911 11.707 2.614 1.00 84.56 313 GLY A N 1
ATOM 2417 C CA . GLY A 1 313 ? 3.230 10.728 3.651 1.00 84.56 313 GLY A CA 1
ATOM 2418 C C . GLY A 1 313 ? 4.358 9.782 3.231 1.00 84.56 313 GLY A C 1
ATOM 2419 O O . GLY A 1 313 ? 5.257 9.517 4.029 1.00 84.56 313 GLY A O 1
ATOM 2420 N N . ALA A 1 314 ? 4.347 9.322 1.976 1.00 85.75 314 ALA A N 1
ATOM 2421 C CA . ALA A 1 314 ? 5.387 8.463 1.421 1.00 85.75 314 ALA A CA 1
ATOM 2422 C C . ALA A 1 314 ? 6.745 9.179 1.350 1.00 85.75 314 ALA A C 1
ATOM 2424 O O . ALA A 1 314 ? 7.739 8.618 1.809 1.00 85.75 314 ALA A O 1
ATOM 2425 N N . ILE A 1 315 ? 6.796 10.416 0.846 1.00 84.00 315 ILE A N 1
ATOM 2426 C CA . ILE A 1 315 ? 8.039 11.207 0.766 1.00 84.00 315 ILE A CA 1
ATOM 2427 C C . ILE A 1 315 ? 8.605 11.515 2.151 1.00 84.00 315 ILE A C 1
ATOM 2429 O O . ILE A 1 315 ? 9.815 11.440 2.354 1.00 84.00 315 ILE A O 1
ATOM 2433 N N . LEU A 1 316 ? 7.743 11.779 3.132 1.00 84.06 316 LEU A N 1
ATOM 2434 C CA . LEU A 1 316 ? 8.121 12.030 4.524 1.00 84.06 316 LEU A CA 1
ATOM 2435 C C . LEU A 1 316 ? 8.408 10.726 5.296 1.00 84.06 316 LEU A C 1
ATOM 2437 O O . LEU A 1 316 ? 8.009 10.573 6.452 1.00 84.06 316 LEU A O 1
ATOM 2441 N N . GLY A 1 317 ? 9.071 9.758 4.657 1.00 80.50 317 GLY A N 1
ATOM 2442 C CA . GLY A 1 317 ? 9.504 8.506 5.285 1.00 80.50 317 GLY A CA 1
ATOM 2443 C C . GLY A 1 317 ? 8.362 7.565 5.676 1.00 80.50 317 GLY A C 1
ATOM 2444 O O . GLY A 1 317 ? 8.441 6.901 6.712 1.00 80.50 317 GLY A O 1
ATOM 2445 N N . ASN A 1 318 ? 7.297 7.511 4.872 1.00 83.75 318 ASN A N 1
ATOM 2446 C CA . ASN A 1 318 ? 6.085 6.721 5.135 1.00 83.75 318 ASN A CA 1
ATOM 2447 C C . ASN A 1 318 ? 5.448 7.065 6.484 1.00 83.75 318 ASN A C 1
ATOM 2449 O O . ASN A 1 318 ? 5.033 6.188 7.243 1.00 83.75 318 ASN A O 1
ATOM 2453 N N . SER A 1 319 ? 5.407 8.360 6.794 1.00 86.75 319 SER A N 1
ATOM 2454 C CA . SER A 1 319 ? 4.836 8.879 8.031 1.00 86.75 319 SER A CA 1
ATOM 2455 C C . SER A 1 319 ? 3.387 8.430 8.211 1.00 86.75 319 SER A C 1
ATOM 2457 O O . SER A 1 319 ? 2.587 8.434 7.274 1.00 86.75 319 SER A O 1
ATOM 2459 N N . MET A 1 320 ? 3.034 8.060 9.445 1.00 85.81 320 MET A N 1
ATOM 2460 C CA . MET A 1 320 ? 1.663 7.677 9.769 1.00 85.81 320 MET A CA 1
ATOM 2461 C C . MET A 1 320 ? 0.725 8.863 9.584 1.00 85.81 320 MET A C 1
ATOM 2463 O O . MET A 1 320 ? 0.815 9.863 10.300 1.00 85.81 320 MET A O 1
ATOM 2467 N N . ARG A 1 321 ? -0.230 8.712 8.676 1.00 88.62 321 ARG A N 1
ATOM 2468 C CA . ARG A 1 321 ? -1.274 9.703 8.458 1.00 88.62 321 ARG A CA 1
ATOM 2469 C C . ARG A 1 321 ? -2.294 9.615 9.580 1.00 88.62 321 ARG A C 1
ATOM 2471 O O . ARG A 1 321 ? -2.927 8.582 9.771 1.00 88.62 321 ARG A O 1
ATOM 2478 N N . CYS A 1 322 ? -2.437 10.692 10.341 1.00 90.19 322 CYS A N 1
ATOM 2479 C CA . CYS A 1 322 ? -3.399 10.779 11.433 1.00 90.19 322 CYS A CA 1
ATOM 2480 C C . CYS A 1 322 ? -4.430 11.855 11.116 1.00 90.19 322 CYS A C 1
ATOM 2482 O O . CYS A 1 322 ? -4.060 12.980 10.783 1.00 90.19 322 CYS A O 1
ATOM 2484 N N . LEU A 1 323 ? -5.710 11.541 11.290 1.00 88.94 323 LEU A N 1
ATOM 2485 C CA . LEU A 1 323 ? -6.761 12.530 11.100 1.00 88.94 323 LEU A CA 1
ATOM 2486 C C . LEU A 1 323 ? -6.688 13.586 12.211 1.00 88.94 323 LEU A C 1
ATOM 2488 O O . LEU A 1 323 ? -6.486 13.277 13.398 1.00 88.94 323 LEU A O 1
ATOM 2492 N N . ARG A 1 324 ? -6.852 14.856 11.834 1.00 87.94 324 ARG A N 1
ATOM 2493 C CA . ARG A 1 324 ? -6.773 15.987 12.762 1.00 87.94 324 ARG A CA 1
ATOM 2494 C C . ARG A 1 324 ? -8.043 16.083 13.611 1.00 87.94 324 ARG A C 1
ATOM 2496 O O . ARG A 1 324 ? -9.024 16.694 13.218 1.00 87.94 324 ARG A O 1
ATOM 2503 N N . ILE A 1 325 ? -7.980 15.532 14.821 1.00 88.88 325 ILE A N 1
ATOM 2504 C CA . ILE A 1 325 ? -9.033 15.632 15.843 1.00 88.88 325 ILE A CA 1
ATOM 2505 C C . ILE A 1 325 ? -8.501 16.203 17.161 1.00 88.88 325 ILE A C 1
ATOM 2507 O O . ILE A 1 325 ? -7.290 16.181 17.426 1.00 88.88 325 ILE A O 1
ATOM 2511 N N . SER A 1 326 ? -9.416 16.684 18.010 1.00 89.94 326 SER A N 1
ATOM 2512 C CA . SER A 1 326 ? -9.074 17.208 19.335 1.00 89.94 326 SER A CA 1
ATOM 2513 C C . SER A 1 326 ? -8.404 16.144 20.208 1.00 89.94 326 SER A C 1
ATOM 2515 O O . SER A 1 326 ? -8.708 14.949 20.118 1.00 89.94 326 SER A O 1
ATOM 2517 N N . ASN A 1 327 ? -7.494 16.578 21.085 1.00 89.31 327 ASN A N 1
ATOM 2518 C CA . ASN A 1 327 ? -6.787 15.664 21.980 1.00 89.31 327 ASN A CA 1
ATOM 2519 C C . ASN A 1 327 ? -7.767 14.892 22.880 1.00 89.31 327 ASN A C 1
ATOM 2521 O O . ASN A 1 327 ? -7.662 13.680 23.014 1.00 89.31 327 ASN A O 1
ATOM 2525 N N . THR A 1 328 ? -8.792 15.569 23.406 1.00 90.44 328 THR A N 1
ATOM 2526 C CA . THR A 1 328 ? -9.856 14.951 24.211 1.00 90.44 328 THR A CA 1
ATOM 2527 C C . THR A 1 328 ? -10.579 13.834 23.457 1.00 90.44 328 THR A C 1
ATOM 2529 O O . THR A 1 328 ? -10.806 12.763 24.018 1.00 90.44 328 THR A O 1
ATOM 2532 N N . CYS A 1 329 ? -10.901 14.050 22.176 1.00 90.12 329 CYS A N 1
ATOM 2533 C CA . CYS A 1 329 ? -11.535 13.035 21.336 1.00 90.12 329 CYS A CA 1
ATOM 2534 C C . CYS A 1 329 ? -10.604 11.833 21.125 1.00 90.12 329 CYS A C 1
ATOM 2536 O O . CYS A 1 329 ? -11.009 10.692 21.347 1.00 90.12 329 CYS A O 1
ATOM 2538 N N . ARG A 1 330 ? -9.335 12.081 20.773 1.00 92.12 330 ARG A N 1
ATOM 2539 C CA . ARG A 1 330 ? -8.339 11.023 20.545 1.00 92.12 330 ARG A CA 1
ATOM 2540 C C . ARG A 1 330 ? -8.073 10.194 21.802 1.00 92.12 330 ARG A C 1
ATOM 2542 O O . ARG A 1 330 ? -8.084 8.968 21.729 1.00 92.12 330 ARG A O 1
ATOM 2549 N N . THR A 1 331 ? -7.900 10.837 22.957 1.00 92.50 331 THR A N 1
ATOM 2550 C CA . THR A 1 331 ? -7.727 10.154 24.249 1.00 92.50 331 THR A CA 1
ATOM 2551 C C . THR A 1 331 ? -8.927 9.270 24.562 1.00 92.50 331 THR A C 1
ATOM 2553 O O . THR A 1 331 ? -8.751 8.109 24.922 1.00 92.50 331 THR A O 1
ATOM 2556 N N . LYS A 1 332 ? -10.151 9.762 24.331 1.00 92.88 332 LYS A N 1
ATOM 2557 C CA . LYS A 1 332 ? -11.364 8.972 24.563 1.00 92.88 332 LYS A CA 1
ATOM 2558 C C . LYS A 1 332 ? -11.470 7.760 23.636 1.00 92.88 332 LYS A C 1
ATOM 2560 O O . LYS A 1 332 ? -11.827 6.679 24.098 1.00 92.88 332 LYS A O 1
ATOM 2565 N N . LEU A 1 333 ? -11.148 7.914 22.353 1.00 93.69 333 LEU A N 1
ATOM 2566 C CA . LEU A 1 333 ? -11.123 6.798 21.403 1.00 93.69 333 LEU A CA 1
ATOM 2567 C C . LEU A 1 333 ? -10.065 5.754 21.789 1.00 93.69 333 LEU A C 1
ATOM 2569 O O . LEU A 1 333 ? -10.356 4.559 21.787 1.00 93.69 333 LEU A O 1
ATOM 2573 N N . ASN A 1 334 ? -8.874 6.198 22.201 1.00 93.88 334 ASN A N 1
ATOM 2574 C CA . ASN A 1 334 ? -7.820 5.312 22.696 1.00 93.88 334 ASN A CA 1
ATOM 2575 C C . ASN A 1 334 ? -8.256 4.557 23.965 1.00 93.88 334 ASN A C 1
ATOM 2577 O O . ASN A 1 334 ? -8.015 3.357 24.068 1.00 93.88 334 ASN A O 1
ATOM 2581 N N . GLU A 1 335 ? -8.938 5.212 24.911 1.00 93.38 335 GLU A N 1
ATOM 2582 C CA . GLU A 1 335 ? -9.510 4.552 26.096 1.00 93.38 335 GLU A CA 1
ATOM 2583 C C . GLU A 1 335 ? -10.545 3.482 25.726 1.00 93.38 335 GLU A C 1
ATOM 2585 O O . GLU A 1 335 ? -10.547 2.391 26.303 1.00 93.38 335 GLU A O 1
ATOM 2590 N N . ILE A 1 336 ? -11.427 3.781 24.765 1.00 94.62 336 ILE A N 1
ATOM 2591 C CA . ILE A 1 336 ? -12.434 2.828 24.285 1.00 94.62 336 ILE A CA 1
ATOM 2592 C C . ILE A 1 336 ? -11.744 1.618 23.647 1.00 94.62 336 ILE A C 1
ATOM 2594 O O . ILE A 1 336 ? -12.069 0.487 24.016 1.00 94.62 336 ILE A O 1
ATOM 2598 N N . LEU A 1 337 ? -10.759 1.837 22.770 1.00 92.88 337 LEU A N 1
ATOM 2599 C CA . LEU A 1 337 ? -9.968 0.762 22.168 1.00 92.88 337 LEU A CA 1
ATOM 2600 C C . LEU A 1 337 ? -9.253 -0.081 23.228 1.00 92.88 337 LEU A C 1
ATOM 2602 O O . LEU A 1 337 ? -9.356 -1.304 23.207 1.00 92.88 337 LEU A O 1
ATOM 2606 N N . LEU A 1 338 ? -8.602 0.551 24.208 1.00 92.25 338 LEU A N 1
ATOM 2607 C CA . LEU A 1 338 ? -7.917 -0.142 25.304 1.00 92.25 338 LEU A CA 1
ATOM 2608 C C . LEU A 1 338 ? -8.868 -0.958 26.186 1.00 92.25 338 LEU A C 1
ATOM 2610 O O . LEU A 1 338 ? -8.443 -1.939 26.797 1.00 92.25 338 LEU A O 1
ATOM 2614 N N . SER A 1 339 ? -10.150 -0.590 26.251 1.00 91.75 339 SER A N 1
ATOM 2615 C CA . SER A 1 339 ? -11.134 -1.334 27.039 1.00 91.75 339 SER A CA 1
ATOM 2616 C C . SER A 1 339 ? -11.412 -2.744 26.502 1.00 91.75 339 SER A C 1
ATOM 2618 O O . SER A 1 339 ? -11.911 -3.570 27.260 1.00 91.75 339 SER A O 1
ATOM 2620 N N . THR A 1 340 ? -11.021 -3.054 25.258 1.00 89.06 340 THR A N 1
ATOM 2621 C CA . THR A 1 340 ? -11.081 -4.418 24.694 1.00 89.06 340 THR A CA 1
ATOM 2622 C C . THR A 1 340 ? -10.224 -5.414 25.470 1.00 89.06 340 THR A C 1
ATOM 2624 O O . THR A 1 340 ? -10.668 -6.531 25.707 1.00 89.06 340 THR A O 1
ATOM 2627 N N . LYS A 1 341 ? -9.059 -4.991 25.983 1.00 85.81 341 LYS A N 1
ATOM 2628 C CA . LYS A 1 341 ? -8.155 -5.849 26.771 1.00 85.81 341 LYS A CA 1
ATOM 2629 C C . LYS A 1 341 ? -8.743 -6.320 28.102 1.00 85.81 341 LYS A C 1
ATOM 2631 O O . LYS A 1 341 ? -8.199 -7.218 28.730 1.00 85.81 341 LYS A O 1
ATOM 2636 N N . LYS A 1 342 ? -9.825 -5.688 28.565 1.00 85.25 342 LYS A N 1
ATOM 2637 C CA . LYS A 1 342 ? -10.512 -6.049 29.813 1.00 85.25 342 LYS A CA 1
ATOM 2638 C C . LYS A 1 342 ? -11.638 -7.063 29.597 1.00 85.25 342 LYS A C 1
ATOM 2640 O O . LYS A 1 342 ? -12.254 -7.477 30.575 1.00 85.25 342 LYS A O 1
ATOM 2645 N N . LEU A 1 343 ? -11.933 -7.433 28.349 1.00 85.75 343 LEU A N 1
ATOM 2646 C CA . LEU A 1 343 ? -12.992 -8.385 28.040 1.00 85.75 343 LEU A CA 1
ATOM 2647 C C . LEU A 1 343 ? -12.580 -9.795 28.480 1.00 85.75 343 LEU A C 1
ATOM 2649 O O . LEU A 1 343 ? -11.488 -10.278 28.171 1.00 85.75 343 LEU A O 1
ATOM 2653 N N . ARG A 1 344 ? -13.478 -10.450 29.212 1.00 83.06 344 ARG A N 1
ATOM 2654 C CA . ARG A 1 344 ? -13.359 -11.847 29.640 1.00 83.06 344 ARG A CA 1
ATOM 2655 C C . ARG A 1 344 ? -14.312 -12.690 28.811 1.00 83.06 344 ARG A C 1
ATOM 2657 O O . ARG A 1 344 ? -15.356 -12.190 28.396 1.00 83.06 344 ARG A O 1
ATOM 2664 N N . ARG A 1 345 ? -13.950 -13.949 28.566 1.00 73.75 345 ARG A N 1
ATOM 2665 C CA . ARG A 1 345 ? -14.840 -14.879 27.864 1.00 73.75 345 ARG A CA 1
ATOM 2666 C C . ARG A 1 345 ? -16.121 -15.038 28.680 1.00 73.75 345 ARG A C 1
ATOM 2668 O O . ARG A 1 345 ? -16.066 -15.277 29.885 1.00 73.75 345 ARG A O 1
ATOM 2675 N N . SER A 1 346 ? -17.275 -14.880 28.037 1.00 62.53 346 SER A N 1
ATOM 2676 C CA . SER A 1 346 ? -18.536 -15.278 28.655 1.00 62.53 346 SER A CA 1
ATOM 2677 C C . SER A 1 346 ? -18.543 -16.803 28.694 1.00 62.53 346 SER A C 1
ATOM 2679 O O . SER A 1 346 ? -18.773 -17.453 27.676 1.00 62.53 346 SER A O 1
ATOM 2681 N N . ASN A 1 347 ? -18.198 -17.389 29.842 1.00 55.25 347 ASN A N 1
ATOM 2682 C CA . ASN A 1 347 ? -18.368 -18.822 30.033 1.00 55.25 347 ASN A CA 1
ATOM 2683 C C . ASN A 1 347 ? -19.868 -19.109 29.952 1.00 55.25 347 ASN A C 1
ATOM 2685 O O . ASN A 1 347 ? -20.625 -18.755 30.858 1.00 55.25 347 ASN A O 1
ATOM 2689 N N . GLY A 1 348 ? -20.298 -19.736 28.854 1.00 50.03 348 GLY A N 1
ATOM 2690 C CA . GLY A 1 348 ? -21.573 -20.441 28.829 1.00 50.03 348 GLY A CA 1
ATOM 2691 C C . GLY A 1 348 ? -21.635 -21.362 30.048 1.00 50.03 348 GLY A C 1
ATOM 2692 O O . GLY A 1 348 ? -20.626 -21.980 30.376 1.00 50.03 348 GLY A O 1
ATOM 2693 N N . ASN A 1 349 ? -22.781 -21.335 30.738 1.00 42.38 349 ASN A N 1
ATOM 2694 C CA . ASN A 1 349 ? -23.103 -21.995 32.010 1.00 42.38 349 ASN A CA 1
ATOM 2695 C C . ASN A 1 349 ? -21.949 -22.833 32.608 1.00 42.38 349 ASN A C 1
ATOM 2697 O O . ASN A 1 349 ? -21.712 -23.949 32.145 1.00 42.38 349 ASN A O 1
ATOM 2701 N N . PRO A 1 350 ? -21.196 -22.311 33.591 1.00 49.34 350 PRO A N 1
ATOM 2702 C CA . PRO A 1 350 ? -20.015 -23.000 34.068 1.00 49.34 350 PRO A CA 1
ATOM 2703 C C . PRO A 1 350 ? -20.443 -24.251 34.832 1.00 49.34 350 PRO A C 1
ATOM 2705 O O . PRO A 1 350 ? -20.962 -24.161 35.945 1.00 49.34 350 PRO A O 1
ATOM 2708 N N . ASP A 1 351 ? -20.168 -25.428 34.276 1.00 55.50 351 ASP A N 1
ATOM 2709 C CA . ASP A 1 351 ? -20.168 -26.648 35.072 1.00 55.50 351 ASP A CA 1
ATOM 2710 C C . ASP A 1 351 ? -19.215 -26.423 36.252 1.00 55.50 351 ASP A C 1
ATOM 2712 O O . ASP A 1 351 ? -18.067 -26.003 36.070 1.00 55.50 351 ASP A O 1
ATOM 2716 N N . PHE A 1 352 ? -19.695 -26.672 37.471 1.00 57.34 352 PHE A N 1
ATOM 2717 C CA . PHE A 1 352 ? -19.006 -26.417 38.746 1.00 57.34 352 PHE A CA 1
ATOM 2718 C C . PHE A 1 352 ? -17.530 -26.874 38.756 1.00 57.34 352 PHE A C 1
ATOM 2720 O O . PHE A 1 352 ? -16.667 -26.228 39.351 1.00 57.34 352 PHE A O 1
ATOM 2727 N N . VAL A 1 353 ? -17.221 -27.936 38.008 1.00 58.88 353 VAL A N 1
ATOM 2728 C CA . VAL A 1 353 ? -15.886 -28.527 37.839 1.00 58.88 353 VAL A CA 1
ATOM 2729 C C . VAL A 1 353 ? -14.911 -27.603 37.087 1.00 58.88 353 VAL A C 1
ATOM 2731 O O . VAL A 1 353 ? -13.758 -27.463 37.495 1.00 58.88 353 VAL A O 1
ATOM 2734 N N . SER A 1 354 ? -15.368 -26.898 36.045 1.00 55.59 354 SER A N 1
ATOM 2735 C CA . SER A 1 354 ? -14.548 -25.950 35.264 1.00 55.59 354 SER A CA 1
ATOM 2736 C C . SER A 1 354 ? -14.133 -24.722 36.085 1.00 55.59 354 SER A C 1
ATOM 2738 O O . SER A 1 354 ? -13.005 -24.240 35.991 1.00 55.59 354 SER A O 1
ATOM 2740 N N . SER A 1 355 ? -15.013 -24.278 36.987 1.00 57.06 355 SER A N 1
ATOM 2741 C CA . SER A 1 355 ? -14.779 -23.148 37.894 1.00 57.06 355 SER A CA 1
ATOM 2742 C C . SER A 1 355 ? -13.771 -23.451 39.006 1.00 57.06 355 SER A C 1
ATOM 2744 O O . SER A 1 355 ? -13.165 -22.526 39.555 1.00 57.06 355 SER A O 1
ATOM 2746 N N . ILE A 1 356 ? -13.622 -24.725 39.376 1.00 59.22 356 ILE A N 1
ATOM 2747 C CA . ILE A 1 356 ? -12.630 -25.183 40.355 1.00 59.22 356 ILE A CA 1
ATOM 2748 C C . ILE A 1 356 ? -11.290 -25.419 39.654 1.00 59.22 356 ILE A C 1
ATOM 2750 O O . ILE A 1 356 ? -10.266 -24.950 40.143 1.00 59.22 356 ILE A O 1
ATOM 2754 N N . SER A 1 357 ? -11.300 -26.044 38.471 1.00 54.16 357 SER A N 1
ATOM 2755 C CA . SER A 1 357 ? -10.087 -26.255 37.673 1.00 54.16 357 SER A CA 1
ATOM 2756 C C . SER A 1 357 ? -9.404 -24.931 37.307 1.00 54.16 357 SER A C 1
ATOM 2758 O O . SER A 1 357 ? -8.216 -24.776 37.572 1.00 54.16 357 SER A O 1
ATOM 2760 N N . ASN A 1 358 ? -10.151 -23.935 36.809 1.00 51.72 358 ASN A N 1
ATOM 2761 C CA . ASN A 1 358 ? -9.590 -22.621 36.459 1.00 51.72 358 ASN A CA 1
ATOM 2762 C C . ASN A 1 358 ? -9.019 -21.863 37.668 1.00 51.72 358 ASN A C 1
ATOM 2764 O O . ASN A 1 358 ? -8.074 -21.090 37.520 1.00 51.72 358 ASN A O 1
ATOM 2768 N N . ARG A 1 359 ? -9.560 -22.091 38.872 1.00 54.53 359 ARG A N 1
ATOM 2769 C CA . ARG A 1 359 ? -9.038 -21.498 40.112 1.00 54.53 359 ARG A CA 1
ATOM 2770 C C . ARG A 1 359 ? -7.766 -22.176 40.617 1.00 54.53 359 ARG A C 1
ATOM 2772 O O . ARG A 1 359 ? -6.977 -21.523 41.288 1.00 54.53 359 ARG A O 1
ATOM 2779 N N . LEU A 1 360 ? -7.565 -23.454 40.300 1.00 51.06 360 LEU A N 1
ATOM 2780 C CA . LEU A 1 360 ? -6.408 -24.233 40.747 1.00 51.06 360 LEU 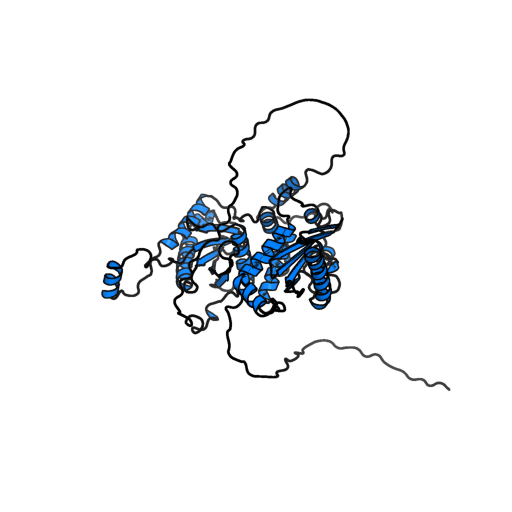A CA 1
ATOM 2781 C C . LEU A 1 360 ? -5.206 -24.125 39.796 1.00 51.06 360 LEU A C 1
ATOM 2783 O O . LEU A 1 360 ? -4.074 -24.290 40.240 1.00 51.06 360 LEU A O 1
ATOM 2787 N N . THR A 1 361 ? -5.423 -23.818 38.512 1.00 49.72 361 THR A N 1
ATOM 2788 C CA . THR A 1 361 ? -4.358 -23.729 37.490 1.00 49.72 361 THR A CA 1
ATOM 2789 C C . THR A 1 361 ? -4.106 -22.306 36.971 1.00 49.72 361 THR A C 1
ATOM 2791 O O . THR A 1 361 ? -3.450 -22.132 35.944 1.00 49.72 361 THR A O 1
ATOM 2794 N N . GLY A 1 362 ? -4.666 -21.286 37.629 1.00 43.19 362 GLY A N 1
ATOM 2795 C CA . GLY A 1 362 ? -4.811 -19.928 37.101 1.00 43.19 362 GLY A CA 1
ATOM 2796 C C . GLY A 1 362 ? -3.500 -19.194 36.810 1.00 43.19 362 GLY A C 1
ATOM 2797 O O . GLY A 1 362 ? -2.934 -18.535 37.675 1.00 43.19 362 GLY A O 1
ATOM 2798 N N . THR A 1 363 ? -3.080 -19.210 35.547 1.00 45.50 363 THR A N 1
ATOM 2799 C CA . THR A 1 363 ? -2.399 -18.063 34.936 1.00 45.50 363 THR A CA 1
ATOM 2800 C C . THR A 1 363 ? -3.489 -17.112 34.429 1.00 45.50 363 THR A C 1
ATOM 2802 O O . THR A 1 363 ? -4.323 -17.497 33.605 1.00 45.50 363 THR A O 1
ATOM 2805 N N . GLU A 1 364 ? -3.522 -15.876 34.943 1.00 50.59 364 GLU A N 1
ATOM 2806 C CA . GLU A 1 364 ? -4.560 -14.851 34.679 1.00 50.59 364 GLU A CA 1
ATOM 2807 C C . GLU A 1 364 ? -4.771 -14.499 33.185 1.00 50.59 364 GLU A C 1
ATOM 2809 O O . GLU A 1 364 ? -5.753 -13.835 32.819 1.00 50.59 364 GLU A O 1
ATOM 2814 N N . GLU A 1 365 ? -3.850 -14.938 32.324 1.00 50.47 365 GLU A N 1
ATOM 2815 C CA . GLU A 1 365 ? -3.835 -14.725 30.874 1.00 50.47 365 GLU A CA 1
ATOM 2816 C C . GLU A 1 365 ? -4.822 -15.624 30.112 1.00 50.47 365 GLU A C 1
ATOM 2818 O O . GLU A 1 365 ? -5.338 -15.216 29.073 1.00 50.47 365 GLU A O 1
ATOM 2823 N N . SER A 1 366 ? -5.145 -16.812 30.634 1.00 52.03 366 SER A N 1
ATOM 2824 C CA . SER A 1 366 ? -5.954 -17.815 29.914 1.00 52.03 366 SER A CA 1
ATOM 2825 C C . SER A 1 366 ? -7.435 -17.438 29.734 1.00 52.03 366 SER A C 1
ATOM 2827 O O . SER A 1 366 ? -8.087 -17.928 28.812 1.00 52.03 366 SER A O 1
ATOM 2829 N N . ASP A 1 367 ? -7.952 -16.523 30.561 1.00 65.56 367 ASP A N 1
ATOM 2830 C CA . ASP A 1 367 ? -9.377 -16.153 30.607 1.00 65.56 367 ASP A CA 1
ATOM 2831 C C . ASP A 1 367 ? -9.699 -14.831 29.872 1.00 65.56 367 ASP A C 1
ATOM 2833 O O . ASP A 1 367 ? -10.827 -14.329 29.897 1.00 65.56 367 ASP A O 1
ATOM 2837 N N . GLN A 1 368 ? -8.699 -14.194 29.246 1.00 79.50 368 GLN A N 1
ATOM 2838 C CA . GLN A 1 368 ? -8.913 -12.981 28.446 1.00 79.50 368 GLN A CA 1
ATOM 2839 C C . GLN A 1 368 ? -9.505 -13.335 27.076 1.00 79.50 368 GLN A C 1
ATOM 2841 O O . GLN A 1 368 ? -8.964 -14.160 26.341 1.00 79.50 368 GLN A O 1
ATOM 2846 N N . LEU A 1 369 ? -10.600 -12.665 26.694 1.00 82.62 369 LEU A N 1
ATOM 2847 C CA . LEU A 1 369 ? -11.227 -12.841 25.377 1.00 82.62 369 LEU A CA 1
ATOM 2848 C C . LEU A 1 369 ? -10.243 -12.493 24.250 1.00 82.62 369 LEU A C 1
ATOM 2850 O O . LEU A 1 369 ? -10.155 -13.192 23.245 1.00 82.62 369 LEU A O 1
ATOM 2854 N N . THR A 1 370 ? -9.469 -11.425 24.443 1.00 83.25 370 THR A N 1
ATOM 2855 C CA . THR A 1 370 ? -8.551 -10.860 23.450 1.00 83.25 370 THR A CA 1
ATOM 2856 C C . THR A 1 370 ? -7.084 -11.153 23.774 1.00 83.25 370 THR A C 1
ATOM 2858 O O . THR A 1 370 ? -6.244 -10.271 23.607 1.00 83.25 370 THR A O 1
ATOM 2861 N N . ALA A 1 371 ? -6.761 -12.355 24.263 1.00 84.69 371 ALA A N 1
ATOM 2862 C CA . ALA A 1 371 ? -5.376 -12.734 24.578 1.00 84.69 371 ALA A CA 1
ATOM 2863 C C . ALA A 1 371 ? -4.446 -12.626 23.349 1.00 84.69 371 ALA A C 1
ATOM 2865 O O . ALA A 1 371 ? -3.326 -12.135 23.454 1.00 84.69 371 ALA A O 1
ATOM 2866 N N . ASP A 1 372 ? -4.952 -12.984 22.164 1.00 87.38 372 ASP A N 1
ATOM 2867 C CA . ASP A 1 372 ? -4.185 -12.958 20.911 1.00 87.38 372 ASP A CA 1
ATOM 2868 C C . ASP A 1 372 ? -4.210 -11.599 20.183 1.00 87.38 372 ASP A C 1
ATOM 2870 O O . ASP A 1 372 ? -3.762 -11.516 19.036 1.00 87.38 372 ASP A O 1
ATOM 2874 N N . LEU A 1 373 ? -4.797 -10.551 20.777 1.00 90.94 373 LEU A N 1
ATOM 2875 C CA . LEU A 1 373 ? -4.897 -9.222 20.165 1.00 90.94 373 LEU A CA 1
ATOM 2876 C C . LEU A 1 373 ? -3.562 -8.481 20.284 1.00 90.94 373 LEU A C 1
ATOM 2878 O O . LEU A 1 373 ? -3.148 -8.071 21.370 1.00 90.94 373 LEU A O 1
ATOM 2882 N N . LEU A 1 374 ? -2.924 -8.246 19.141 1.00 90.75 374 LEU A N 1
ATOM 2883 C CA . LEU A 1 374 ? -1.654 -7.538 19.047 1.00 90.75 374 LEU A CA 1
ATOM 2884 C C . LEU A 1 374 ? -1.887 -6.027 18.953 1.00 90.75 374 LEU A C 1
ATOM 2886 O O . LEU A 1 374 ? -1.471 -5.278 19.835 1.00 90.75 374 LEU A O 1
ATOM 2890 N N . PHE A 1 375 ? -2.595 -5.573 17.918 1.00 93.62 375 PHE A N 1
ATOM 2891 C CA . PHE A 1 375 ? -2.795 -4.150 17.621 1.00 93.62 375 PHE A CA 1
ATOM 2892 C C . PHE A 1 375 ? -4.258 -3.852 17.297 1.00 93.62 375 PHE A C 1
ATOM 2894 O O . PHE A 1 375 ? -4.985 -4.727 16.833 1.00 93.62 375 PHE A O 1
ATOM 2901 N N . GLY A 1 376 ? -4.683 -2.610 17.519 1.00 95.12 376 GLY A N 1
ATOM 2902 C CA . GLY A 1 376 ? -6.008 -2.137 17.127 1.00 95.12 376 GLY A CA 1
ATOM 2903 C C . GLY A 1 376 ? -5.939 -0.740 16.528 1.00 95.12 376 GLY A C 1
ATOM 2904 O O . GLY A 1 376 ? -5.197 0.098 17.032 1.00 95.12 376 GLY A O 1
ATOM 2905 N N . PHE A 1 377 ? -6.715 -0.473 15.485 1.00 96.12 377 PHE A N 1
ATOM 2906 C CA . PHE A 1 377 ? -6.798 0.828 14.830 1.00 96.12 377 PHE A CA 1
ATOM 2907 C C . PHE A 1 377 ? -8.259 1.212 14.599 1.00 96.12 377 PHE A C 1
ATOM 2909 O O . PHE A 1 377 ? -9.109 0.361 14.340 1.00 96.12 377 PHE A O 1
ATOM 2916 N N . LEU A 1 378 ? -8.529 2.510 14.697 1.00 95.44 378 LEU A N 1
ATOM 2917 C CA . LEU A 1 378 ? -9.714 3.154 14.145 1.00 95.44 378 LEU A CA 1
ATOM 2918 C C . LEU A 1 378 ? -9.236 4.110 13.063 1.00 95.44 378 LEU A C 1
ATOM 2920 O O . LEU A 1 378 ? -8.353 4.933 13.329 1.00 95.44 378 LEU A O 1
ATOM 2924 N N . THR A 1 379 ? -9.805 4.005 11.871 1.00 93.69 379 THR A N 1
ATOM 2925 C CA . THR A 1 379 ? -9.394 4.793 10.709 1.00 93.69 379 THR A CA 1
ATOM 2926 C C . THR A 1 379 ? -10.594 5.355 9.965 1.00 93.69 379 THR A C 1
ATOM 2928 O O . THR A 1 379 ? -11.708 4.853 10.095 1.00 93.69 379 THR A O 1
ATOM 2931 N N . ILE A 1 380 ? -10.356 6.422 9.212 1.00 88.62 380 ILE A N 1
ATOM 2932 C CA . ILE A 1 380 ? -11.233 6.896 8.140 1.00 88.62 380 ILE A CA 1
ATOM 2933 C C . ILE A 1 380 ? -10.357 6.909 6.896 1.00 88.62 380 ILE A C 1
ATOM 2935 O O . ILE A 1 380 ? -9.289 7.524 6.920 1.00 88.62 380 ILE A O 1
ATOM 2939 N N . ASP A 1 381 ? -10.769 6.188 5.855 1.00 84.31 381 ASP A N 1
ATOM 2940 C CA . ASP A 1 381 ? -9.914 5.868 4.711 1.00 84.31 381 ASP A CA 1
ATOM 2941 C C . ASP A 1 381 ? -8.561 5.277 5.180 1.00 84.31 381 ASP A C 1
ATOM 2943 O O . ASP A 1 381 ? -8.516 4.277 5.900 1.00 84.31 381 ASP A O 1
ATOM 2947 N N . ASP A 1 382 ? -7.452 5.924 4.826 1.00 82.69 382 ASP A N 1
ATOM 2948 C CA . ASP A 1 382 ? -6.078 5.591 5.208 1.00 82.69 382 ASP A CA 1
ATOM 2949 C C . ASP A 1 382 ? -5.532 6.465 6.358 1.00 82.69 382 ASP A C 1
ATOM 2951 O O . ASP A 1 382 ? -4.332 6.450 6.646 1.00 82.69 382 ASP A O 1
ATOM 2955 N N . GLN A 1 383 ? -6.398 7.222 7.041 1.00 88.81 383 GLN A N 1
ATOM 2956 C CA . GLN A 1 383 ? -6.017 8.104 8.142 1.00 88.81 383 GLN A CA 1
ATOM 2957 C C . GLN A 1 383 ? -6.396 7.523 9.506 1.00 88.81 383 GLN A C 1
ATOM 2959 O O . GLN A 1 383 ? -7.540 7.159 9.773 1.00 88.81 383 GLN A O 1
ATOM 2964 N N . VAL A 1 384 ? -5.432 7.496 10.425 1.00 93.38 384 VAL A N 1
ATOM 2965 C CA . VAL A 1 384 ? -5.601 6.970 11.783 1.00 93.38 384 VAL A CA 1
ATOM 2966 C C . VAL A 1 384 ? -6.307 7.987 12.680 1.00 93.38 384 VAL A C 1
ATOM 2968 O O . VAL A 1 384 ? -5.800 9.081 12.935 1.00 93.38 384 VAL A O 1
ATOM 2971 N N . LEU A 1 385 ? -7.455 7.597 13.230 1.00 93.19 385 LEU A N 1
ATOM 2972 C CA . LEU A 1 385 ? -8.145 8.319 14.301 1.00 93.19 385 LEU A CA 1
ATOM 2973 C C . LEU A 1 385 ? -7.503 8.027 15.658 1.00 93.19 385 LEU A C 1
ATOM 2975 O O . LEU A 1 385 ? -7.188 8.929 16.437 1.00 93.19 385 LEU A O 1
ATOM 2979 N N . ALA A 1 386 ? -7.346 6.736 15.941 1.00 93.69 386 ALA A N 1
ATOM 2980 C CA . ALA A 1 386 ? -6.901 6.203 17.216 1.00 93.69 386 ALA A CA 1
ATOM 2981 C C . ALA A 1 386 ? -6.245 4.841 16.996 1.00 93.69 386 ALA A C 1
ATOM 2983 O O . ALA A 1 386 ? -6.599 4.111 16.070 1.00 93.69 386 ALA A O 1
ATOM 2984 N N . HIS A 1 387 ? -5.293 4.492 17.854 1.00 93.00 387 HIS A N 1
ATOM 2985 C CA . HIS A 1 387 ? -4.627 3.200 17.776 1.00 93.00 387 HIS A CA 1
ATOM 2986 C C . HIS A 1 387 ? -4.280 2.677 19.166 1.00 93.00 387 HIS A C 1
ATOM 2988 O O . HIS A 1 387 ? -3.996 3.420 20.104 1.00 93.00 387 HIS A O 1
ATOM 2994 N N . MET A 1 388 ? -4.266 1.359 19.275 1.00 90.44 388 MET A N 1
ATOM 2995 C CA . MET A 1 388 ? -3.858 0.606 20.440 1.00 90.44 388 MET A CA 1
ATOM 2996 C C . MET A 1 388 ? -2.663 -0.260 20.058 1.00 90.44 388 MET A C 1
ATOM 2998 O O . MET A 1 388 ? -2.711 -1.017 19.089 1.00 90.44 388 MET A O 1
ATOM 3002 N N . ARG A 1 389 ? -1.607 -0.193 20.868 1.00 84.25 389 ARG A N 1
ATOM 3003 C CA . ARG A 1 389 ? -0.416 -1.032 20.719 1.00 84.25 389 ARG A CA 1
ATOM 3004 C C . ARG A 1 389 ? -0.000 -1.673 22.046 1.00 84.25 389 ARG A C 1
ATOM 3006 O O . ARG A 1 389 ? -0.300 -1.114 23.108 1.00 84.25 389 ARG A O 1
ATOM 3013 N N . PRO A 1 390 ? 0.691 -2.825 22.031 1.00 75.56 390 PRO A N 1
ATOM 3014 C CA . PRO A 1 390 ? 1.388 -3.343 23.201 1.00 75.56 390 PRO A CA 1
ATOM 3015 C C . PRO A 1 390 ? 2.509 -2.378 23.605 1.00 75.56 390 PRO A C 1
ATOM 3017 O O . PRO A 1 390 ? 3.043 -1.652 22.768 1.00 75.56 390 PRO A O 1
ATOM 3020 N N . ARG A 1 391 ? 2.900 -2.370 24.886 1.00 70.69 391 ARG A N 1
ATOM 3021 C CA . ARG A 1 391 ? 4.005 -1.509 25.352 1.00 70.69 391 ARG A CA 1
ATOM 3022 C C . ARG A 1 391 ? 5.354 -1.922 24.756 1.00 70.69 391 ARG A C 1
ATOM 3024 O O . ARG A 1 391 ? 6.167 -1.056 24.453 1.00 70.69 391 ARG A O 1
ATOM 3031 N N . ASN A 1 392 ? 5.546 -3.222 24.537 1.00 72.44 392 ASN A N 1
ATOM 3032 C CA . ASN A 1 392 ? 6.839 -3.799 24.166 1.00 72.44 392 ASN A CA 1
ATOM 3033 C C . ASN A 1 392 ? 7.022 -3.975 22.650 1.00 72.44 392 ASN A C 1
ATOM 3035 O O . ASN A 1 392 ? 8.087 -4.393 22.210 1.00 72.44 392 ASN A O 1
ATOM 3039 N N . HIS A 1 393 ? 6.005 -3.654 21.844 1.00 74.19 393 HIS A N 1
ATOM 3040 C CA . HIS A 1 393 ? 6.048 -3.835 20.395 1.00 74.19 393 HIS A CA 1
ATOM 3041 C C . HIS A 1 393 ? 5.622 -2.556 19.678 1.00 74.19 393 HIS A C 1
ATOM 3043 O O . HIS A 1 393 ? 4.600 -1.944 19.998 1.00 74.19 393 HIS A O 1
ATOM 3049 N N . LYS A 1 394 ? 6.413 -2.152 18.684 1.00 81.56 394 LYS A N 1
ATOM 3050 C CA . LYS A 1 394 ? 6.135 -1.000 17.829 1.00 81.56 394 LYS A CA 1
ATOM 3051 C C . LYS A 1 394 ? 6.106 -1.480 16.383 1.00 81.56 394 LYS A C 1
ATOM 3053 O O . LYS A 1 394 ? 7.082 -2.059 15.921 1.00 81.56 394 LYS A O 1
ATOM 3058 N N . LEU A 1 395 ? 4.999 -1.227 15.691 1.00 87.31 395 LEU A N 1
ATOM 3059 C CA . LEU A 1 395 ? 4.949 -1.361 14.239 1.00 87.31 395 LEU A CA 1
ATOM 3060 C C . LEU A 1 395 ? 5.687 -0.181 13.611 1.00 87.31 395 LEU A C 1
ATOM 3062 O O . LEU A 1 395 ? 5.556 0.959 14.069 1.00 87.31 395 LEU A O 1
ATOM 3066 N N . GLN A 1 396 ? 6.481 -0.464 12.584 1.00 89.81 396 GLN A N 1
ATOM 3067 C CA . GLN A 1 396 ? 7.118 0.583 11.798 1.00 89.81 396 GLN A CA 1
ATOM 3068 C C . GLN A 1 396 ? 6.071 1.298 10.942 1.00 89.81 396 GLN A C 1
ATOM 3070 O O . GLN A 1 396 ? 5.086 0.691 10.522 1.00 89.81 396 GLN A O 1
ATOM 3075 N N . SER A 1 397 ? 6.294 2.581 10.655 1.00 89.69 397 SER A N 1
ATOM 3076 C CA . SER A 1 397 ? 5.357 3.381 9.858 1.00 89.69 397 SER A CA 1
ATOM 3077 C C . SER A 1 397 ? 5.114 2.768 8.472 1.00 89.69 397 SER A C 1
ATOM 3079 O O . SER A 1 397 ? 3.990 2.791 7.985 1.00 89.69 397 SER A O 1
ATOM 3081 N N . GLN A 1 398 ? 6.128 2.103 7.905 1.00 90.00 398 GLN A N 1
ATOM 3082 C CA . GLN A 1 398 ? 6.027 1.348 6.658 1.00 90.00 398 GLN A CA 1
ATOM 3083 C C . GLN A 1 398 ? 5.008 0.202 6.714 1.00 90.00 398 GLN A C 1
ATOM 3085 O O . GLN A 1 398 ? 4.212 0.036 5.790 1.00 90.00 398 GLN A O 1
ATOM 3090 N N . ASP A 1 399 ? 5.023 -0.585 7.794 1.00 92.75 399 ASP A N 1
ATOM 3091 C CA . ASP A 1 399 ? 4.087 -1.700 7.975 1.00 92.75 399 ASP A CA 1
ATOM 3092 C C . ASP A 1 399 ? 2.666 -1.177 8.180 1.00 92.75 399 ASP A C 1
ATOM 3094 O O . ASP A 1 399 ? 1.716 -1.767 7.677 1.00 92.75 399 ASP A O 1
ATOM 3098 N N . ILE A 1 400 ? 2.516 -0.047 8.879 1.00 92.81 400 ILE A N 1
ATOM 3099 C CA . ILE A 1 400 ? 1.214 0.592 9.094 1.00 92.81 400 ILE A CA 1
ATOM 3100 C C . ILE A 1 400 ? 0.679 1.154 7.776 1.00 92.81 400 ILE A C 1
ATOM 3102 O O . ILE A 1 400 ? -0.464 0.885 7.433 1.00 92.81 400 ILE A O 1
ATOM 3106 N N . SER A 1 401 ? 1.496 1.870 7.001 1.00 91.06 401 SER A N 1
ATOM 3107 C CA . SER A 1 401 ? 1.106 2.357 5.673 1.00 91.06 401 SER A CA 1
ATOM 3108 C C . SER A 1 401 ? 0.699 1.201 4.755 1.00 91.06 401 SER A C 1
ATOM 3110 O O . SER A 1 401 ? -0.368 1.251 4.150 1.00 91.06 401 SER A O 1
ATOM 3112 N N . THR A 1 402 ? 1.481 0.117 4.728 1.00 92.00 402 THR A N 1
ATOM 3113 C CA . THR A 1 402 ? 1.166 -1.080 3.931 1.00 92.00 402 THR A CA 1
ATOM 3114 C C . THR A 1 402 ? -0.141 -1.733 4.387 1.00 92.00 402 THR A C 1
ATOM 3116 O O . THR A 1 402 ? -0.975 -2.065 3.550 1.00 92.00 402 THR A O 1
ATOM 3119 N N . LEU A 1 403 ? -0.350 -1.878 5.701 1.00 93.44 403 LEU A N 1
ATOM 3120 C CA . LEU A 1 403 ? -1.578 -2.411 6.294 1.00 93.44 403 LEU A CA 1
ATOM 3121 C C . LEU A 1 403 ? -2.807 -1.594 5.884 1.00 93.44 403 LEU A C 1
ATOM 3123 O O . LEU A 1 403 ? -3.793 -2.165 5.425 1.00 93.44 403 LEU A O 1
ATOM 3127 N N . LEU A 1 404 ? -2.757 -0.272 6.072 1.00 91.94 404 LEU A N 1
ATOM 3128 C CA . LEU A 1 404 ? -3.889 0.610 5.796 1.00 91.94 404 LEU A CA 1
ATOM 3129 C C . LEU A 1 404 ? -4.214 0.637 4.303 1.00 91.94 404 LEU A C 1
ATOM 3131 O O . LEU A 1 404 ? -5.376 0.478 3.936 1.00 91.94 404 LEU A O 1
ATOM 3135 N N . SER A 1 405 ? -3.195 0.731 3.446 1.00 88.62 405 SER A N 1
ATOM 3136 C CA . SER A 1 405 ? -3.369 0.657 1.994 1.00 88.62 405 SER A CA 1
ATOM 3137 C C . SER A 1 405 ? -3.949 -0.684 1.562 1.00 88.62 405 SER A C 1
ATOM 3139 O O . SER A 1 405 ? -4.911 -0.713 0.800 1.00 88.62 405 SER A O 1
ATOM 3141 N N . ALA A 1 406 ? -3.418 -1.800 2.069 1.00 89.81 406 ALA A N 1
ATOM 3142 C CA . ALA A 1 406 ? -3.925 -3.123 1.728 1.00 89.81 406 ALA A CA 1
ATOM 3143 C C . ALA A 1 406 ? -5.388 -3.296 2.151 1.00 89.81 406 ALA A C 1
ATOM 3145 O O . ALA A 1 406 ? -6.191 -3.776 1.356 1.00 89.81 406 ALA A O 1
ATOM 3146 N N . ILE A 1 407 ? -5.759 -2.868 3.360 1.00 89.44 407 ILE A N 1
ATOM 3147 C CA . ILE A 1 407 ? -7.143 -2.955 3.840 1.00 89.44 407 ILE A CA 1
ATOM 3148 C C . ILE A 1 407 ? -8.070 -2.066 3.011 1.00 89.44 407 ILE A C 1
ATOM 3150 O O . ILE A 1 407 ? -9.099 -2.552 2.558 1.00 89.44 407 ILE A O 1
ATOM 3154 N N . GLN A 1 408 ? -7.702 -0.810 2.747 1.00 85.31 408 GLN A N 1
ATOM 3155 C CA . GLN A 1 408 ? -8.529 0.105 1.951 1.00 85.31 408 GLN A CA 1
ATOM 3156 C C . GLN A 1 408 ? -8.793 -0.446 0.540 1.00 85.31 408 GLN A C 1
ATOM 3158 O O . GLN A 1 408 ? -9.926 -0.414 0.055 1.00 85.31 408 GLN A O 1
ATOM 3163 N N . LEU A 1 409 ? -7.758 -0.988 -0.108 1.00 79.94 409 LEU A N 1
ATOM 3164 C CA . LEU A 1 409 ? -7.855 -1.578 -1.447 1.00 79.94 409 LEU A CA 1
ATOM 3165 C C . LEU A 1 409 ? -8.685 -2.872 -1.447 1.00 79.94 409 LEU A C 1
ATOM 3167 O O . LEU A 1 409 ? -9.352 -3.171 -2.435 1.00 79.94 409 LEU A O 1
ATOM 3171 N N . ASN A 1 410 ? -8.699 -3.609 -0.330 1.00 77.25 410 ASN A N 1
ATOM 3172 C CA . ASN A 1 410 ? -9.579 -4.760 -0.147 1.00 77.25 410 ASN A CA 1
ATOM 3173 C C . ASN A 1 410 ? -11.042 -4.342 0.086 1.00 77.25 410 ASN A C 1
ATOM 3175 O O . ASN A 1 410 ? -11.936 -4.836 -0.599 1.00 77.25 410 ASN A O 1
ATOM 3179 N N . CYS A 1 411 ? -11.298 -3.390 0.989 1.00 74.50 411 CYS A N 1
ATOM 3180 C CA . CYS A 1 411 ? -12.647 -2.915 1.319 1.00 74.50 411 CYS A CA 1
ATOM 3181 C C . CYS A 1 411 ? -13.364 -2.264 0.129 1.00 74.50 411 CYS A C 1
ATOM 3183 O O . CYS A 1 411 ? -14.563 -2.464 -0.031 1.00 74.50 411 CYS A O 1
ATOM 3185 N N . SER A 1 412 ? -12.638 -1.549 -0.740 1.00 67.00 412 SER A N 1
ATOM 3186 C CA . SER A 1 412 ? -13.224 -0.850 -1.901 1.00 67.00 412 SER A CA 1
ATOM 3187 C C . SER A 1 412 ? -13.932 -1.787 -2.893 1.00 67.00 412 SER A C 1
ATOM 3189 O O . SER A 1 412 ? -14.740 -1.336 -3.693 1.00 67.00 412 SER A O 1
ATOM 3191 N N . THR A 1 413 ? -13.646 -3.089 -2.839 1.00 62.25 413 THR A N 1
ATOM 3192 C CA . THR A 1 413 ? -14.232 -4.099 -3.739 1.00 62.25 413 THR A CA 1
ATOM 3193 C C . THR A 1 413 ? -15.457 -4.812 -3.168 1.00 62.25 413 THR A C 1
ATOM 3195 O O . THR A 1 413 ? -16.123 -5.559 -3.885 1.00 62.25 413 THR A O 1
ATOM 3198 N N . VAL A 1 414 ? -15.755 -4.615 -1.880 1.00 65.56 414 VAL A N 1
ATOM 3199 C CA . VAL A 1 414 ? -16.855 -5.303 -1.200 1.00 65.56 414 VAL A CA 1
ATOM 3200 C C . VAL A 1 414 ? -18.120 -4.438 -1.287 1.00 65.56 414 VAL A C 1
ATOM 3202 O O . VAL A 1 414 ? -18.054 -3.240 -1.002 1.00 65.56 414 VAL A O 1
ATOM 3205 N N . PRO A 1 415 ? -19.287 -4.999 -1.663 1.00 59.34 415 PRO A N 1
ATOM 3206 C CA . PRO A 1 415 ? -20.536 -4.246 -1.716 1.00 59.34 415 PRO A CA 1
ATOM 3207 C C . PRO A 1 415 ? -20.846 -3.582 -0.368 1.00 59.34 415 PRO A C 1
ATOM 3209 O O . PRO A 1 415 ? -20.927 -4.256 0.658 1.00 59.34 415 PRO A O 1
ATOM 3212 N N . LYS A 1 416 ? -21.080 -2.263 -0.374 1.00 61.50 416 LYS A N 1
ATOM 3213 C CA . LYS A 1 416 ? -21.305 -1.426 0.827 1.00 61.50 416 LYS A CA 1
ATOM 3214 C C . LYS A 1 416 ? -22.599 -1.744 1.601 1.00 61.50 416 LYS A C 1
ATOM 3216 O O . LYS A 1 416 ? -22.929 -1.046 2.557 1.00 61.50 416 LYS A O 1
ATOM 3221 N N . ASP A 1 417 ? -23.356 -2.766 1.203 1.00 51.69 417 ASP A N 1
ATOM 3222 C CA . ASP A 1 417 ? -24.785 -2.880 1.523 1.00 51.69 417 ASP A CA 1
ATOM 3223 C C . ASP A 1 417 ? -25.114 -3.509 2.894 1.00 51.69 417 ASP A C 1
ATOM 3225 O O . ASP A 1 417 ? -26.269 -3.779 3.208 1.00 51.69 417 ASP A O 1
ATOM 3229 N N . LYS A 1 418 ? -24.108 -3.720 3.747 1.00 53.50 418 LYS A N 1
ATOM 3230 C CA . LYS A 1 418 ? -24.187 -3.926 5.209 1.00 53.50 418 LYS A CA 1
ATOM 3231 C C . LYS A 1 418 ? -22.756 -4.070 5.698 1.00 53.50 418 LYS A C 1
ATOM 3233 O O . LYS A 1 418 ? -22.020 -4.815 5.076 1.00 53.50 418 LYS A O 1
ATOM 3238 N N . GLY A 1 419 ? -22.367 -3.406 6.790 1.00 63.50 419 GLY A N 1
ATOM 3239 C CA . GLY A 1 419 ? -21.000 -3.444 7.335 1.00 63.50 419 GLY A CA 1
ATOM 3240 C C . GLY A 1 419 ? -20.442 -4.866 7.459 1.00 63.50 419 GLY A C 1
ATOM 3241 O O . GLY A 1 419 ? -20.674 -5.543 8.465 1.00 63.50 419 GLY A O 1
ATOM 3242 N N . THR A 1 420 ? -19.739 -5.311 6.414 1.00 79.94 420 THR A N 1
ATOM 3243 C CA . THR A 1 420 ? -19.260 -6.680 6.263 1.00 79.94 420 THR A CA 1
ATOM 3244 C C . THR A 1 420 ? -18.064 -6.878 7.169 1.00 79.94 420 THR A C 1
ATOM 3246 O O . THR A 1 420 ? -17.120 -6.088 7.154 1.00 79.94 420 THR A O 1
ATOM 3249 N N . ASP A 1 421 ? -18.103 -7.948 7.952 1.00 89.81 421 ASP A N 1
ATOM 3250 C CA . ASP A 1 421 ? -16.947 -8.381 8.720 1.00 89.81 421 ASP A CA 1
ATOM 3251 C C . ASP A 1 421 ? -15.960 -9.061 7.755 1.00 89.81 421 ASP A C 1
ATOM 3253 O O . ASP A 1 421 ? -16.312 -10.057 7.118 1.00 89.81 421 ASP A O 1
ATOM 3257 N N . LEU A 1 422 ? -14.735 -8.545 7.656 1.00 91.31 422 LEU A N 1
ATOM 3258 C CA . LEU A 1 422 ? -13.672 -9.128 6.836 1.00 91.31 422 LEU A CA 1
ATOM 3259 C C . LEU A 1 422 ? -12.606 -9.769 7.724 1.00 91.31 422 LEU A C 1
ATOM 3261 O O . LEU A 1 422 ? -12.215 -9.213 8.755 1.00 91.31 422 LEU A O 1
ATOM 3265 N N . TRP A 1 423 ? -12.106 -10.926 7.293 1.00 92.94 423 TRP A N 1
ATOM 3266 C CA . TRP A 1 423 ? -10.945 -11.586 7.884 1.00 92.94 423 TRP A CA 1
ATOM 3267 C C . TRP A 1 423 ? -9.834 -11.680 6.845 1.00 92.94 423 TRP A C 1
ATOM 3269 O O . TRP A 1 423 ? -9.957 -12.404 5.858 1.00 92.94 423 TRP A O 1
ATOM 3279 N N . ILE A 1 424 ? -8.774 -10.901 7.051 1.00 91.56 424 ILE A N 1
ATOM 3280 C CA . ILE A 1 424 ? -7.728 -10.675 6.053 1.00 91.56 424 ILE A CA 1
ATOM 3281 C C . ILE A 1 424 ? -6.389 -11.174 6.615 1.00 91.56 424 ILE A C 1
ATOM 3283 O O . ILE A 1 424 ? -5.878 -10.583 7.572 1.00 91.56 424 ILE A O 1
ATOM 3287 N N . PRO A 1 425 ? -5.799 -12.252 6.066 1.00 92.06 425 PRO A N 1
ATOM 3288 C CA . PRO A 1 425 ? -4.443 -12.657 6.418 1.00 92.06 425 PRO A CA 1
ATOM 3289 C C . PRO A 1 425 ? -3.445 -11.718 5.738 1.00 92.06 425 PRO A C 1
ATOM 3291 O O . PRO A 1 425 ? -3.401 -11.640 4.517 1.00 92.06 425 PRO A O 1
ATOM 3294 N N . LEU A 1 426 ? -2.624 -11.015 6.511 1.00 91.88 426 LEU A N 1
ATOM 3295 C CA . LEU A 1 426 ? -1.673 -10.038 5.989 1.00 91.88 426 LEU A CA 1
ATOM 3296 C C . LEU A 1 426 ? -0.285 -10.267 6.582 1.00 91.88 426 LEU A C 1
ATOM 3298 O O . LEU A 1 426 ? -0.131 -10.462 7.785 1.00 91.88 426 LEU A O 1
ATOM 3302 N N . CYS A 1 427 ? 0.747 -10.247 5.748 1.00 93.19 427 CYS A N 1
ATOM 3303 C CA . CYS A 1 427 ? 2.131 -10.312 6.208 1.00 93.19 427 CYS A CA 1
ATOM 3304 C C . CYS A 1 427 ? 2.702 -8.893 6.383 1.00 93.19 427 CYS A C 1
ATOM 3306 O O . CYS A 1 427 ? 2.482 -7.999 5.574 1.00 93.19 427 CYS A O 1
ATOM 3308 N N . MET A 1 428 ? 3.447 -8.657 7.459 1.00 89.88 428 MET A N 1
ATOM 3309 C CA . MET A 1 428 ? 4.033 -7.342 7.739 1.00 89.88 428 MET A CA 1
ATOM 3310 C C . MET A 1 428 ? 5.542 -7.432 7.574 1.00 89.88 428 MET A C 1
ATOM 3312 O O . MET A 1 428 ? 6.202 -8.093 8.369 1.00 89.88 428 MET A O 1
ATOM 3316 N N . ALA A 1 429 ? 6.093 -6.795 6.542 1.00 87.38 429 ALA A N 1
ATOM 3317 C CA . ALA A 1 429 ? 7.480 -7.000 6.130 1.00 87.38 429 ALA A CA 1
ATOM 3318 C C . ALA A 1 429 ? 8.499 -6.756 7.257 1.00 87.38 429 ALA A C 1
ATOM 3320 O O . ALA A 1 429 ? 9.437 -7.543 7.408 1.00 87.38 429 ALA A O 1
ATOM 3321 N N . ASN A 1 430 ? 8.304 -5.713 8.069 1.00 88.75 430 ASN A N 1
ATOM 3322 C CA . ASN A 1 430 ? 9.260 -5.349 9.116 1.00 88.75 430 ASN A CA 1
ATOM 3323 C C . ASN A 1 430 ? 8.925 -5.970 10.480 1.00 88.75 430 ASN A C 1
ATOM 3325 O O . ASN A 1 430 ? 9.826 -6.189 11.288 1.00 88.75 430 ASN A O 1
ATOM 3329 N N . PHE A 1 431 ? 7.657 -6.297 10.735 1.00 86.62 431 PHE A N 1
ATOM 3330 C CA . PHE A 1 431 ? 7.223 -6.970 11.960 1.00 86.62 431 PHE A CA 1
ATOM 3331 C C . PHE A 1 431 ? 7.403 -8.496 11.900 1.00 86.62 431 PHE A C 1
ATOM 3333 O O . PHE A 1 431 ? 8.006 -9.083 12.797 1.00 86.62 431 PHE A O 1
ATOM 3340 N N . ASN A 1 432 ? 6.901 -9.144 10.846 1.00 84.06 432 ASN A N 1
ATOM 3341 C CA . ASN A 1 432 ? 7.050 -10.576 10.588 1.00 84.06 432 ASN A CA 1
ATOM 3342 C C . ASN A 1 432 ? 6.950 -10.873 9.081 1.00 84.06 432 ASN A C 1
ATOM 3344 O O . ASN A 1 432 ? 5.872 -11.140 8.557 1.00 84.06 432 ASN A O 1
ATOM 3348 N N . SER A 1 433 ? 8.090 -10.876 8.388 1.00 82.12 433 SER A N 1
ATOM 3349 C CA . SER A 1 433 ? 8.146 -11.133 6.938 1.00 82.12 433 SER A CA 1
ATOM 3350 C C . SER A 1 433 ? 7.841 -12.579 6.524 1.00 82.12 433 SER A C 1
ATOM 3352 O O . SER A 1 433 ? 7.658 -12.846 5.334 1.00 82.12 433 SER A O 1
ATOM 3354 N N . SER A 1 434 ? 7.843 -13.530 7.463 1.00 78.12 434 SER A N 1
ATOM 3355 C CA . SER A 1 434 ? 7.762 -14.969 7.163 1.00 78.12 434 SER A CA 1
ATOM 3356 C C . SER A 1 434 ? 6.404 -15.592 7.479 1.00 78.12 434 SER A C 1
ATOM 3358 O O . SER A 1 434 ? 6.189 -16.755 7.145 1.00 78.12 434 SER A O 1
ATOM 3360 N N . GLY A 1 435 ? 5.496 -14.850 8.113 1.00 82.62 435 GLY A N 1
ATOM 3361 C CA . GLY A 1 435 ? 4.190 -15.355 8.514 1.00 82.62 435 GLY A CA 1
ATOM 3362 C C . GLY A 1 435 ? 3.108 -14.288 8.449 1.00 82.62 435 GLY A C 1
ATOM 3363 O O . GLY A 1 435 ? 3.382 -13.091 8.486 1.00 82.62 435 GLY A O 1
ATOM 3364 N N . PHE A 1 436 ? 1.866 -14.747 8.362 1.00 89.31 436 PHE A N 1
ATOM 3365 C CA . PHE A 1 436 ? 0.699 -13.878 8.353 1.00 89.31 436 PHE A CA 1
ATOM 3366 C C . PHE A 1 436 ? 0.276 -13.522 9.778 1.00 89.31 436 PHE A C 1
ATOM 3368 O O . PHE A 1 436 ? 0.260 -14.372 10.671 1.00 89.31 436 PHE A O 1
ATOM 3375 N N . VAL A 1 437 ? -0.097 -12.261 9.967 1.00 92.06 437 VAL A N 1
ATOM 3376 C CA . VAL A 1 437 ? -1.015 -11.837 11.023 1.00 92.06 437 VAL A CA 1
ATOM 3377 C C . VAL A 1 437 ? -2.426 -11.793 10.446 1.00 92.06 437 VAL A C 1
ATOM 3379 O O . VAL A 1 437 ? -2.606 -11.739 9.232 1.00 92.06 437 VAL A O 1
ATOM 3382 N N . TYR A 1 438 ? -3.436 -11.831 11.304 1.00 93.31 438 TYR A N 1
ATOM 3383 C CA . TYR A 1 438 ? -4.824 -11.892 10.864 1.00 93.31 438 TYR A CA 1
ATOM 3384 C C . TYR A 1 438 ? -5.572 -10.640 11.298 1.00 93.31 438 TYR A C 1
ATOM 3386 O O . TYR A 1 438 ? -5.639 -10.319 12.486 1.00 93.31 438 TYR A O 1
ATOM 3394 N N . CYS A 1 439 ? -6.105 -9.918 10.321 1.00 95.06 439 CYS A N 1
ATOM 3395 C CA . CYS A 1 439 ? -6.781 -8.649 10.512 1.00 95.06 439 CYS A CA 1
ATOM 3396 C C . CYS A 1 439 ? -8.295 -8.851 10.440 1.00 95.06 439 CYS A C 1
ATOM 3398 O O . CYS A 1 439 ? -8.830 -9.229 9.400 1.00 95.06 439 CYS A O 1
ATOM 3400 N N . TYR A 1 440 ? -8.984 -8.562 11.541 1.00 95.69 440 TYR A N 1
ATOM 3401 C CA . TYR A 1 440 ? -10.426 -8.359 11.540 1.00 95.69 440 TYR A CA 1
ATOM 3402 C C . TYR A 1 440 ? -10.708 -6.914 11.153 1.00 95.69 440 TYR A C 1
ATOM 3404 O O . TYR A 1 440 ? -10.186 -5.999 11.797 1.00 95.69 440 TYR A O 1
ATOM 3412 N N . VAL A 1 441 ? -11.532 -6.718 10.129 1.00 94.81 441 VAL A N 1
ATOM 3413 C CA . VAL A 1 441 ? -11.905 -5.397 9.626 1.00 94.81 441 VAL A CA 1
ATOM 3414 C C . VAL A 1 441 ? -13.420 -5.274 9.598 1.00 94.81 441 VAL A C 1
ATOM 3416 O O . VAL A 1 441 ? -14.115 -6.190 9.161 1.00 94.81 441 VAL A O 1
ATOM 3419 N N . LYS A 1 442 ? -13.933 -4.140 10.072 1.00 92.56 442 LYS A N 1
ATOM 3420 C CA . LYS A 1 442 ? -15.355 -3.806 9.998 1.00 92.56 442 LYS A CA 1
ATOM 3421 C C . LYS A 1 442 ? -15.538 -2.313 9.792 1.00 92.56 442 LYS A C 1
ATOM 3423 O O . LYS A 1 442 ? -14.936 -1.513 10.506 1.00 92.56 442 LYS A O 1
ATOM 3428 N N . GLU A 1 443 ? -16.415 -1.952 8.871 1.00 91.31 443 GLU A N 1
ATOM 3429 C CA . GLU A 1 443 ? -16.837 -0.568 8.671 1.00 91.31 443 GLU A CA 1
ATOM 3430 C C . GLU A 1 443 ? -18.148 -0.288 9.402 1.00 91.31 443 GLU A C 1
ATOM 3432 O O . GLU A 1 443 ? -19.056 -1.124 9.452 1.00 91.31 443 GLU A O 1
ATOM 3437 N N . PHE A 1 444 ? -18.246 0.896 10.000 1.00 89.81 444 PHE A N 1
ATOM 3438 C CA . PHE A 1 444 ? -19.464 1.376 10.633 1.00 89.81 444 PHE A CA 1
ATOM 3439 C C . PHE A 1 444 ? -19.621 2.881 10.428 1.00 89.81 444 PHE A C 1
ATOM 3441 O O . PHE A 1 444 ? -18.678 3.661 10.564 1.00 89.81 444 PHE A O 1
ATOM 3448 N N . SER A 1 445 ? -20.845 3.301 10.129 1.00 87.69 445 SER A N 1
ATOM 3449 C CA . SER A 1 445 ? -21.177 4.712 9.947 1.00 87.69 445 SER A CA 1
ATOM 3450 C C . SER A 1 445 ? -21.599 5.352 11.266 1.00 87.69 445 SER A C 1
ATOM 3452 O O . SER A 1 445 ? -22.215 4.721 12.133 1.00 87.69 445 SER A O 1
ATOM 3454 N N . LEU A 1 446 ? -21.296 6.640 11.400 1.00 85.38 446 LEU A N 1
ATOM 3455 C CA . LEU A 1 446 ? -21.807 7.503 12.458 1.00 85.38 446 LEU A CA 1
ATOM 3456 C C . LEU A 1 446 ? -22.608 8.613 11.787 1.00 85.38 446 LEU A C 1
ATOM 3458 O O . LEU A 1 446 ? -22.104 9.243 10.870 1.00 85.38 446 LEU A O 1
ATOM 3462 N N . GLY A 1 447 ? -23.827 8.899 12.252 1.00 79.06 447 GLY A N 1
ATOM 3463 C CA . GLY A 1 447 ? -24.724 9.869 11.594 1.00 79.06 447 GLY A CA 1
ATOM 3464 C C . GLY A 1 447 ? -24.235 11.328 11.558 1.00 79.06 447 GLY A C 1
ATOM 3465 O O . GLY A 1 447 ? -24.969 12.202 11.119 1.00 79.06 447 GLY A O 1
ATOM 3466 N N . TYR A 1 448 ? -23.035 11.608 12.062 1.00 80.62 448 TYR A N 1
ATOM 3467 C CA . TYR A 1 448 ? -22.389 12.922 12.082 1.00 80.62 448 TYR A CA 1
ATOM 3468 C C . TYR A 1 448 ? -21.011 12.925 11.397 1.00 80.62 448 TYR A C 1
ATOM 3470 O O . TYR A 1 448 ? -20.289 13.907 11.536 1.00 80.62 448 TYR A O 1
ATOM 3478 N N . CYS A 1 449 ? -20.639 11.839 10.714 1.00 80.25 449 CYS A N 1
ATOM 3479 C CA . CYS A 1 449 ? -19.416 11.725 9.926 1.00 80.25 449 CYS A CA 1
ATOM 3480 C C . CYS A 1 449 ? -19.799 11.327 8.497 1.00 80.25 449 CYS A C 1
ATOM 3482 O O . CYS A 1 449 ? -20.604 10.411 8.320 1.00 80.25 449 CYS A O 1
ATOM 3484 N N . GLU A 1 450 ? -19.260 12.023 7.494 1.00 79.94 450 GLU A N 1
ATOM 3485 C CA . GLU A 1 450 ? -19.602 11.762 6.088 1.00 79.94 450 GLU A CA 1
ATOM 3486 C C . GLU A 1 450 ? -19.064 10.410 5.604 1.00 79.94 450 GLU A C 1
ATOM 3488 O O . GLU A 1 450 ? -19.718 9.716 4.825 1.00 79.94 450 GLU A O 1
ATOM 3493 N N . LYS A 1 451 ? -17.890 10.010 6.105 1.00 84.19 451 LYS A N 1
ATOM 3494 C CA . LYS A 1 451 ? -17.223 8.755 5.745 1.00 84.19 451 LYS A CA 1
ATOM 3495 C C . LYS A 1 451 ? -17.383 7.693 6.840 1.00 84.19 451 LYS A C 1
ATOM 3497 O O . LYS A 1 451 ? -17.430 8.032 8.026 1.00 84.19 451 LYS A O 1
ATOM 3502 N N . PRO A 1 452 ? -17.466 6.399 6.481 1.00 88.44 452 PRO A N 1
ATOM 3503 C CA . PRO A 1 452 ? -17.491 5.329 7.471 1.00 88.44 452 PRO A CA 1
ATOM 3504 C C . PRO A 1 452 ? -16.174 5.276 8.255 1.00 88.44 452 PRO A C 1
ATOM 3506 O O . PRO A 1 452 ? -15.101 5.578 7.734 1.00 88.44 452 PRO A O 1
ATOM 3509 N N . ILE A 1 453 ? -16.261 4.865 9.521 1.00 91.06 453 ILE A N 1
ATOM 3510 C CA . ILE A 1 453 ? -15.090 4.532 10.329 1.00 91.06 453 ILE A CA 1
ATOM 3511 C C . ILE A 1 453 ? -14.811 3.044 10.169 1.00 91.06 453 ILE A C 1
ATOM 3513 O O . ILE A 1 453 ? -15.708 2.212 10.317 1.00 91.06 453 ILE A O 1
ATOM 3517 N N . THR A 1 454 ? -13.549 2.705 9.954 1.00 93.25 454 THR A N 1
ATOM 3518 C CA . THR A 1 454 ? -13.076 1.327 9.879 1.00 93.25 454 THR A CA 1
ATOM 3519 C C . THR A 1 454 ? -12.384 0.963 11.191 1.00 93.25 454 THR A C 1
ATOM 3521 O O . THR A 1 454 ? -11.464 1.648 11.642 1.00 93.25 454 THR A O 1
ATOM 3524 N N . ILE A 1 455 ? -12.826 -0.119 11.834 1.00 95.38 455 ILE A N 1
ATOM 3525 C CA . ILE A 1 455 ? -12.095 -0.751 12.936 1.00 95.38 455 ILE A CA 1
ATOM 3526 C C . ILE A 1 455 ? -11.255 -1.903 12.395 1.00 95.38 455 ILE A C 1
ATOM 3528 O O . ILE A 1 455 ? -11.762 -2.759 11.675 1.00 95.38 455 ILE A O 1
ATOM 3532 N N . ILE A 1 456 ? -9.976 -1.924 12.771 1.00 96.19 456 ILE A N 1
ATOM 3533 C CA . ILE A 1 456 ? -9.007 -2.946 12.373 1.00 96.19 456 ILE A CA 1
ATOM 3534 C C . ILE A 1 456 ? -8.404 -3.543 13.643 1.00 96.19 456 ILE A C 1
ATOM 3536 O O . ILE A 1 456 ? -7.759 -2.832 14.413 1.00 96.19 456 ILE A O 1
ATOM 3540 N N . LEU A 1 457 ? -8.587 -4.842 13.872 1.00 96.00 457 LEU A N 1
ATOM 3541 C CA . LEU A 1 457 ? -7.989 -5.576 14.991 1.00 96.00 457 LEU A CA 1
ATOM 3542 C C . LEU A 1 457 ? -7.050 -6.655 14.457 1.00 96.00 457 LEU A C 1
ATOM 3544 O O . LEU A 1 457 ? -7.441 -7.458 13.616 1.00 96.00 457 LEU A O 1
ATOM 3548 N N . ILE A 1 458 ? -5.813 -6.678 14.946 1.00 95.00 458 ILE A N 1
ATOM 3549 C CA . ILE A 1 458 ? -4.749 -7.546 14.435 1.00 95.00 458 ILE A CA 1
ATOM 3550 C C . ILE A 1 458 ? -4.445 -8.626 15.458 1.00 95.00 458 ILE A C 1
ATOM 3552 O O . ILE A 1 458 ? -4.064 -8.315 16.589 1.00 95.00 458 ILE A O 1
ATOM 3556 N N . SER A 1 459 ? -4.558 -9.885 15.048 1.00 92.81 459 SER A N 1
ATOM 3557 C CA . SER A 1 459 ? -4.266 -11.046 15.876 1.00 92.81 459 SER A CA 1
ATOM 3558 C C . SER A 1 459 ? -3.094 -11.865 15.342 1.00 92.81 459 SER A C 1
ATOM 3560 O O . SER A 1 459 ? -2.890 -11.978 14.133 1.00 92.81 459 SER A O 1
ATOM 3562 N N . GLY A 1 460 ? -2.332 -12.468 16.257 1.00 89.44 460 GLY A N 1
ATOM 3563 C CA . GLY A 1 460 ? -1.312 -13.466 15.919 1.00 89.44 460 GLY A CA 1
ATOM 3564 C C . GLY A 1 460 ? -1.883 -14.855 15.603 1.00 89.44 460 GLY A C 1
ATOM 3565 O O . GLY A 1 460 ? -1.139 -15.729 15.168 1.00 89.44 460 GLY A O 1
ATOM 3566 N N . SER A 1 461 ? -3.185 -15.073 15.817 1.00 89.31 461 SER A N 1
ATOM 3567 C CA . SER A 1 461 ? -3.837 -16.379 15.695 1.00 89.31 461 SER A CA 1
ATOM 3568 C C . SER A 1 461 ? -4.919 -16.378 14.613 1.00 89.31 461 SER A C 1
ATOM 3570 O O . SER A 1 461 ? -5.797 -15.515 14.592 1.00 89.31 461 SER A O 1
ATOM 3572 N N . LYS A 1 462 ? -4.896 -17.403 13.747 1.00 89.69 462 LYS A N 1
ATOM 3573 C CA . LYS A 1 462 ? -5.897 -17.626 12.683 1.00 89.69 462 LYS A CA 1
ATOM 3574 C C . LYS A 1 462 ? -7.306 -17.843 13.240 1.00 89.69 462 LYS A C 1
ATOM 3576 O O . LYS A 1 462 ? -8.288 -17.508 12.585 1.00 89.69 462 LYS A O 1
ATOM 3581 N N . ASN A 1 463 ? -7.398 -18.394 14.450 1.00 89.94 463 ASN A N 1
ATOM 3582 C CA . ASN A 1 463 ? -8.647 -18.891 15.031 1.00 89.94 463 ASN A CA 1
ATOM 3583 C C . ASN A 1 463 ? -9.374 -17.843 15.885 1.00 89.94 463 ASN A C 1
ATOM 3585 O O . ASN A 1 463 ? -10.402 -18.139 16.491 1.00 89.94 463 ASN A O 1
ATOM 3589 N N . SER A 1 464 ? -8.863 -16.613 15.940 1.00 91.44 464 SER A N 1
ATOM 3590 C CA . SER A 1 464 ? -9.362 -15.583 16.857 1.00 91.44 464 SER A CA 1
ATOM 3591 C C . SER A 1 464 ? -10.428 -14.676 16.233 1.00 91.44 464 SER A C 1
ATOM 3593 O O . SER A 1 464 ? -10.801 -13.680 16.848 1.00 91.44 464 SER A O 1
ATOM 3595 N N . PHE A 1 465 ? -10.970 -15.035 15.060 1.00 92.69 465 PHE A N 1
ATOM 3596 C CA . PHE A 1 465 ? -11.995 -14.265 14.343 1.00 92.69 465 PHE A CA 1
ATOM 3597 C C . PHE A 1 465 ? -13.181 -13.871 15.236 1.00 92.69 465 PHE A C 1
ATOM 3599 O O . PHE A 1 465 ? -13.485 -12.687 15.365 1.00 92.69 465 PHE A O 1
ATOM 3606 N N . TYR A 1 466 ? -13.830 -14.838 15.895 1.00 91.69 466 TYR A N 1
ATOM 3607 C CA . TYR A 1 466 ? -15.016 -14.568 16.719 1.00 91.69 466 TYR A CA 1
ATOM 3608 C C . TYR A 1 466 ? -14.696 -13.685 17.930 1.00 91.69 466 TYR A C 1
ATOM 3610 O O . TYR A 1 466 ? -15.449 -12.760 18.232 1.00 91.69 466 TYR A O 1
ATOM 3618 N N . ASN A 1 467 ? -13.535 -13.900 18.554 1.00 92.50 467 ASN A N 1
ATOM 3619 C CA . ASN A 1 467 ? -13.063 -13.070 19.663 1.00 92.50 467 ASN A CA 1
ATOM 3620 C C . ASN A 1 467 ? -12.820 -11.622 19.203 1.00 92.50 467 ASN A C 1
ATOM 3622 O O . ASN A 1 467 ? -13.180 -10.675 19.904 1.00 92.50 467 ASN A O 1
ATOM 3626 N N . MET A 1 468 ? -12.231 -11.434 18.014 1.00 94.69 468 MET A N 1
ATOM 3627 C CA . MET A 1 468 ? -12.011 -10.104 17.435 1.00 94.69 468 MET A CA 1
ATOM 3628 C C . MET A 1 468 ? -13.331 -9.438 17.043 1.00 94.69 468 MET A C 1
ATOM 3630 O O . MET A 1 468 ? -13.511 -8.253 17.307 1.00 94.69 468 MET A O 1
ATOM 3634 N N . LYS A 1 469 ? -14.283 -10.195 16.490 1.00 94.19 469 LYS A N 1
ATOM 3635 C CA . LYS A 1 469 ? -15.629 -9.710 16.165 1.00 94.19 469 LYS A CA 1
ATOM 3636 C C . LYS A 1 469 ? -16.368 -9.199 17.398 1.00 94.19 469 LYS A C 1
ATOM 3638 O O . LYS A 1 469 ? -16.931 -8.106 17.368 1.00 94.19 469 LYS A O 1
ATOM 3643 N N . GLU A 1 470 ? -16.349 -9.951 18.495 1.00 93.69 470 GLU A N 1
ATOM 3644 C CA . GLU A 1 470 ? -16.964 -9.528 19.756 1.00 93.69 470 GLU A CA 1
ATOM 3645 C C . GLU A 1 470 ? -16.289 -8.265 20.314 1.00 93.69 470 GLU A C 1
ATOM 3647 O O . GLU A 1 470 ? -16.968 -7.287 20.645 1.00 93.69 470 GLU A O 1
ATOM 3652 N N . ALA A 1 471 ? -14.953 -8.233 20.332 1.00 94.31 471 ALA A N 1
ATOM 3653 C CA . ALA A 1 471 ? -14.195 -7.064 20.766 1.00 94.31 471 ALA A CA 1
ATOM 3654 C C . ALA A 1 471 ? -14.492 -5.823 19.909 1.00 94.31 471 ALA A C 1
ATOM 3656 O O . ALA A 1 471 ? -14.664 -4.724 20.447 1.00 94.31 471 ALA A O 1
ATOM 3657 N N . ALA A 1 472 ? -14.598 -5.994 18.590 1.00 95.12 472 ALA A N 1
ATOM 3658 C CA . ALA A 1 472 ? -14.929 -4.922 17.668 1.00 95.12 472 ALA A CA 1
ATOM 3659 C C . ALA A 1 472 ? -16.354 -4.411 17.879 1.00 95.12 472 ALA A C 1
ATOM 3661 O O . ALA A 1 472 ? -16.545 -3.205 18.010 1.00 95.12 472 ALA A O 1
ATOM 3662 N N . ASN A 1 473 ? -17.344 -5.300 18.004 1.00 94.56 473 ASN A N 1
ATOM 3663 C CA . ASN A 1 473 ? -18.729 -4.916 18.285 1.00 94.56 473 ASN A CA 1
ATOM 3664 C C . ASN A 1 473 ? -18.842 -4.128 19.600 1.00 94.56 473 ASN A C 1
ATOM 3666 O O . ASN A 1 473 ? -19.556 -3.128 19.663 1.00 94.56 473 ASN A O 1
ATOM 3670 N N . HIS A 1 474 ? -18.089 -4.519 20.631 1.00 94.44 474 HIS A N 1
ATOM 3671 C CA . HIS A 1 474 ? -18.017 -3.776 21.887 1.00 94.44 474 HIS A CA 1
ATOM 3672 C C . HIS A 1 474 ? -17.424 -2.362 21.709 1.00 94.44 474 HIS A C 1
ATOM 3674 O O . HIS A 1 474 ? -17.936 -1.403 22.294 1.00 94.44 474 HIS A O 1
ATOM 3680 N N . VAL A 1 475 ? -16.375 -2.200 20.891 1.00 95.00 475 VAL A N 1
ATOM 3681 C CA . VAL A 1 475 ? -15.816 -0.875 20.559 1.00 95.00 475 VAL A CA 1
ATOM 3682 C C . VAL A 1 475 ? -16.818 -0.042 19.767 1.00 95.00 475 VAL A C 1
ATOM 3684 O O . VAL A 1 475 ? -17.079 1.096 20.151 1.00 95.00 475 VAL A O 1
ATOM 3687 N N . VAL A 1 476 ? -17.409 -0.606 18.711 1.00 93.75 476 VAL A N 1
ATOM 3688 C CA . VAL A 1 476 ? -18.399 0.068 17.857 1.00 93.75 476 VAL A CA 1
ATOM 3689 C C . VAL A 1 476 ? -19.575 0.565 18.695 1.00 93.75 476 VAL A C 1
ATOM 3691 O O . VAL A 1 476 ? -19.906 1.748 18.634 1.00 93.75 476 VAL A O 1
ATOM 3694 N N . ALA A 1 477 ? -20.131 -0.285 19.564 1.00 93.06 477 ALA A N 1
ATOM 3695 C CA . ALA A 1 477 ? -21.210 0.102 20.466 1.00 93.06 477 ALA A CA 1
ATOM 3696 C C . ALA A 1 477 ? -20.792 1.264 21.382 1.00 93.06 477 ALA A C 1
ATOM 3698 O O . ALA A 1 477 ? -21.512 2.257 21.491 1.00 93.06 477 ALA A O 1
ATOM 3699 N N . LYS A 1 478 ? -19.607 1.200 22.002 1.00 93.31 478 LYS A N 1
ATOM 3700 C CA . LYS A 1 478 ? -19.103 2.284 22.863 1.00 93.31 478 LYS A CA 1
ATOM 3701 C C . LYS A 1 478 ? -18.867 3.593 22.117 1.00 93.31 478 LYS A C 1
ATOM 3703 O O . LYS A 1 478 ? -19.092 4.652 22.699 1.00 93.31 478 LYS A O 1
ATOM 3708 N N . VAL A 1 479 ? -18.413 3.538 20.866 1.00 91.94 479 VAL A N 1
ATOM 3709 C CA . VAL A 1 479 ? -18.229 4.729 20.028 1.00 91.94 479 VAL A CA 1
ATOM 3710 C C . VAL A 1 479 ? -19.587 5.335 19.668 1.00 91.94 479 VAL A C 1
ATOM 3712 O O . VAL A 1 479 ? -19.786 6.524 19.895 1.00 91.94 479 VAL A O 1
ATOM 3715 N N . GLN A 1 480 ? -20.543 4.523 19.205 1.00 90.06 480 GLN A N 1
ATOM 3716 C CA . GLN A 1 480 ? -21.881 4.974 18.797 1.00 90.06 480 GLN A CA 1
ATOM 3717 C C . GLN A 1 480 ? -22.704 5.576 19.948 1.00 90.06 480 GLN A C 1
ATOM 3719 O O . GLN A 1 480 ? -23.433 6.544 19.745 1.00 90.06 480 GLN A O 1
ATOM 3724 N N . HIS A 1 481 ? -22.581 5.046 21.169 1.00 88.44 481 HIS A N 1
ATOM 3725 C CA . HIS A 1 481 ? -23.330 5.546 22.332 1.00 88.44 481 HIS A CA 1
ATOM 3726 C C . HIS A 1 481 ? -22.699 6.795 22.975 1.00 88.44 481 HIS A C 1
ATOM 3728 O O . HIS A 1 481 ? -23.316 7.438 23.831 1.00 88.44 481 HIS A O 1
ATOM 3734 N N . ASN A 1 482 ? -21.471 7.162 22.600 1.00 86.31 482 ASN A N 1
ATOM 3735 C CA . ASN A 1 482 ? -20.740 8.235 23.261 1.00 86.31 482 ASN A CA 1
ATOM 3736 C C . ASN A 1 482 ? -20.993 9.603 22.612 1.00 86.31 482 ASN A C 1
ATOM 3738 O O . ASN A 1 482 ? -20.284 10.032 21.705 1.00 86.31 482 ASN A O 1
ATOM 3742 N N . LYS A 1 483 ? -21.944 10.346 23.189 1.00 78.94 483 LYS A N 1
ATOM 3743 C CA . LYS A 1 483 ? -22.353 11.690 22.742 1.00 78.94 483 LYS A CA 1
ATOM 3744 C C . LYS A 1 483 ? -21.220 12.726 22.679 1.00 78.94 483 LYS A C 1
ATOM 3746 O O . LYS A 1 483 ? -21.357 13.719 21.967 1.00 78.94 483 LYS A O 1
ATOM 3751 N N . LEU A 1 484 ? -20.121 12.540 23.419 1.00 74.38 484 LEU A N 1
ATOM 3752 C CA . LEU A 1 484 ? -18.983 13.472 23.398 1.00 74.38 484 LEU A CA 1
ATOM 3753 C C . LEU A 1 484 ? -18.209 13.407 22.074 1.00 74.38 484 LEU A C 1
ATOM 3755 O O . LEU A 1 484 ? -17.621 14.407 21.662 1.00 74.38 484 LEU A O 1
ATOM 3759 N N . LEU A 1 485 ? -18.238 12.259 21.391 1.00 78.69 485 LEU A N 1
ATOM 3760 C CA . LEU A 1 485 ? -17.570 12.072 20.103 1.00 78.69 485 LEU A CA 1
ATOM 3761 C C . LEU A 1 485 ? -18.320 12.777 18.961 1.00 78.69 485 LEU A C 1
ATOM 3763 O O . LEU A 1 485 ? -17.693 13.180 17.985 1.00 78.69 485 LEU A O 1
ATOM 3767 N N . ASN A 1 486 ? -19.621 13.044 19.128 1.00 73.62 486 ASN A N 1
ATOM 3768 C CA . ASN A 1 486 ? -20.470 13.699 18.126 1.00 73.62 486 ASN A CA 1
ATOM 3769 C C . ASN A 1 486 ? -19.997 15.106 17.740 1.00 73.62 486 ASN A C 1
ATOM 3771 O O . ASN A 1 486 ? -20.294 15.562 16.644 1.00 73.62 486 ASN A O 1
ATOM 3775 N N . LYS A 1 487 ? -19.322 15.834 18.642 1.00 66.69 487 LYS A N 1
ATOM 3776 C CA . LYS A 1 487 ? -18.792 17.179 18.347 1.00 66.69 487 LYS A CA 1
ATOM 3777 C C . LYS A 1 487 ? -17.371 17.142 17.784 1.00 66.69 487 LYS A C 1
ATOM 3779 O O . LYS A 1 487 ? -16.998 18.051 17.056 1.00 66.69 487 LYS A O 1
ATOM 3784 N N . GLY A 1 488 ? -16.585 16.129 18.152 1.00 65.69 488 GLY A N 1
ATOM 3785 C CA . GLY A 1 488 ? -15.171 16.016 17.784 1.00 65.69 488 GLY A CA 1
ATOM 3786 C C . GLY A 1 488 ? -14.911 15.315 16.450 1.00 65.69 488 GLY A C 1
ATOM 3787 O O . GLY A 1 488 ? -13.814 15.451 15.921 1.00 65.69 488 GLY A O 1
ATOM 3788 N N . LEU A 1 489 ? -15.902 14.580 15.932 1.00 70.06 489 LEU A N 1
ATOM 3789 C CA . LEU A 1 489 ? -15.841 13.817 14.679 1.00 70.06 489 LEU A CA 1
ATOM 3790 C C . LEU A 1 489 ? -16.810 14.346 13.606 1.00 70.06 489 LEU A C 1
ATOM 3792 O O . LEU A 1 489 ? -17.119 13.623 12.666 1.00 70.06 489 LEU A O 1
ATOM 3796 N N . ARG A 1 490 ? -17.305 15.586 13.749 1.00 62.78 490 ARG A N 1
ATOM 3797 C CA . ARG A 1 490 ? -17.930 16.312 12.632 1.00 62.78 490 ARG A CA 1
ATOM 3798 C C . ARG A 1 490 ? -16.814 16.723 11.683 1.00 62.78 490 ARG A C 1
ATOM 3800 O O . ARG A 1 490 ? -16.165 17.739 11.927 1.00 62.78 490 ARG A O 1
ATOM 3807 N N . ILE A 1 491 ? -16.541 15.869 10.711 1.00 56.62 491 ILE A N 1
ATOM 3808 C CA . ILE A 1 491 ? -15.487 16.018 9.710 1.00 56.62 491 ILE A CA 1
ATOM 3809 C C . ILE A 1 491 ? -16.130 15.779 8.362 1.00 56.62 491 ILE A C 1
ATOM 3811 O O . ILE A 1 491 ? -16.914 14.798 8.287 1.00 56.62 491 ILE A O 1
#

Secondary structure (DSSP, 8-state):
--------PPPPPP-------------PPP---------PPBPTTT--TTTTSS---------------PPP-----------------------SSSHHHHHHHHHHT--SS-----S---S-BTTTTBS----HHHIIIIIS---SSSSGGG-SEEEEEEETTS-EEEESSS-HHHHHHHHHHHHHHHHHHHHHHS----EEEETTEEEEEEEETTEEEEEEE--HHHHH---TTS--HHHHHHHHHHHHHHHHH-HHHHHHHHHT-TT--GGGG--HHHHHHHHHHHHHHHH-EEEETTEEEE-HHHHHHHHTTSPPPB----HHHHHHHHHHHHGGGG-B---SS--HHHHHHHHHS--TTTTBTTTTEEEEEEEETTEEEEEE--SS----HHHHHHHHHHHHHHHTTS-SSS---EEEEEEETTTEEEEEEEEEEEEE--TT-SSPEEEEEEES-TT-HHHHHHHHHHHHHHHHT-TTHHHH---

Radius of gyration: 27.69 Å; chains: 1; bounding box: 60×77×119 Å

pLDDT: mean 71.17, std 25.24, range [21.44, 97.56]

Organism: NCBI:txid27326

Sequence (491 aa):
MTISDETPSPKAPSLRTARSFISHSGILPDTSSHAAGATTAVTLESATHAELASEATHRRNELAPVSLRAPSFLDSFSPHLESIESSDGEACSDHAELQLPELLSELMLAPSSGRKSEGPLTGYNPLTEDNTALDDGFLRLRVLVDKLELDFKKKLKQFFILSVAGKPIYSLNGNDDVLMGYMGLITTIIASFQEGMKKDVYSISLELLRIVVKNKYPLILVAISRIPHEITSVHPGGVSIMENQLECLHNYLLAVLSKAVITKNFRSGMNYDLRRMLSVQDFHALDTLAMKLTYGFLHDEDAVFIDTSYYLGAILGNSMRCLRISNTCRTKLNEILLSTKKLRRSNGNPDFVSSISNRLTGTEESDQLTADLLFGFLTIDDQVLAHMRPRNHKLQSQDISTLLSAIQLNCSTVPKDKGTDLWIPLCMANFNSSGFVYCYVKEFSLGYCEKPITIILISGSKNSFYNMKEAANHVVAKVQHNKLLNKGLRI